Protein AF-A0A8H3GY33-F1 (afdb_monomer)

InterPro domains:
  IPR003382 Flavoprotein [PF02441] (15-192)
  IPR022036 Protein of unknown function DUF3605 [PF12239] (248-465)
  IPR036551 Flavin prenyltransferase-like [G3DSA:3.40.50.1950] (3-197)
  IPR036551 Flavin prenyltransferase-like [SSF52507] (14-195)

Organism: NCBI:txid456999

Structure (mmCIF, N/CA/C/O backbone):
data_AF-A0A8H3GY33-F1
#
_entry.id   AF-A0A8H3GY33-F1
#
loop_
_atom_site.group_PDB
_atom_site.id
_atom_site.type_symbol
_atom_site.label_atom_id
_atom_site.label_alt_id
_atom_site.label_comp_id
_atom_site.label_asym_id
_atom_site.label_entity_id
_atom_site.label_seq_id
_atom_site.pdbx_PDB_ins_code
_atom_site.Cartn_x
_atom_site.Cartn_y
_atom_site.Cartn_z
_atom_site.occupancy
_atom_site.B_iso_or_equiv
_atom_site.auth_seq_id
_atom_site.auth_comp_id
_atom_site.auth_asym_id
_atom_site.auth_atom_id
_atom_site.pdbx_PDB_model_num
ATOM 1 N N . MET A 1 1 ? -7.530 7.762 37.427 1.00 59.72 1 MET A N 1
ATOM 2 C CA . MET A 1 1 ? -8.870 7.150 37.340 1.00 59.72 1 MET A CA 1
ATOM 3 C C . MET A 1 1 ? -8.792 6.006 36.349 1.00 59.72 1 MET A C 1
ATOM 5 O O . MET A 1 1 ? -7.968 6.111 35.441 1.00 59.72 1 MET A O 1
ATOM 9 N N . PRO A 1 2 ? -9.537 4.912 36.561 1.00 81.19 2 PRO A N 1
ATOM 10 C CA . PRO A 1 2 ? -9.601 3.830 35.586 1.00 81.19 2 PRO A CA 1
ATOM 11 C C . PRO A 1 2 ? -10.124 4.359 34.245 1.00 81.19 2 PRO A C 1
ATOM 13 O O . PRO A 1 2 ? -10.938 5.279 34.222 1.00 81.19 2 PRO A O 1
ATOM 16 N N . PHE A 1 3 ? -9.627 3.815 33.136 1.00 89.88 3 PHE A N 1
ATOM 17 C CA . PHE A 1 3 ? -10.138 4.148 31.808 1.00 89.88 3 PHE A CA 1
ATOM 18 C C . PHE A 1 3 ? -11.419 3.353 31.569 1.00 89.88 3 PHE A C 1
ATOM 20 O O . PHE A 1 3 ? -11.371 2.126 31.528 1.00 89.88 3 PHE A O 1
ATOM 27 N N . VAL A 1 4 ? -12.545 4.048 31.419 1.00 92.88 4 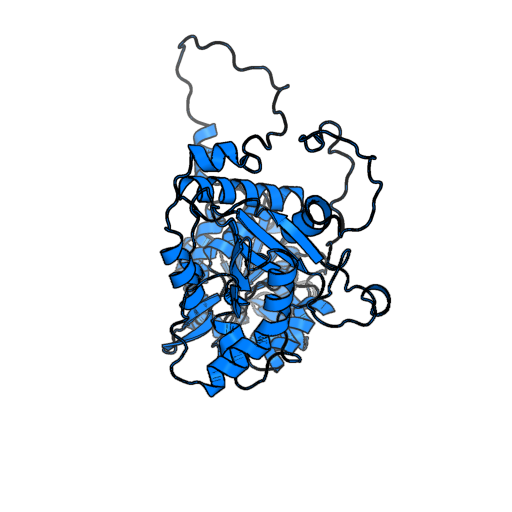VAL A N 1
ATOM 28 C CA . VAL A 1 4 ? -13.856 3.437 31.174 1.00 92.88 4 VAL A CA 1
ATOM 29 C C . VAL A 1 4 ? -14.393 3.955 29.848 1.00 92.88 4 VAL A C 1
ATOM 31 O O . VAL A 1 4 ? -14.566 5.159 29.652 1.00 92.88 4 VAL A O 1
ATOM 34 N N . ALA A 1 5 ? -14.666 3.048 28.914 1.00 93.44 5 ALA A N 1
ATOM 35 C CA . ALA A 1 5 ? -15.018 3.386 27.541 1.00 93.44 5 ALA A CA 1
ATOM 36 C C . ALA A 1 5 ? -16.275 4.258 27.463 1.00 93.44 5 ALA A C 1
ATOM 38 O O . ALA A 1 5 ? -16.307 5.211 26.689 1.00 93.44 5 ALA A O 1
ATOM 39 N N . SER A 1 6 ? -17.293 3.970 28.277 1.00 92.56 6 SER A N 1
ATOM 40 C CA . SER A 1 6 ? -18.546 4.736 28.297 1.00 92.56 6 SER A CA 1
ATOM 41 C C . SER A 1 6 ? -18.376 6.182 28.766 1.00 92.56 6 SER A C 1
ATOM 43 O O . SER A 1 6 ? -19.186 7.025 28.404 1.00 92.56 6 SER A O 1
ATOM 45 N N . GLU A 1 7 ? -17.340 6.475 29.553 1.00 93.62 7 GLU A N 1
ATOM 46 C CA . GLU A 1 7 ? -17.043 7.826 30.049 1.00 93.62 7 GLU A CA 1
ATOM 47 C C . GLU A 1 7 ? -16.103 8.584 29.100 1.00 93.62 7 GLU A C 1
ATOM 49 O O . GLU A 1 7 ? -16.173 9.805 28.960 1.00 93.62 7 GLU A O 1
ATOM 54 N N . GLU A 1 8 ? -15.213 7.854 28.428 1.00 94.62 8 GLU A N 1
ATOM 55 C CA . GLU A 1 8 ? -14.167 8.415 27.572 1.00 94.62 8 GLU A CA 1
ATOM 56 C C . GLU A 1 8 ? -14.607 8.594 26.109 1.00 94.62 8 GLU A C 1
ATOM 58 O O . GLU A 1 8 ? -14.015 9.403 25.374 1.00 94.62 8 GLU A O 1
ATOM 63 N N . ARG A 1 9 ? -15.636 7.863 25.659 1.00 95.44 9 ARG A N 1
ATOM 64 C CA . ARG A 1 9 ? -16.198 8.002 24.308 1.00 95.44 9 ARG A CA 1
ATOM 65 C C . ARG A 1 9 ? -17.000 9.299 24.164 1.00 95.44 9 ARG A C 1
ATOM 67 O O . ARG A 1 9 ? -17.702 9.726 25.072 1.00 95.44 9 ARG A O 1
ATOM 74 N N . LYS A 1 10 ? -16.909 9.923 22.989 1.00 93.44 10 LYS A N 1
ATOM 75 C CA . LYS A 1 10 ? -17.763 11.045 22.565 1.00 93.44 10 LYS A CA 1
ATOM 76 C C . LYS A 1 10 ? -18.524 10.645 21.307 1.00 93.44 10 LYS A C 1
ATOM 78 O O . LYS A 1 10 ? -17.890 10.278 20.331 1.00 93.44 10 LYS A O 1
ATOM 83 N N . GLU A 1 11 ? -19.848 10.745 21.324 1.00 83.56 11 GLU A N 1
ATOM 84 C CA . GLU A 1 11 ? -20.736 10.185 20.288 1.00 83.56 11 GLU A CA 1
ATOM 85 C C . GLU A 1 11 ? -20.390 10.634 18.857 1.00 83.56 11 GLU A C 1
ATOM 87 O O . GLU A 1 11 ? -20.331 9.806 17.955 1.00 83.56 11 GLU A O 1
ATOM 92 N N . ASP A 1 12 ? -20.016 11.903 18.672 1.00 89.00 12 ASP A N 1
ATOM 93 C CA . ASP A 1 12 ? -19.645 12.446 17.358 1.00 89.00 12 ASP A CA 1
ATOM 94 C C . ASP A 1 12 ? -18.168 12.264 16.984 1.00 89.00 12 ASP A C 1
ATOM 96 O O . ASP A 1 12 ? -17.721 12.861 16.008 1.00 89.00 12 ASP A O 1
ATOM 100 N N . HIS A 1 13 ? -17.367 11.549 17.781 1.00 95.00 13 HIS A N 1
ATOM 101 C CA . HIS A 1 13 ? -15.932 11.399 17.534 1.00 95.00 13 HIS A CA 1
ATOM 102 C C . HIS A 1 13 ? -15.575 10.017 17.000 1.00 95.00 13 HIS A C 1
ATOM 104 O O . HIS A 1 13 ? -16.104 9.003 17.441 1.00 95.00 13 HIS A O 1
ATOM 110 N N . VAL A 1 14 ? -14.584 9.991 16.114 1.00 96.25 14 VAL A N 1
ATOM 111 C CA . VAL A 1 14 ? -13.873 8.782 15.713 1.00 96.25 14 VAL A CA 1
ATOM 112 C C . VAL A 1 14 ? -12.776 8.500 16.730 1.00 96.25 14 VAL A C 1
ATOM 114 O O . VAL A 1 14 ? -11.871 9.316 16.938 1.00 96.25 14 VAL A O 1
ATOM 117 N N . HIS A 1 15 ? -12.851 7.331 17.354 1.00 98.38 15 HIS A N 1
ATOM 118 C CA . HIS A 1 15 ? -11.901 6.874 18.359 1.00 98.38 15 HIS A CA 1
ATOM 119 C C . HIS A 1 15 ? -10.872 5.939 17.721 1.00 98.38 15 HIS A C 1
ATOM 121 O O . HIS A 1 15 ? -11.150 4.773 17.426 1.00 98.38 15 HIS A O 1
ATOM 127 N N . VAL A 1 16 ? -9.672 6.467 17.491 1.00 98.56 16 VAL A N 1
ATOM 128 C CA . VAL A 1 16 ? -8.557 5.749 16.870 1.00 98.56 16 VAL A CA 1
ATOM 129 C C . VAL A 1 16 ? -7.666 5.158 17.954 1.00 98.56 16 VAL A C 1
ATOM 131 O O . VAL A 1 16 ? -7.031 5.891 18.713 1.00 98.56 16 VAL A O 1
ATOM 134 N N . LEU A 1 17 ? -7.572 3.832 18.009 1.00 98.81 17 LEU A N 1
ATOM 135 C CA . LEU A 1 17 ? -6.626 3.141 18.878 1.00 98.81 17 LEU A CA 1
ATOM 136 C C . LEU A 1 17 ? -5.374 2.760 18.084 1.00 98.81 17 LEU A C 1
ATOM 138 O O . LEU A 1 17 ? -5.418 1.913 17.191 1.00 98.81 17 LEU A O 1
ATOM 142 N N . LEU A 1 18 ? -4.247 3.388 18.405 1.00 98.81 18 LEU A N 1
ATOM 143 C CA . LEU A 1 18 ? -2.969 3.172 17.735 1.00 98.81 18 LEU A CA 1
ATOM 144 C C . LEU A 1 18 ? -2.076 2.248 18.569 1.00 98.81 18 LEU A C 1
ATOM 146 O O . LEU A 1 18 ? -1.572 2.624 19.622 1.00 98.81 18 LEU A O 1
ATOM 150 N N . VAL A 1 19 ? -1.852 1.036 18.079 1.00 98.81 19 VAL A N 1
ATOM 151 C CA . VAL A 1 19 ? -0.967 0.036 18.672 1.00 98.81 19 VAL A CA 1
ATOM 152 C C . VAL A 1 19 ? 0.430 0.149 18.054 1.00 98.81 19 VAL A C 1
ATOM 154 O O . VAL A 1 19 ? 0.629 -0.141 16.874 1.00 98.81 19 VAL A O 1
ATOM 157 N N . ALA A 1 20 ? 1.411 0.530 18.869 1.00 98.56 20 ALA A N 1
ATOM 158 C CA . ALA A 1 20 ? 2.820 0.632 18.514 1.00 98.56 20 ALA A CA 1
ATOM 159 C C . ALA A 1 20 ? 3.612 -0.571 19.049 1.00 98.56 20 ALA A C 1
ATOM 161 O O . ALA A 1 20 ? 3.551 -0.911 20.235 1.00 98.56 20 ALA A O 1
ATOM 162 N N . THR A 1 21 ? 4.397 -1.208 18.177 1.00 98.75 21 THR A N 1
ATOM 163 C CA . THR A 1 21 ? 5.171 -2.416 18.519 1.00 98.75 21 THR A CA 1
ATOM 164 C C . THR A 1 21 ? 6.683 -2.214 18.336 1.00 98.75 21 THR A C 1
ATOM 166 O O . THR A 1 21 ? 7.135 -1.142 17.935 1.00 98.75 21 THR A O 1
ATOM 169 N N . GLY A 1 22 ? 7.496 -3.218 18.679 1.00 97.12 22 GLY A N 1
ATOM 170 C CA . GLY A 1 22 ? 8.963 -3.140 18.636 1.00 97.12 22 GLY A CA 1
ATOM 171 C C . GLY A 1 22 ? 9.553 -3.080 17.222 1.00 97.12 22 GLY A C 1
ATOM 172 O O . GLY A 1 22 ? 10.002 -4.093 16.696 1.00 97.12 22 GLY A O 1
ATOM 173 N N . SER A 1 23 ? 9.566 -1.895 16.613 1.00 96.81 23 SER A N 1
ATOM 174 C CA . SER A 1 23 ? 10.211 -1.600 15.329 1.00 96.81 23 SER A CA 1
ATOM 175 C C . SER A 1 23 ? 10.785 -0.183 15.347 1.00 96.81 23 SER A C 1
ATOM 177 O O . SER A 1 23 ? 10.213 0.705 15.976 1.00 96.81 23 SER A O 1
ATOM 179 N N . VAL A 1 24 ? 11.873 0.067 14.611 1.00 91.94 24 VAL A N 1
ATOM 180 C CA . VAL A 1 24 ? 12.476 1.413 14.501 1.00 91.94 24 VAL A CA 1
ATOM 181 C C . VAL A 1 24 ? 11.470 2.435 13.957 1.00 91.94 24 VAL A C 1
ATOM 183 O O . VAL A 1 24 ? 11.510 3.603 14.334 1.00 91.94 24 VAL A O 1
ATOM 186 N N . ALA A 1 25 ? 10.508 2.002 13.134 1.00 93.94 25 ALA A N 1
ATOM 187 C CA . ALA A 1 25 ? 9.448 2.862 12.607 1.00 93.94 25 ALA A CA 1
ATOM 188 C C . ALA A 1 25 ? 8.562 3.500 13.699 1.00 93.94 25 ALA A C 1
ATOM 190 O O . ALA A 1 25 ? 7.881 4.489 13.429 1.00 93.94 25 ALA A O 1
ATOM 191 N N . THR A 1 26 ? 8.618 3.010 14.941 1.00 97.62 26 THR A N 1
ATOM 192 C CA . THR A 1 26 ? 7.889 3.565 16.089 1.00 97.62 26 THR A CA 1
ATOM 193 C C . THR A 1 26 ? 8.248 5.025 16.378 1.00 97.62 26 THR A C 1
ATOM 195 O O . THR A 1 26 ? 7.407 5.764 16.888 1.00 97.62 26 THR A O 1
ATOM 198 N N . ILE A 1 27 ? 9.422 5.510 15.946 1.00 94.69 27 ILE A N 1
ATOM 199 C CA . ILE A 1 27 ? 9.773 6.943 16.009 1.00 94.69 27 ILE A CA 1
ATOM 200 C C . ILE A 1 27 ? 8.772 7.847 15.262 1.00 94.69 27 ILE A C 1
ATOM 202 O O . ILE A 1 27 ? 8.747 9.054 15.485 1.00 94.69 27 ILE A O 1
ATOM 206 N N . LYS A 1 28 ? 7.960 7.285 14.354 1.00 95.50 28 LYS A N 1
ATOM 207 C CA . LYS A 1 28 ? 6.952 8.005 13.560 1.00 95.50 28 LYS A CA 1
ATOM 208 C C . LYS A 1 28 ? 5.570 8.047 14.214 1.00 95.50 28 LYS A C 1
ATOM 210 O O . LYS A 1 28 ? 4.725 8.810 13.759 1.00 95.50 28 LYS A O 1
ATOM 215 N N . VAL A 1 29 ? 5.339 7.288 15.286 1.00 98.25 29 VAL A N 1
ATOM 216 C CA . VAL A 1 29 ? 4.050 7.250 15.998 1.00 98.25 29 VAL A CA 1
ATOM 217 C C . VAL A 1 29 ? 3.591 8.642 16.462 1.00 98.25 29 VAL A C 1
ATOM 219 O O . VAL A 1 29 ? 2.436 8.978 16.196 1.00 98.25 29 VAL A O 1
ATOM 222 N N . PRO A 1 30 ? 4.450 9.506 17.049 1.00 98.06 30 PRO A N 1
ATOM 223 C CA . PRO A 1 30 ? 4.040 10.863 17.412 1.00 98.06 30 PRO A CA 1
ATOM 224 C C . PRO A 1 30 ? 3.518 11.686 16.229 1.00 98.06 30 PRO A C 1
ATOM 226 O O . PRO A 1 30 ? 2.585 12.463 16.403 1.00 98.06 30 PRO A O 1
ATOM 229 N N . LEU A 1 31 ? 4.059 11.486 15.021 1.00 97.06 31 LEU A N 1
ATOM 230 C CA . LEU A 1 31 ? 3.616 12.202 13.819 1.00 97.06 31 LEU A CA 1
ATOM 231 C C . LEU A 1 31 ? 2.194 11.796 13.413 1.00 97.06 31 LEU A C 1
ATOM 233 O O . LEU A 1 31 ? 1.388 12.655 13.059 1.00 97.06 31 LEU A O 1
ATOM 237 N N . ILE A 1 32 ? 1.874 10.498 13.507 1.00 98.06 32 ILE A N 1
ATOM 238 C CA . ILE A 1 32 ? 0.525 9.971 13.240 1.00 98.06 32 ILE A CA 1
ATOM 239 C C . ILE A 1 32 ? -0.471 10.595 14.220 1.00 98.06 32 ILE A C 1
ATOM 241 O O . ILE A 1 32 ? -1.486 11.145 13.796 1.00 98.06 32 ILE A O 1
ATOM 245 N N . VAL A 1 33 ? -0.156 10.554 15.520 1.00 98.56 33 VAL A N 1
ATOM 246 C CA . VAL A 1 33 ? -1.013 11.105 16.581 1.00 98.56 33 VAL A CA 1
ATOM 247 C C . VAL A 1 33 ? -1.236 12.600 16.374 1.00 98.56 33 VAL A C 1
ATOM 249 O O . VAL A 1 33 ? -2.379 13.039 16.270 1.00 98.56 33 VAL A O 1
ATOM 252 N N . GLN A 1 34 ? -0.153 13.376 16.265 1.00 97.62 34 GLN A N 1
ATOM 253 C CA . GLN A 1 34 ? -0.226 14.827 16.104 1.00 97.62 34 GLN A CA 1
ATOM 254 C C . GLN A 1 34 ? -1.070 15.199 14.890 1.00 97.62 34 GLN A C 1
ATOM 256 O O . GLN A 1 34 ? -1.952 16.048 14.999 1.00 97.62 34 GLN A O 1
ATOM 261 N N . LYS A 1 35 ? -0.858 14.533 13.747 1.00 97.25 35 LYS A N 1
ATOM 262 C CA . LYS A 1 35 ? -1.604 14.856 12.533 1.00 97.25 35 LYS A CA 1
ATOM 263 C C . LYS A 1 35 ? -3.075 14.461 12.626 1.00 97.25 35 LYS A C 1
ATOM 265 O O . LYS A 1 35 ? -3.911 15.261 12.215 1.00 97.25 35 LYS A O 1
ATOM 270 N N . LEU A 1 36 ? -3.418 13.298 13.183 1.00 97.56 36 LEU A N 1
ATOM 271 C CA . LEU A 1 36 ? -4.820 12.909 13.391 1.00 97.56 36 LEU A CA 1
ATOM 272 C C . LEU A 1 36 ? -5.559 13.910 14.285 1.00 97.56 36 LEU A C 1
ATOM 274 O O . LEU A 1 36 ? -6.681 14.295 13.976 1.00 97.56 36 LEU A O 1
ATOM 278 N N . LEU A 1 37 ? -4.904 14.410 15.334 1.00 97.50 37 LEU A N 1
ATOM 279 C CA . LEU A 1 37 ? -5.492 15.394 16.243 1.00 97.50 37 LEU A CA 1
ATOM 280 C C . LEU A 1 37 ? -5.641 16.802 15.634 1.00 97.50 37 LEU A C 1
ATOM 282 O O . LEU A 1 37 ? -6.301 17.649 16.242 1.00 97.50 37 LEU A O 1
ATOM 286 N N . THR A 1 38 ? -5.099 17.065 14.435 1.00 96.06 38 THR A N 1
ATOM 287 C CA . THR A 1 38 ? -5.413 18.290 13.664 1.00 96.06 38 THR A CA 1
ATOM 288 C C . THR A 1 38 ? -6.782 18.244 12.981 1.00 96.06 38 THR A C 1
ATOM 290 O O . THR A 1 38 ? -7.267 19.280 12.530 1.00 96.06 38 THR A O 1
ATOM 293 N N . TYR A 1 39 ? -7.429 17.078 12.930 1.00 94.31 39 TYR A N 1
ATOM 294 C CA . TYR A 1 39 ? -8.777 16.926 12.391 1.00 94.31 39 TYR A CA 1
ATOM 295 C C . TYR A 1 39 ? -9.827 17.056 13.493 1.00 94.31 39 TYR A C 1
ATOM 297 O O . TYR A 1 39 ? -9.588 16.744 14.665 1.00 94.31 39 TYR A O 1
ATOM 305 N N . GLU A 1 40 ? -10.997 17.563 13.125 1.00 91.44 40 GLU A N 1
ATOM 306 C CA . GLU A 1 40 ? -12.143 17.628 14.018 1.00 91.44 40 GLU A CA 1
ATOM 307 C C . GLU A 1 40 ? -12.638 16.238 14.379 1.00 91.44 40 GLU A C 1
ATOM 309 O O . GLU A 1 40 ? -12.510 15.299 13.595 1.00 91.44 40 GLU A O 1
ATOM 314 N N . ARG A 1 41 ? -13.260 16.127 15.558 1.00 94.38 41 ARG A N 1
ATOM 315 C CA . ARG A 1 41 ? -13.970 14.909 15.963 1.00 94.38 41 ARG A CA 1
ATOM 316 C C . ARG A 1 41 ? -13.092 13.651 15.941 1.00 94.38 41 ARG A C 1
ATOM 318 O O . ARG A 1 41 ? -13.589 12.551 15.753 1.00 94.38 41 ARG A O 1
ATOM 325 N N . VAL A 1 42 ? -11.789 13.784 16.182 1.00 97.38 42 VAL A N 1
ATOM 326 C CA . VAL A 1 42 ? -10.883 12.641 16.351 1.00 97.38 42 VAL A CA 1
ATOM 327 C C . VAL A 1 42 ? -10.383 12.594 17.781 1.00 97.38 42 VAL A C 1
ATOM 329 O O . VAL A 1 42 ? -9.931 13.603 18.328 1.00 97.38 42 VAL A O 1
ATOM 332 N N . LYS A 1 43 ? -10.420 11.406 18.379 1.00 98.06 43 LYS A N 1
ATOM 333 C CA . LYS A 1 43 ? -9.636 11.084 19.569 1.00 98.06 43 LYS A CA 1
ATOM 334 C C . LYS A 1 43 ? -8.661 9.964 19.246 1.00 98.06 43 LYS A C 1
ATOM 336 O O . LYS A 1 43 ? -9.000 9.040 18.513 1.00 98.06 43 LYS A O 1
ATOM 341 N N . VAL A 1 44 ? -7.468 10.038 19.826 1.00 98.44 44 VAL A N 1
ATOM 342 C CA . VAL A 1 44 ? -6.433 9.018 19.646 1.00 98.44 44 VAL A CA 1
ATOM 343 C C . VAL A 1 44 ? -5.953 8.535 21.007 1.00 98.44 44 VAL A C 1
ATOM 345 O O . VAL A 1 44 ? -5.575 9.346 21.851 1.00 98.44 44 VAL A O 1
ATOM 348 N N . GLU A 1 45 ? -5.930 7.222 21.194 1.00 98.25 45 GLU A N 1
ATOM 349 C CA . GLU A 1 45 ? -5.276 6.554 22.320 1.00 98.25 45 GLU A CA 1
ATOM 350 C C . GLU A 1 45 ? -4.166 5.661 21.776 1.00 98.25 45 GLU A C 1
ATOM 352 O O . GLU A 1 45 ? -4.326 5.038 20.724 1.00 98.25 45 GLU A O 1
ATOM 357 N N . VAL A 1 46 ? -3.027 5.604 22.468 1.00 98.56 46 VAL A N 1
ATOM 358 C CA . VAL A 1 46 ? -1.867 4.828 22.017 1.00 98.56 46 VAL A CA 1
ATOM 359 C C . VAL A 1 46 ? -1.605 3.680 22.975 1.00 98.56 46 VAL A C 1
ATOM 361 O O . VAL A 1 46 ? -1.527 3.887 24.179 1.00 98.56 46 VAL A O 1
ATOM 364 N N . VAL A 1 47 ? -1.409 2.476 22.451 1.00 98.44 47 VAL A N 1
ATOM 365 C CA . VAL A 1 47 ? -0.932 1.313 23.210 1.00 98.44 47 VAL A CA 1
ATOM 366 C C . VAL A 1 47 ? 0.469 0.985 22.726 1.00 98.44 47 VAL A C 1
ATOM 368 O O . VAL A 1 47 ? 0.670 0.768 21.535 1.00 98.44 47 VAL A O 1
ATOM 371 N N . ALA A 1 48 ? 1.442 0.938 23.626 1.00 98.12 48 ALA A N 1
ATOM 372 C CA . ALA A 1 48 ? 2.824 0.623 23.299 1.00 98.12 48 ALA A CA 1
ATOM 373 C C . ALA A 1 48 ? 3.250 -0.668 24.001 1.00 98.12 48 ALA A C 1
ATOM 375 O O . ALA A 1 48 ? 3.174 -0.774 25.221 1.00 98.12 48 ALA A O 1
ATOM 376 N N . THR A 1 49 ? 3.736 -1.642 23.228 1.00 98.38 49 THR A N 1
ATOM 377 C CA . THR A 1 49 ? 4.429 -2.807 23.809 1.00 98.38 49 THR A CA 1
ATOM 378 C C . THR A 1 49 ? 5.733 -2.365 24.474 1.00 98.38 49 THR A C 1
ATOM 380 O O . THR A 1 49 ? 6.346 -1.409 23.994 1.00 98.38 49 THR A O 1
ATOM 383 N N . ASP A 1 50 ? 6.245 -3.115 25.450 1.00 96.56 50 ASP A N 1
ATOM 384 C CA . ASP A 1 50 ? 7.544 -2.822 26.082 1.00 96.56 50 ASP A CA 1
ATOM 385 C C . ASP A 1 50 ? 8.684 -2.629 25.065 1.00 96.56 50 ASP A C 1
ATOM 387 O O . ASP A 1 50 ? 9.486 -1.704 25.170 1.00 96.56 50 ASP A O 1
ATOM 391 N N . ALA A 1 51 ? 8.714 -3.434 23.998 1.00 97.75 51 ALA A N 1
ATOM 392 C CA . ALA A 1 51 ? 9.709 -3.291 22.935 1.00 97.75 51 ALA A CA 1
ATOM 393 C C . ALA A 1 51 ? 9.596 -1.955 22.170 1.00 97.75 51 ALA A C 1
ATOM 395 O O . ALA A 1 51 ? 10.610 -1.417 21.723 1.00 97.75 51 ALA A O 1
ATOM 396 N N . ALA A 1 52 ? 8.386 -1.407 22.029 1.00 97.81 52 ALA A N 1
ATOM 397 C CA . ALA A 1 52 ? 8.139 -0.117 21.385 1.00 97.81 52 ALA A CA 1
ATOM 398 C C . ALA A 1 52 ? 8.652 1.059 22.230 1.00 97.81 52 ALA A C 1
ATOM 400 O O . ALA A 1 52 ? 9.055 2.079 21.667 1.00 97.81 52 ALA A O 1
ATOM 401 N N . LEU A 1 53 ? 8.687 0.907 23.562 1.00 96.19 53 LEU A N 1
ATOM 402 C CA . LEU A 1 53 ? 9.142 1.946 24.491 1.00 96.19 53 LEU A CA 1
ATOM 403 C C . LEU A 1 53 ? 10.609 2.349 24.277 1.00 96.19 53 LEU A C 1
ATOM 405 O O . LEU A 1 53 ? 10.979 3.473 24.594 1.00 96.19 53 LEU A O 1
ATOM 409 N N . ASN A 1 54 ? 11.419 1.487 23.654 1.00 96.00 54 ASN A N 1
ATOM 410 C CA . ASN A 1 54 ? 12.800 1.811 23.278 1.00 96.00 54 ASN A CA 1
ATOM 411 C C . ASN A 1 54 ? 12.906 2.890 22.184 1.00 96.00 54 ASN A C 1
ATOM 413 O O . ASN A 1 54 ? 13.966 3.488 22.014 1.00 96.00 54 ASN A O 1
ATOM 417 N N . PHE A 1 55 ? 11.837 3.121 21.415 1.00 94.00 55 PHE A N 1
ATOM 418 C CA . PHE A 1 55 ? 11.843 4.009 20.245 1.00 94.00 55 PHE A CA 1
ATOM 419 C C . PHE A 1 55 ? 10.817 5.141 20.343 1.00 94.00 55 PHE A C 1
ATOM 421 O O . PHE A 1 55 ? 10.987 6.192 19.722 1.00 94.00 55 PHE A O 1
ATOM 428 N N . ILE A 1 56 ? 9.715 4.913 21.059 1.00 94.88 56 ILE A N 1
ATOM 429 C CA . ILE A 1 56 ? 8.593 5.845 21.106 1.00 94.88 56 ILE A CA 1
ATOM 430 C C . ILE A 1 56 ? 8.932 7.079 21.948 1.00 94.88 56 ILE A C 1
ATOM 432 O O . ILE A 1 56 ? 9.563 7.000 22.999 1.00 94.88 56 ILE A O 1
ATOM 436 N N . ARG A 1 57 ? 8.461 8.242 21.500 1.00 91.94 57 ARG A N 1
ATOM 437 C CA . ARG A 1 57 ? 8.563 9.510 22.229 1.00 91.94 57 ARG A CA 1
ATOM 438 C C . ARG A 1 57 ? 7.237 9.809 22.915 1.00 91.94 57 ARG A C 1
ATOM 440 O O . ARG A 1 57 ? 6.385 10.499 22.356 1.00 91.94 57 ARG A O 1
ATOM 447 N N . THR A 1 58 ? 7.031 9.215 24.092 1.00 93.62 58 THR A N 1
ATOM 448 C CA . THR A 1 58 ? 5.775 9.341 24.858 1.00 93.62 58 THR A CA 1
ATOM 449 C C . THR A 1 58 ? 5.476 10.788 25.242 1.00 93.62 58 THR A C 1
ATOM 451 O O . THR A 1 58 ? 4.319 11.198 25.189 1.00 93.62 58 THR A O 1
ATOM 454 N N . ASP A 1 59 ? 6.516 11.578 25.519 1.00 95.94 59 ASP A N 1
ATOM 455 C CA . ASP A 1 59 ? 6.454 13.013 25.799 1.00 95.94 59 ASP A CA 1
ATOM 456 C C . ASP A 1 59 ? 5.736 13.791 24.687 1.00 95.94 59 ASP A C 1
ATOM 458 O O . ASP A 1 59 ? 4.869 14.621 24.956 1.00 95.94 59 ASP A O 1
ATOM 462 N N . GLN A 1 60 ? 6.028 13.470 23.424 1.00 95.75 60 GLN A N 1
ATOM 463 C CA . GLN A 1 60 ? 5.422 14.135 22.268 1.00 95.75 60 GLN A CA 1
ATOM 464 C C . GLN A 1 60 ? 3.960 13.737 22.042 1.00 95.75 60 GLN A C 1
ATOM 466 O O . GLN A 1 60 ? 3.181 14.530 21.518 1.00 95.75 60 GLN A O 1
ATOM 471 N N . ILE A 1 61 ? 3.590 12.510 22.414 1.00 97.12 61 ILE A N 1
ATOM 472 C CA . ILE A 1 61 ? 2.216 12.002 22.304 1.00 97.12 61 ILE A CA 1
ATOM 473 C C . ILE A 1 61 ? 1.341 12.645 23.384 1.00 97.12 61 ILE A C 1
ATOM 475 O O . ILE A 1 61 ? 0.250 13.134 23.092 1.00 97.12 61 ILE A O 1
ATOM 479 N N . GLN A 1 62 ? 1.858 12.716 24.611 1.00 96.31 62 GLN A N 1
ATOM 480 C CA . GLN A 1 62 ? 1.193 13.368 25.738 1.00 96.31 62 GLN A CA 1
ATOM 481 C C . GLN A 1 62 ? 1.021 14.868 25.502 1.00 96.31 62 GLN A C 1
ATOM 483 O O . GLN A 1 62 ? -0.069 15.394 25.715 1.00 96.31 62 GLN A O 1
ATOM 488 N N . ALA A 1 63 ? 2.052 15.546 24.985 1.00 95.25 63 ALA A N 1
ATOM 489 C CA . ALA A 1 63 ? 1.972 16.961 24.622 1.00 95.25 63 ALA A CA 1
ATOM 490 C C . ALA A 1 63 ? 0.927 17.243 23.526 1.00 95.25 63 ALA A C 1
ATOM 492 O O . ALA A 1 63 ? 0.332 18.317 23.514 1.00 95.25 63 ALA A O 1
ATOM 493 N N . ALA A 1 64 ? 0.671 16.281 22.632 1.00 94.31 64 ALA A N 1
ATOM 494 C CA . ALA A 1 64 ? -0.381 16.388 21.622 1.00 94.31 64 ALA A CA 1
ATOM 495 C C . ALA A 1 64 ? -1.799 16.183 22.196 1.00 94.31 64 ALA A C 1
ATOM 497 O O . ALA A 1 64 ? -2.773 16.522 21.528 1.00 94.31 64 ALA A O 1
ATOM 498 N N . GLY A 1 65 ? -1.924 15.659 23.422 1.00 93.62 65 GLY A N 1
ATOM 499 C CA . GLY A 1 65 ? -3.202 15.423 24.101 1.00 93.62 65 GLY A CA 1
ATOM 500 C C . GLY A 1 65 ? -3.688 13.969 24.092 1.00 93.62 65 GLY A C 1
ATOM 501 O O . GLY A 1 65 ? -4.851 13.729 24.409 1.00 93.62 65 GLY A O 1
ATOM 502 N N . SER A 1 66 ? -2.827 13.003 23.753 1.00 96.88 66 SER A N 1
ATOM 503 C CA . SER A 1 66 ? -3.136 11.563 23.774 1.00 96.88 66 SER A CA 1
ATOM 504 C C . SER A 1 66 ? -2.401 10.833 24.897 1.00 96.88 66 SER A C 1
ATOM 506 O O . SER A 1 66 ? -1.282 11.200 25.258 1.00 96.88 66 SER A O 1
ATOM 508 N N . ARG A 1 67 ? -2.989 9.757 25.436 1.00 96.50 67 ARG A N 1
ATOM 509 C CA . ARG A 1 67 ? -2.314 8.910 26.433 1.00 96.50 67 ARG A CA 1
ATOM 510 C C . ARG A 1 67 ? -1.583 7.750 25.761 1.00 96.50 67 ARG A C 1
ATOM 512 O O . ARG A 1 67 ? -1.906 7.346 24.644 1.00 96.50 67 ARG A O 1
ATOM 519 N N . VAL A 1 68 ? -0.580 7.235 26.472 1.00 96.88 68 VAL A N 1
ATOM 520 C CA . VAL A 1 68 ? 0.166 6.029 26.102 1.00 96.88 68 VAL A CA 1
ATOM 521 C C . VAL A 1 68 ? -0.051 4.982 27.187 1.00 96.88 68 VAL A C 1
ATOM 523 O O . VAL A 1 68 ? 0.318 5.202 28.339 1.00 96.88 68 VAL A O 1
ATOM 526 N N . TRP A 1 69 ? -0.644 3.858 26.806 1.00 96.38 69 TRP A N 1
ATOM 527 C CA . TRP A 1 69 ? -0.926 2.709 27.656 1.00 96.38 69 TRP A CA 1
ATOM 528 C C . TRP A 1 69 ? 0.119 1.617 27.434 1.00 96.38 69 TRP A C 1
ATOM 530 O O . TRP A 1 69 ? 0.527 1.355 26.301 1.00 96.38 69 TRP A O 1
ATOM 540 N N . THR A 1 70 ? 0.540 0.973 28.515 1.00 94.56 70 THR A N 1
ATOM 541 C CA . THR A 1 70 ? 1.589 -0.058 28.544 1.00 94.56 70 THR A CA 1
ATOM 542 C C . THR A 1 70 ? 1.103 -1.280 29.316 1.00 94.56 70 THR A C 1
ATOM 544 O O . THR A 1 70 ? 0.078 -1.215 29.996 1.00 94.56 70 THR A O 1
ATOM 547 N N . ASP A 1 71 ? 1.854 -2.379 29.273 1.00 88.62 71 ASP A N 1
ATOM 548 C CA . ASP A 1 71 ? 1.491 -3.634 29.951 1.00 88.62 71 ASP A CA 1
ATOM 549 C C . ASP A 1 71 ? 1.308 -3.456 31.469 1.00 88.62 71 ASP A C 1
ATOM 551 O O . ASP A 1 71 ? 0.388 -4.012 32.069 1.00 88.62 71 ASP A O 1
ATOM 555 N N . SER A 1 72 ? 2.114 -2.588 32.086 1.00 80.38 72 SER A N 1
ATOM 556 C CA . SER A 1 72 ? 1.966 -2.191 33.494 1.00 80.38 72 SER A CA 1
ATOM 557 C C . SER A 1 72 ? 0.643 -1.475 33.803 1.00 80.38 72 SER A C 1
ATOM 559 O O . SER A 1 72 ? 0.176 -1.511 34.941 1.00 80.38 72 SER A O 1
ATOM 561 N N . GLY A 1 73 ? 0.025 -0.839 32.806 1.00 70.50 73 GLY A N 1
ATOM 562 C CA . GLY A 1 73 ? -1.252 -0.147 32.938 1.00 70.50 73 GLY A CA 1
ATOM 563 C C . GLY A 1 73 ? -2.441 -1.097 33.088 1.00 70.50 73 GLY A C 1
ATOM 564 O O . GLY A 1 73 ? -3.358 -0.771 33.843 1.00 70.50 73 GLY A O 1
ATOM 565 N N . ASP A 1 74 ? -2.404 -2.272 32.444 1.00 65.56 74 ASP A N 1
ATOM 566 C CA . ASP A 1 74 ? -3.544 -3.207 32.369 1.00 65.56 74 ASP A CA 1
ATOM 567 C C . ASP A 1 74 ? -3.963 -3.714 33.756 1.00 65.56 74 ASP A C 1
ATOM 569 O O . ASP A 1 74 ? -5.140 -3.709 34.105 1.00 65.56 74 ASP A O 1
ATOM 573 N N . TRP A 1 75 ? -2.981 -4.031 34.605 1.00 70.25 75 TRP A N 1
ATOM 574 C CA . TRP A 1 75 ? -3.215 -4.561 35.954 1.00 70.25 75 TRP A CA 1
ATOM 575 C C . TRP A 1 75 ? -3.226 -3.499 37.053 1.00 70.25 75 TRP A C 1
ATOM 577 O O . TRP A 1 75 ? -3.647 -3.774 38.171 1.00 70.25 75 TRP A O 1
ATOM 587 N N . SER A 1 76 ? -2.788 -2.270 36.763 1.00 68.44 76 SER A N 1
ATOM 588 C CA . SER A 1 76 ? -2.713 -1.203 37.774 1.00 68.44 76 SER A CA 1
ATOM 589 C C . SER A 1 76 ? -4.082 -0.754 38.306 1.00 68.44 76 SER A C 1
ATOM 591 O O . SER A 1 76 ? -4.167 -0.151 39.379 1.00 68.44 76 SER A O 1
ATOM 593 N N . THR A 1 77 ? -5.150 -1.042 37.557 1.00 66.44 77 THR A N 1
ATOM 594 C CA . THR A 1 77 ? -6.520 -0.598 37.846 1.00 66.44 77 THR A CA 1
ATOM 595 C C . THR A 1 77 ? -7.444 -1.714 38.325 1.00 66.44 77 THR A C 1
ATOM 597 O O . THR A 1 77 ? -8.465 -1.403 38.930 1.00 66.44 77 THR A O 1
ATOM 600 N N . TRP A 1 78 ? -7.070 -2.981 38.129 1.00 69.69 78 TRP A N 1
ATOM 601 C CA . TRP A 1 78 ? -7.866 -4.140 38.527 1.00 69.69 78 TRP A CA 1
ATOM 602 C C . TRP A 1 78 ? -7.469 -4.623 39.926 1.00 69.69 78 TRP A C 1
ATOM 604 O O . TRP A 1 78 ? -6.322 -5.017 40.150 1.00 69.69 78 TRP A O 1
ATOM 614 N N . LYS A 1 79 ? -8.404 -4.589 40.879 1.00 73.06 79 LYS A N 1
ATOM 615 C CA . LYS A 1 79 ? -8.204 -5.040 42.266 1.00 73.06 79 LYS A CA 1
ATOM 616 C C . LYS A 1 79 ? -9.197 -6.124 42.661 1.00 73.06 79 LYS A C 1
ATOM 618 O O . LYS A 1 79 ? -8.828 -7.035 43.399 1.00 73.06 79 LYS A O 1
ATOM 623 N N . GLU A 1 80 ? -10.429 -6.035 42.173 1.00 77.56 80 GLU A N 1
ATOM 624 C CA . GLU A 1 80 ? -11.490 -6.994 42.462 1.00 77.56 80 GLU A CA 1
ATOM 625 C C . GLU A 1 80 ? -12.389 -7.287 41.252 1.00 77.56 80 GLU A C 1
ATOM 627 O O . GLU A 1 80 ? -12.358 -6.624 40.212 1.00 77.56 80 GLU A O 1
ATOM 632 N N . VAL A 1 81 ? -13.189 -8.349 41.367 1.00 72.00 81 VAL A N 1
ATOM 633 C CA . VAL A 1 81 ? -14.146 -8.739 40.326 1.00 72.00 81 VAL A CA 1
ATOM 634 C C . VAL A 1 81 ? -15.207 -7.648 40.189 1.00 72.00 81 VAL A C 1
ATOM 636 O O . VAL A 1 81 ? -15.958 -7.394 41.124 1.00 72.00 81 VAL A O 1
ATOM 639 N N . GLY A 1 82 ? -15.289 -7.047 39.004 1.00 73.69 82 GLY A N 1
ATOM 640 C CA . GLY A 1 82 ? -16.185 -5.925 38.713 1.00 73.69 82 GLY A CA 1
ATOM 641 C C . GLY A 1 82 ? -15.442 -4.666 38.271 1.00 73.69 82 GLY A C 1
ATOM 642 O O . GLY A 1 82 ? -16.041 -3.835 37.591 1.00 73.69 82 GLY A O 1
ATOM 643 N N . ASP A 1 83 ? -14.142 -4.563 38.569 1.00 82.06 83 ASP A N 1
ATOM 644 C CA . ASP A 1 83 ? -13.318 -3.452 38.100 1.00 82.06 83 ASP A CA 1
ATOM 645 C C . ASP A 1 83 ? -13.173 -3.454 36.565 1.00 82.06 83 ASP A C 1
ATOM 647 O O . ASP A 1 83 ? -13.087 -4.524 35.944 1.00 82.06 83 ASP A O 1
ATOM 651 N N . PRO A 1 84 ? -13.112 -2.267 35.929 1.00 84.69 84 PRO A N 1
ATOM 652 C CA . PRO A 1 84 ? -12.869 -2.151 34.497 1.00 84.69 84 PRO A CA 1
ATOM 653 C C . PRO A 1 84 ? -11.503 -2.740 34.130 1.00 84.69 84 PRO A C 1
ATOM 655 O O . PRO A 1 84 ? -10.477 -2.396 34.713 1.00 84.69 84 PRO A O 1
ATOM 658 N N . ILE A 1 85 ? -11.496 -3.620 33.129 1.00 90.44 85 ILE A N 1
ATOM 659 C CA . ILE A 1 85 ? -10.284 -4.259 32.610 1.00 90.44 85 ILE A CA 1
ATOM 660 C C . ILE A 1 85 ? -9.804 -3.452 31.405 1.00 90.44 85 ILE A C 1
ATOM 662 O O . ILE A 1 85 ? -10.520 -3.355 30.405 1.00 90.44 85 ILE A O 1
ATOM 666 N N . LEU A 1 86 ? -8.598 -2.887 31.473 1.00 91.94 86 LEU A N 1
ATOM 667 C CA . LEU A 1 86 ? -8.138 -1.884 30.510 1.00 91.94 86 LEU A CA 1
ATOM 668 C C . LEU A 1 86 ? -8.176 -2.382 29.057 1.00 91.94 86 LEU A C 1
ATOM 670 O O . LEU A 1 86 ? -8.705 -1.674 28.202 1.00 91.94 86 LEU A O 1
ATOM 674 N N . HIS A 1 87 ? -7.689 -3.590 28.746 1.00 94.44 87 HIS A N 1
ATOM 675 C CA . HIS A 1 87 ? -7.768 -4.107 27.369 1.00 94.44 87 HIS A CA 1
ATOM 676 C C . HIS A 1 87 ? -9.212 -4.298 26.866 1.00 94.44 87 HIS A C 1
ATOM 678 O O . HIS A 1 87 ? -9.478 -4.147 25.670 1.00 94.44 87 HIS A O 1
ATOM 684 N N . ILE A 1 88 ? -10.157 -4.600 27.766 1.00 95.00 88 ILE A N 1
ATOM 685 C CA . ILE A 1 88 ? -11.586 -4.712 27.446 1.00 95.00 88 ILE A CA 1
ATOM 686 C C . ILE A 1 88 ? -12.200 -3.330 27.200 1.00 95.00 88 ILE A C 1
ATOM 688 O O . ILE A 1 88 ? -13.004 -3.172 26.280 1.00 95.00 88 ILE A O 1
ATOM 692 N N . GLU A 1 89 ? -11.810 -2.330 27.981 1.00 95.75 89 GLU A N 1
ATOM 693 C CA . GLU A 1 89 ? -12.297 -0.961 27.823 1.00 95.75 89 GLU A CA 1
ATOM 694 C C . GLU A 1 89 ? -11.711 -0.298 26.572 1.00 95.75 89 GLU A C 1
ATOM 696 O O . GLU A 1 89 ? -12.450 0.296 25.792 1.00 95.75 89 GLU A O 1
ATOM 701 N N . LEU A 1 90 ? -10.425 -0.492 26.274 1.00 96.75 90 LEU A N 1
ATOM 702 C CA . LEU A 1 90 ? -9.810 0.026 25.048 1.00 96.75 90 LEU A CA 1
ATOM 703 C C . LEU A 1 90 ? -10.437 -0.578 23.782 1.00 96.75 90 LEU A C 1
ATOM 705 O O . LEU A 1 90 ? -10.699 0.164 22.835 1.00 96.75 90 LEU A O 1
ATOM 709 N N . ARG A 1 91 ? -10.760 -1.885 23.759 1.00 95.94 91 ARG A N 1
ATOM 710 C CA . ARG A 1 91 ? -11.476 -2.473 22.606 1.00 95.94 91 ARG A CA 1
ATOM 711 C C . ARG A 1 91 ? -12.898 -1.926 22.442 1.00 95.94 91 ARG A C 1
ATOM 713 O O . ARG A 1 91 ? -13.373 -1.839 21.319 1.00 95.94 91 ARG A O 1
ATOM 720 N N . ARG A 1 92 ? -13.588 -1.593 23.543 1.00 95.00 92 ARG A N 1
ATOM 721 C CA . ARG A 1 92 ? -14.941 -1.003 23.525 1.00 95.00 92 ARG A CA 1
ATOM 722 C C . ARG A 1 92 ? -14.889 0.455 23.089 1.00 95.00 92 ARG A C 1
ATOM 724 O O . ARG A 1 92 ? -15.827 0.957 22.481 1.00 95.00 92 ARG A O 1
ATOM 731 N N . TRP A 1 93 ? -13.799 1.131 23.432 1.00 97.75 93 TRP A N 1
ATOM 732 C CA . TRP A 1 93 ? -13.564 2.520 23.092 1.00 97.75 93 TRP A CA 1
ATOM 733 C C . TRP A 1 93 ? -13.187 2.715 21.623 1.00 97.75 93 TRP A C 1
ATOM 735 O O . TRP A 1 93 ? -13.551 3.740 21.067 1.00 97.75 93 TRP A O 1
ATOM 745 N N . ALA A 1 94 ? -12.504 1.765 20.985 1.00 97.88 94 ALA A N 1
ATOM 746 C CA . ALA A 1 94 ? -12.000 1.923 19.623 1.00 97.88 94 ALA A CA 1
ATOM 747 C C . ALA A 1 94 ? -13.080 1.755 18.536 1.00 97.88 94 ALA A C 1
ATOM 749 O O . ALA A 1 94 ? -13.724 0.711 18.444 1.00 97.88 94 ALA A O 1
ATOM 750 N N . ASP A 1 95 ? -13.191 2.742 17.641 1.00 95.31 95 ASP A N 1
ATOM 751 C CA . ASP A 1 95 ? -13.923 2.611 16.369 1.00 95.31 95 ASP A CA 1
ATOM 752 C C . ASP A 1 95 ? -13.025 2.062 15.255 1.00 95.31 95 ASP A C 1
ATOM 754 O O . ASP A 1 95 ? -13.508 1.505 14.271 1.00 95.31 95 ASP A O 1
ATOM 758 N N . VAL A 1 96 ? -11.708 2.224 15.404 1.00 97.56 96 VAL A N 1
ATOM 759 C CA . VAL A 1 96 ? -10.688 1.691 14.500 1.00 97.56 96 VAL A CA 1
ATOM 760 C C . VAL A 1 96 ? -9.409 1.390 15.260 1.00 97.56 96 VAL A C 1
ATOM 762 O O . VAL A 1 96 ? -9.000 2.152 16.138 1.00 97.56 96 VAL A O 1
ATOM 765 N N . VAL A 1 97 ? -8.755 0.291 14.887 1.00 98.75 97 VAL A N 1
ATOM 766 C CA . VAL A 1 97 ? -7.454 -0.097 15.433 1.00 98.75 97 VAL A CA 1
ATOM 767 C C . VAL A 1 97 ? -6.391 -0.051 14.341 1.00 98.75 97 VAL A C 1
ATOM 769 O O . VAL A 1 97 ? -6.549 -0.629 13.266 1.00 98.75 97 VAL A O 1
ATOM 772 N N . LEU A 1 98 ? -5.283 0.630 14.622 1.00 98.69 98 LEU A N 1
ATOM 773 C CA . LEU A 1 98 ? -4.109 0.696 13.755 1.00 98.69 98 LEU A CA 1
ATOM 774 C C . LEU A 1 98 ? -2.940 0.008 14.456 1.00 98.69 98 LEU A C 1
ATOM 776 O O . LEU A 1 98 ? -2.497 0.479 15.494 1.00 98.69 98 LEU A O 1
ATOM 780 N N . VAL A 1 99 ? -2.395 -1.066 13.894 1.00 98.81 99 VAL A N 1
ATOM 781 C CA . VAL A 1 99 ? -1.145 -1.679 14.365 1.00 98.81 99 VAL A CA 1
ATOM 782 C C . VAL A 1 99 ? 0.002 -1.120 13.528 1.00 98.81 99 VAL A C 1
ATOM 784 O O . VAL A 1 99 ? 0.360 -1.684 12.490 1.00 98.81 99 VAL A O 1
ATOM 787 N N . ALA A 1 100 ? 0.534 0.028 13.951 1.00 98.06 100 ALA A N 1
ATOM 788 C CA . ALA A 1 100 ? 1.505 0.821 13.204 1.00 98.06 100 ALA A CA 1
ATOM 789 C C . ALA A 1 100 ? 2.609 1.386 14.120 1.00 98.06 100 ALA A C 1
ATOM 791 O O . ALA A 1 100 ? 2.364 2.337 14.866 1.00 98.06 100 ALA A O 1
ATOM 792 N N . PRO A 1 101 ? 3.843 0.859 14.042 1.00 98.38 101 PRO A N 1
ATOM 793 C CA . PRO A 1 101 ? 4.256 -0.299 13.240 1.00 98.38 101 PRO A CA 1
ATOM 794 C C . PRO A 1 101 ? 3.817 -1.644 13.832 1.00 98.38 101 PRO A C 1
ATOM 796 O O . PRO A 1 101 ? 3.713 -1.791 15.051 1.00 98.38 101 PRO A O 1
ATOM 799 N N . CYS A 1 102 ? 3.693 -2.661 12.974 1.00 98.62 102 CYS A N 1
ATOM 800 C CA . CYS A 1 102 ? 3.603 -4.071 13.351 1.00 98.62 102 CYS A CA 1
ATOM 801 C C . CYS A 1 102 ? 4.951 -4.786 13.129 1.00 98.62 102 CYS A C 1
ATOM 803 O O . CYS A 1 102 ? 5.385 -5.015 12.000 1.00 98.62 102 CYS A O 1
ATO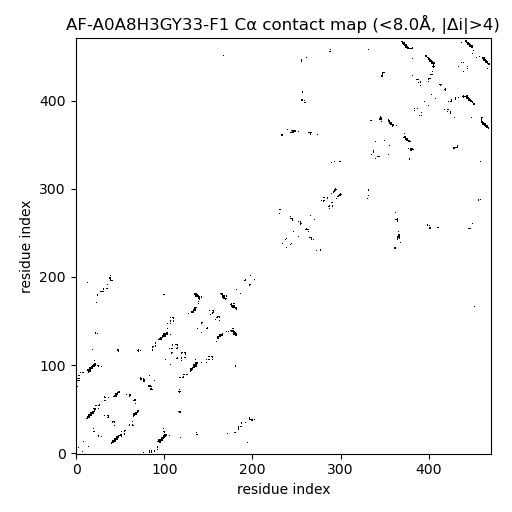M 805 N N . SER A 1 103 ? 5.632 -5.137 14.216 1.00 98.56 103 SER A N 1
ATOM 806 C CA . SER A 1 103 ? 6.867 -5.922 14.204 1.00 98.56 103 SER A CA 1
ATOM 807 C C . SER A 1 103 ? 6.589 -7.380 13.832 1.00 98.56 103 SER A C 1
ATOM 809 O O . SER A 1 103 ? 5.492 -7.885 14.075 1.00 98.56 103 SER A O 1
ATOM 811 N N . ALA A 1 104 ? 7.598 -8.095 13.324 1.00 98.31 104 ALA A N 1
ATOM 812 C CA . ALA A 1 104 ? 7.470 -9.527 13.031 1.00 98.31 104 ALA A CA 1
ATOM 813 C C . ALA A 1 104 ? 7.056 -10.347 14.266 1.00 98.31 104 ALA A C 1
ATOM 815 O O . ALA A 1 104 ? 6.278 -11.289 14.153 1.00 98.31 104 ALA A O 1
ATOM 816 N N . ASN A 1 105 ? 7.541 -9.961 15.452 1.00 98.69 105 ASN A N 1
ATOM 817 C CA . ASN A 1 105 ? 7.212 -10.625 16.710 1.00 98.69 105 ASN A CA 1
ATOM 818 C C . ASN A 1 105 ? 5.724 -10.476 17.051 1.00 98.69 105 ASN A C 1
ATOM 820 O O . ASN A 1 105 ? 5.037 -11.465 17.282 1.00 98.69 105 ASN A O 1
ATOM 824 N N . THR A 1 106 ? 5.196 -9.248 17.037 1.00 98.81 106 THR A N 1
ATOM 825 C CA . THR A 1 106 ? 3.763 -9.037 17.285 1.00 98.81 106 THR A CA 1
ATOM 826 C C . THR A 1 106 ? 2.911 -9.672 16.188 1.00 98.81 106 THR A C 1
ATOM 828 O O . THR A 1 106 ? 1.893 -10.276 16.506 1.00 98.81 106 THR A O 1
ATOM 831 N N . LEU A 1 107 ? 3.341 -9.617 14.925 1.00 98.75 107 LEU A N 1
ATOM 832 C CA . LEU A 1 107 ? 2.672 -10.302 13.819 1.00 98.75 107 LEU A CA 1
ATOM 833 C C . LEU A 1 107 ? 2.557 -11.816 14.072 1.00 98.75 107 LEU A C 1
ATOM 835 O O . LEU A 1 107 ? 1.474 -12.380 13.929 1.00 98.75 107 LEU A O 1
ATOM 839 N N . ALA A 1 108 ? 3.646 -12.458 14.501 1.00 98.75 108 ALA A N 1
ATOM 840 C CA . ALA A 1 108 ? 3.660 -13.878 14.847 1.00 98.75 108 ALA A CA 1
ATOM 841 C C . ALA A 1 108 ? 2.741 -14.196 16.036 1.00 98.75 108 ALA A C 1
ATOM 843 O O . ALA A 1 108 ? 2.010 -15.188 15.999 1.00 98.75 108 ALA A O 1
ATOM 844 N N . LYS A 1 109 ? 2.726 -13.337 17.067 1.00 98.81 109 LYS A N 1
ATOM 845 C CA . LYS A 1 109 ? 1.819 -13.474 18.219 1.00 98.81 109 LYS A CA 1
ATOM 846 C C . LYS A 1 109 ? 0.353 -13.402 17.801 1.00 98.81 109 LYS A C 1
ATOM 848 O O . LYS A 1 109 ? -0.417 -14.274 18.191 1.00 98.81 109 LYS A O 1
ATOM 853 N N . ILE A 1 110 ? -0.011 -12.422 16.969 1.00 98.44 110 ILE A N 1
ATOM 854 C CA . ILE A 1 110 ? -1.374 -12.281 16.436 1.00 98.44 110 ILE A CA 1
ATOM 855 C C . ILE A 1 110 ? -1.755 -13.538 15.644 1.00 98.44 110 ILE A C 1
ATOM 857 O O . ILE A 1 110 ? -2.795 -14.134 15.916 1.00 98.44 110 ILE A O 1
ATOM 861 N N . ALA A 1 111 ? -0.903 -13.972 14.709 1.00 98.19 111 ALA A N 1
ATOM 862 C CA . ALA A 1 111 ? -1.164 -15.143 13.871 1.00 98.19 111 ALA A CA 1
ATOM 863 C C . ALA A 1 111 ? -1.290 -16.446 14.681 1.00 98.19 111 ALA A C 1
ATOM 865 O O . ALA A 1 111 ? -2.086 -17.313 14.334 1.00 98.19 111 ALA A O 1
ATOM 866 N N . SER A 1 112 ? -0.542 -16.568 15.779 1.00 97.88 112 SER A N 1
ATOM 867 C CA . SER A 1 112 ? -0.578 -17.738 16.669 1.00 97.88 112 SER A CA 1
ATOM 868 C C . SER A 1 112 ? -1.663 -17.649 17.750 1.00 97.88 112 SER A C 1
ATOM 870 O O . SER A 1 112 ? -1.837 -18.587 18.524 1.00 97.88 112 SER A O 1
ATOM 872 N N . GLY A 1 113 ? -2.382 -16.526 17.838 1.00 96.50 113 GLY A N 1
ATOM 873 C CA . GLY A 1 113 ? -3.413 -16.298 18.850 1.00 96.50 113 GLY A CA 1
ATOM 874 C C . GLY A 1 113 ? -2.884 -16.063 20.269 1.00 96.50 113 GLY A C 1
ATOM 875 O O . GLY A 1 113 ? -3.647 -16.228 21.221 1.00 96.50 113 GLY A O 1
ATOM 876 N N . LEU A 1 114 ? -1.610 -15.685 20.425 1.00 98.25 114 LEU A N 1
ATOM 877 C CA . LEU A 1 114 ? -1.040 -15.320 21.723 1.00 98.25 114 LEU A CA 1
ATOM 878 C C . LEU A 1 114 ? -1.603 -13.970 22.188 1.00 98.25 114 LEU A C 1
ATOM 880 O O . LEU A 1 114 ? -1.698 -13.030 21.401 1.00 98.25 114 LEU A O 1
ATOM 884 N N . CYS A 1 115 ? -1.944 -13.883 23.473 1.00 96.88 115 CYS A N 1
ATOM 885 C CA . CYS A 1 115 ? -2.464 -12.691 24.145 1.00 96.88 115 CYS A CA 1
ATOM 886 C C . CYS A 1 115 ? -1.777 -12.521 25.508 1.00 96.88 115 CYS A C 1
ATOM 888 O O . CYS A 1 115 ? -2.366 -12.766 26.556 1.00 96.88 115 CYS A O 1
ATOM 890 N N . ASP A 1 116 ? -0.483 -12.208 25.476 1.00 95.44 116 ASP A N 1
ATOM 891 C CA . ASP A 1 116 ? 0.407 -12.195 26.645 1.00 95.44 116 ASP A CA 1
ATOM 892 C C . ASP A 1 116 ? 0.825 -10.783 27.084 1.00 95.44 116 ASP A C 1
ATOM 894 O O . ASP A 1 116 ? 1.611 -10.630 28.015 1.00 95.44 116 ASP A O 1
ATOM 898 N N . ASN A 1 117 ? 0.315 -9.754 26.409 1.00 96.38 117 ASN A N 1
ATOM 899 C CA . ASN A 1 117 ? 0.556 -8.351 26.722 1.00 96.38 117 ASN A CA 1
ATOM 900 C C . ASN A 1 117 ? -0.659 -7.491 26.349 1.00 96.38 117 ASN A C 1
ATOM 902 O O . ASN A 1 117 ? -1.529 -7.951 25.608 1.00 96.38 117 ASN A O 1
ATOM 906 N N . LEU A 1 118 ? -0.720 -6.239 26.813 1.00 96.31 118 LEU A N 1
ATOM 907 C CA . LEU A 1 118 ? -1.881 -5.358 26.633 1.00 96.31 118 LEU A CA 1
ATOM 908 C C . LEU A 1 118 ? -2.294 -5.271 25.157 1.00 96.31 118 LEU A C 1
ATOM 910 O O . LEU A 1 118 ? -3.463 -5.444 24.815 1.00 96.31 118 LEU A O 1
ATOM 914 N N . ALA A 1 119 ? -1.323 -5.073 24.263 1.00 97.88 119 ALA A N 1
ATOM 915 C CA . ALA A 1 119 ? -1.568 -4.942 22.831 1.00 97.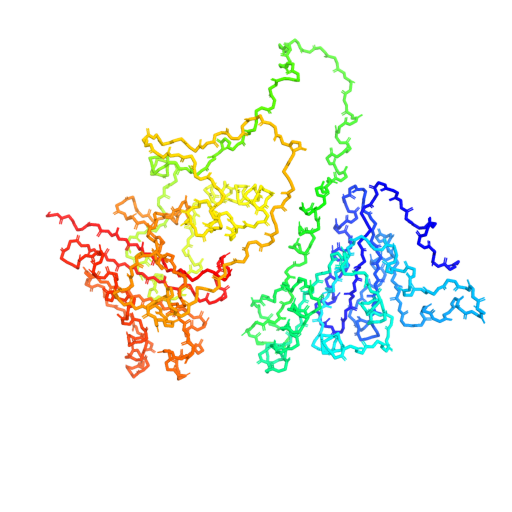88 119 ALA A CA 1
ATOM 916 C C . ALA A 1 119 ? -2.231 -6.196 22.229 1.00 97.88 119 ALA A C 1
ATOM 918 O O . ALA A 1 119 ? -3.216 -6.100 21.498 1.00 97.88 119 ALA A O 1
ATOM 919 N N . THR A 1 120 ? -1.704 -7.381 22.537 1.00 98.19 120 THR A N 1
ATOM 920 C CA . THR A 1 120 ? -2.219 -8.649 22.003 1.00 98.19 120 THR A CA 1
ATOM 921 C C . THR A 1 120 ? -3.512 -9.091 22.688 1.00 98.19 120 THR A C 1
ATOM 923 O O . THR A 1 120 ? -4.378 -9.642 22.012 1.00 98.19 120 THR A O 1
ATOM 926 N N . CYS A 1 121 ? -3.708 -8.776 23.972 1.00 97.81 121 CYS A N 1
ATOM 927 C CA . CYS A 1 121 ? -4.979 -8.956 24.680 1.00 97.81 121 CYS A CA 1
ATOM 928 C C . CYS A 1 121 ? -6.106 -8.139 24.043 1.00 97.81 121 CYS A C 1
ATOM 930 O O . CYS A 1 121 ? -7.172 -8.690 23.768 1.00 97.81 121 CYS A O 1
ATOM 932 N N . ILE A 1 122 ? -5.861 -6.858 23.733 1.00 97.88 122 ILE A N 1
ATOM 933 C CA . ILE A 1 122 ? -6.822 -6.012 23.007 1.00 97.88 122 ILE A CA 1
ATOM 934 C C . ILE A 1 122 ? -7.165 -6.660 21.670 1.00 97.88 122 ILE A C 1
ATOM 936 O O . ILE A 1 122 ? -8.334 -6.932 21.408 1.00 97.88 122 ILE A O 1
ATOM 940 N N . LEU A 1 123 ? -6.150 -6.949 20.845 1.00 98.19 123 LEU A N 1
ATOM 941 C CA . LEU A 1 123 ? -6.345 -7.495 19.500 1.00 98.19 123 LEU A CA 1
ATOM 942 C C . LEU A 1 123 ? -7.086 -8.835 19.518 1.00 98.19 123 LEU A C 1
ATOM 944 O O . LEU A 1 123 ? -7.918 -9.078 18.651 1.00 98.19 123 LEU A O 1
ATOM 948 N N . ARG A 1 124 ? -6.820 -9.700 20.502 1.00 97.88 124 ARG A N 1
ATOM 949 C CA . ARG A 1 124 ? -7.499 -10.993 20.645 1.00 97.88 124 ARG A CA 1
ATOM 950 C C . ARG A 1 124 ? -8.963 -10.848 21.057 1.00 97.88 124 ARG A C 1
ATOM 952 O O . ARG A 1 124 ? -9.765 -11.729 20.755 1.00 97.88 124 ARG A O 1
ATOM 959 N N . ALA A 1 125 ? -9.297 -9.760 21.743 1.00 96.06 125 ALA A N 1
ATOM 960 C CA . ALA A 1 125 ? -10.631 -9.483 22.243 1.00 96.06 125 ALA A CA 1
ATOM 961 C C . ALA A 1 125 ? -11.462 -8.585 21.307 1.00 96.06 125 ALA A C 1
ATOM 963 O O . ALA A 1 125 ? -12.626 -8.336 21.615 1.00 96.06 125 ALA A O 1
ATOM 964 N N . LEU A 1 126 ? -10.926 -8.076 20.194 1.00 94.62 126 LEU A N 1
ATOM 965 C CA . LEU A 1 126 ? -11.685 -7.213 19.282 1.00 94.62 126 LEU A CA 1
ATOM 966 C C . LEU A 1 126 ? -12.910 -7.921 18.691 1.00 94.62 126 LEU A C 1
ATOM 968 O O . LEU A 1 126 ? -12.900 -9.123 18.425 1.00 94.62 126 LEU A O 1
ATOM 972 N N . ALA A 1 127 ? -13.975 -7.150 18.466 1.00 85.50 127 ALA A N 1
ATOM 973 C CA . ALA A 1 127 ? -15.099 -7.629 17.679 1.00 85.50 127 ALA A CA 1
ATOM 974 C C . ALA A 1 127 ? -14.675 -7.725 16.201 1.00 85.50 127 ALA A C 1
ATOM 976 O O . ALA A 1 127 ? -14.003 -6.811 15.718 1.00 85.50 127 ALA A O 1
ATOM 977 N N . PRO A 1 128 ? -15.112 -8.752 15.447 1.00 79.12 128 PRO A N 1
ATOM 978 C CA . PRO A 1 128 ? -14.816 -8.855 14.013 1.00 79.12 128 PRO A CA 1
ATOM 979 C C . PRO A 1 128 ? -15.272 -7.638 13.192 1.00 79.12 128 PRO A C 1
ATOM 981 O O . PRO A 1 128 ? -14.743 -7.379 12.117 1.00 79.12 128 PRO A O 1
ATOM 984 N N . SER A 1 129 ? -16.252 -6.883 13.699 1.00 80.50 129 SER A N 1
ATOM 985 C CA . SER A 1 129 ? -16.774 -5.666 13.076 1.00 80.50 129 SER A CA 1
ATOM 986 C C . SER A 1 129 ? -15.875 -4.440 13.243 1.00 80.50 129 SER A C 1
ATOM 988 O O . SER A 1 129 ? -16.076 -3.467 12.523 1.00 80.50 129 SER A O 1
ATOM 990 N N . THR A 1 130 ? -14.919 -4.442 14.180 1.00 88.19 130 THR A N 1
ATOM 991 C CA . THR A 1 130 ? -14.029 -3.297 14.415 1.00 88.19 130 THR A CA 1
ATOM 992 C C . THR A 1 130 ? -12.925 -3.276 13.351 1.00 88.19 130 THR A C 1
ATOM 994 O O . THR A 1 130 ? -12.052 -4.152 13.364 1.00 88.19 130 THR A O 1
ATOM 997 N N . PRO A 1 131 ? -12.903 -2.287 12.430 1.00 88.12 131 PRO A N 1
ATOM 998 C CA . PRO A 1 131 ? -11.888 -2.211 11.387 1.00 88.12 131 PRO A CA 1
ATOM 999 C C . PRO A 1 131 ? -10.484 -2.168 11.988 1.00 88.12 131 PRO A C 1
ATOM 1001 O O . PRO A 1 131 ? -10.164 -1.289 12.791 1.00 88.12 131 PRO A O 1
ATOM 1004 N N . THR A 1 132 ? -9.644 -3.115 11.576 1.00 96.50 132 THR A N 1
ATOM 1005 C CA . THR A 1 132 ? -8.280 -3.257 12.088 1.00 96.50 132 THR A CA 1
ATOM 1006 C C . THR A 1 132 ? -7.290 -3.291 10.934 1.00 96.50 132 THR A C 1
ATOM 1008 O O . THR A 1 132 ? -7.397 -4.126 10.031 1.00 96.50 132 THR A O 1
ATOM 1011 N N . PHE A 1 133 ? -6.323 -2.376 10.969 1.00 97.12 133 PHE A N 1
ATOM 1012 C CA . PHE A 1 133 ? -5.292 -2.225 9.947 1.00 97.12 133 PHE A CA 1
ATOM 1013 C C . PHE A 1 133 ? -3.924 -2.577 10.516 1.00 97.12 133 PHE A C 1
ATOM 1015 O O . PHE A 1 133 ? -3.551 -2.104 11.588 1.00 97.12 133 PHE A O 1
ATOM 1022 N N . VAL A 1 134 ? -3.160 -3.387 9.791 1.00 97.88 134 VAL A N 1
ATOM 1023 C CA . VAL A 1 134 ? -1.826 -3.840 10.192 1.00 97.88 134 VAL A CA 1
ATOM 1024 C C . VAL A 1 134 ? -0.804 -3.308 9.198 1.00 97.88 134 VAL A C 1
ATOM 1026 O O . VAL A 1 134 ? -0.940 -3.543 7.998 1.00 97.88 134 VAL A O 1
ATOM 1029 N N . PHE A 1 135 ? 0.226 -2.629 9.706 1.00 97.00 135 PHE A N 1
ATOM 1030 C CA . PHE A 1 135 ? 1.298 -2.023 8.913 1.00 97.00 135 PHE A CA 1
ATOM 1031 C C . PHE A 1 135 ? 2.638 -2.673 9.278 1.00 97.00 135 PHE A C 1
ATOM 1033 O O . PHE A 1 135 ? 3.312 -2.207 10.207 1.00 97.00 135 PHE A O 1
ATOM 1040 N N . PRO A 1 136 ? 3.026 -3.782 8.615 1.00 97.06 136 PRO A N 1
ATOM 1041 C CA . PRO A 1 136 ? 4.266 -4.482 8.911 1.00 97.06 136 PRO A CA 1
ATOM 1042 C C . PRO A 1 136 ? 5.477 -3.565 8.729 1.00 97.06 136 PRO A C 1
ATOM 1044 O O . PRO A 1 136 ? 5.576 -2.842 7.739 1.00 97.06 136 PRO A O 1
ATOM 1047 N N . ALA A 1 137 ? 6.402 -3.601 9.685 1.00 95.25 137 ALA A N 1
ATOM 1048 C CA . ALA A 1 137 ? 7.637 -2.828 9.624 1.00 95.25 137 ALA A CA 1
ATOM 1049 C C . ALA A 1 137 ? 8.787 -3.591 10.283 1.00 95.25 137 ALA A C 1
ATOM 1051 O O . ALA A 1 137 ? 8.856 -3.709 11.511 1.00 95.25 137 ALA A O 1
ATOM 1052 N N . MET A 1 138 ? 9.696 -4.108 9.466 1.00 93.62 138 MET A N 1
ATOM 1053 C CA . MET A 1 138 ? 10.800 -4.971 9.882 1.00 93.62 138 MET A CA 1
ATOM 1054 C C . MET A 1 138 ? 11.934 -4.917 8.853 1.00 93.62 138 MET A C 1
ATOM 1056 O O . MET A 1 138 ? 11.770 -4.360 7.774 1.00 93.62 138 MET A O 1
ATOM 1060 N N . ASN A 1 139 ? 13.099 -5.474 9.181 1.00 90.31 139 ASN A N 1
ATOM 1061 C CA . ASN A 1 139 ? 14.175 -5.614 8.198 1.00 90.31 139 ASN A CA 1
ATOM 1062 C C . ASN A 1 139 ? 13.716 -6.465 6.993 1.00 90.31 139 ASN A C 1
ATOM 1064 O O . ASN A 1 139 ? 12.885 -7.359 7.157 1.00 90.31 139 ASN A O 1
ATOM 1068 N N . THR A 1 140 ? 14.280 -6.213 5.809 1.00 80.50 140 THR A N 1
ATOM 1069 C CA . THR A 1 140 ? 13.944 -6.917 4.562 1.00 80.50 140 THR A CA 1
ATOM 1070 C C . THR A 1 140 ? 13.966 -8.434 4.699 1.00 80.50 140 THR A C 1
ATOM 1072 O O . THR A 1 140 ? 12.977 -9.085 4.383 1.00 80.50 140 THR A O 1
ATOM 1075 N N . HIS A 1 141 ? 15.022 -9.006 5.276 1.00 80.12 141 HIS A N 1
ATOM 1076 C CA . HIS A 1 141 ? 15.129 -10.457 5.434 1.00 80.12 141 HIS A CA 1
ATOM 1077 C C . HIS A 1 141 ? 14.125 -11.022 6.440 1.00 80.12 141 HIS A C 1
ATOM 1079 O O . HIS A 1 141 ? 13.678 -12.157 6.299 1.00 80.12 141 HIS A O 1
ATOM 1085 N N . MET A 1 142 ? 13.717 -10.232 7.440 1.00 91.62 142 MET A N 1
ATOM 1086 C CA . MET A 1 142 ? 12.606 -10.622 8.312 1.00 91.62 142 MET A CA 1
ATOM 1087 C C . MET A 1 142 ? 11.283 -10.626 7.543 1.00 91.62 142 MET A C 1
ATOM 1089 O O . MET A 1 142 ? 10.451 -11.500 7.776 1.00 91.62 142 MET A O 1
ATOM 1093 N N . TYR A 1 143 ? 11.082 -9.670 6.633 1.00 86.69 143 TYR A N 1
ATOM 1094 C CA . TYR A 1 143 ? 9.871 -9.591 5.820 1.00 86.69 143 TYR A CA 1
ATOM 1095 C C . TYR A 1 143 ? 9.794 -10.714 4.775 1.00 86.69 143 TYR A C 1
ATOM 1097 O O . TYR A 1 143 ? 8.743 -11.326 4.605 1.00 86.69 143 TYR A O 1
ATOM 1105 N N . GLU A 1 144 ? 10.919 -11.028 4.133 1.00 82.12 144 GLU A N 1
ATOM 1106 C CA . GLU A 1 144 ? 11.071 -12.119 3.160 1.00 82.12 144 GLU A CA 1
ATOM 1107 C C . GLU A 1 144 ? 11.048 -13.510 3.804 1.00 82.12 144 GLU A C 1
ATOM 1109 O O . GLU A 1 144 ? 10.881 -14.516 3.112 1.00 82.12 144 GLU A O 1
ATOM 1114 N N . HIS A 1 145 ? 11.192 -13.590 5.129 1.00 88.62 145 HIS A N 1
ATOM 1115 C CA . HIS A 1 145 ? 11.162 -14.857 5.839 1.00 88.62 145 HIS A CA 1
ATOM 1116 C C . HIS A 1 145 ? 9.834 -15.602 5.581 1.00 88.62 145 HIS A C 1
ATOM 1118 O O . HIS A 1 145 ? 8.762 -15.016 5.764 1.00 88.62 145 HIS A O 1
ATOM 1124 N N . PRO A 1 146 ? 9.846 -16.912 5.251 1.00 82.19 146 PRO A N 1
ATOM 1125 C CA . PRO A 1 146 ? 8.629 -17.649 4.889 1.00 82.19 146 PRO A CA 1
ATOM 1126 C C . PRO A 1 146 ? 7.521 -17.603 5.948 1.00 82.19 146 PRO A C 1
ATOM 1128 O O . PRO A 1 146 ? 6.337 -17.546 5.614 1.00 82.19 146 PRO A O 1
ATOM 1131 N N . LEU A 1 147 ? 7.894 -17.584 7.234 1.00 94.94 147 LEU A N 1
ATOM 1132 C CA . LEU A 1 147 ? 6.923 -17.450 8.328 1.00 94.94 147 LEU A CA 1
ATOM 1133 C C . LEU A 1 147 ? 6.199 -16.103 8.307 1.00 94.94 147 LEU A C 1
ATOM 1135 O O . LEU A 1 147 ? 5.028 -16.053 8.659 1.00 94.94 147 LEU A O 1
ATOM 1139 N N . THR A 1 148 ? 6.845 -15.024 7.862 1.00 91.00 148 THR A N 1
ATOM 1140 C CA . THR A 1 148 ? 6.182 -13.723 7.737 1.00 91.00 148 THR A CA 1
ATOM 1141 C C . THR A 1 148 ? 5.061 -13.803 6.712 1.00 91.00 148 THR A C 1
ATOM 1143 O O . THR A 1 148 ? 3.939 -13.420 7.026 1.00 91.00 148 THR A O 1
ATOM 1146 N N . ALA A 1 149 ? 5.308 -14.395 5.541 1.00 78.00 149 ALA A N 1
ATOM 1147 C CA . ALA A 1 149 ? 4.266 -14.605 4.537 1.00 78.00 149 ALA A CA 1
ATOM 1148 C C . ALA A 1 149 ? 3.094 -15.451 5.076 1.00 78.00 149 ALA A C 1
ATOM 1150 O O . ALA A 1 149 ? 1.935 -15.096 4.862 1.00 78.00 149 ALA A O 1
ATOM 1151 N N . GLN A 1 150 ? 3.377 -16.520 5.832 1.00 91.00 150 GLN A N 1
ATOM 1152 C CA . GLN A 1 150 ? 2.334 -17.340 6.464 1.00 91.00 150 GLN A CA 1
ATOM 1153 C C . GLN A 1 150 ? 1.543 -16.569 7.528 1.00 91.00 150 GLN A C 1
ATOM 1155 O O . GLN A 1 150 ? 0.315 -16.621 7.540 1.00 91.00 150 GLN A O 1
ATOM 1160 N N . HIS A 1 151 ? 2.217 -15.820 8.401 1.00 98.25 151 HIS A N 1
ATOM 1161 C CA . HIS A 1 151 ? 1.549 -15.019 9.424 1.00 98.25 151 HIS A CA 1
ATOM 1162 C C . HIS A 1 151 ? 0.689 -13.915 8.804 1.00 98.25 151 HIS A C 1
ATOM 1164 O O . HIS A 1 151 ? -0.435 -13.703 9.252 1.00 98.25 151 HIS A O 1
ATOM 1170 N N . LEU A 1 152 ? 1.174 -13.244 7.754 1.00 89.12 152 LEU A N 1
ATOM 1171 C CA . LEU A 1 152 ? 0.396 -12.249 7.013 1.00 89.12 152 LEU A CA 1
ATOM 1172 C C . LEU A 1 152 ? -0.857 -12.871 6.388 1.00 89.12 152 LEU A C 1
ATOM 1174 O O . LEU A 1 152 ? -1.925 -12.269 6.473 1.00 89.12 152 LEU A O 1
ATOM 1178 N N . ALA A 1 153 ? -0.744 -14.073 5.813 1.00 81.12 153 ALA A N 1
ATOM 1179 C CA . ALA A 1 153 ? -1.890 -14.805 5.279 1.00 81.12 153 ALA A CA 1
ATOM 1180 C C . ALA A 1 153 ? -2.907 -15.145 6.380 1.00 81.12 153 ALA A C 1
ATOM 1182 O O . ALA A 1 153 ? -4.090 -14.895 6.203 1.00 81.12 153 ALA A O 1
ATOM 1183 N N . ILE A 1 154 ? -2.475 -15.615 7.555 1.00 90.62 154 ILE A N 1
ATOM 1184 C CA . ILE A 1 154 ? -3.387 -15.885 8.683 1.00 90.62 154 ILE A CA 1
ATOM 1185 C C . ILE A 1 154 ? -4.086 -14.601 9.148 1.00 90.62 154 ILE A C 1
ATOM 1187 O O . ILE A 1 154 ? -5.308 -14.567 9.289 1.00 90.62 154 ILE A O 1
ATOM 1191 N N . VAL A 1 155 ? -3.324 -13.527 9.363 1.00 93.75 155 VAL A N 1
ATOM 1192 C CA . VAL A 1 155 ? -3.864 -12.240 9.820 1.00 93.75 155 VAL A CA 1
ATOM 1193 C C . VAL A 1 155 ? -4.882 -11.673 8.831 1.00 93.75 155 VAL A C 1
ATOM 1195 O O . VAL A 1 155 ? -5.904 -11.128 9.246 1.00 93.75 155 VAL A O 1
ATOM 1198 N N . LYS A 1 156 ? -4.635 -11.834 7.531 1.00 85.69 156 LYS A N 1
ATOM 1199 C CA . LYS A 1 156 ? -5.532 -11.356 6.483 1.00 85.69 156 LYS A CA 1
ATOM 1200 C C . LYS A 1 156 ? -6.733 -12.277 6.266 1.00 85.69 156 LYS A C 1
ATOM 1202 O O . LYS A 1 156 ? -7.866 -11.815 6.312 1.00 85.69 156 LYS A O 1
ATOM 1207 N N . ASP A 1 157 ? -6.488 -13.557 6.020 1.00 83.69 157 ASP A N 1
ATOM 1208 C CA . ASP A 1 157 ? -7.479 -14.478 5.459 1.00 83.69 157 ASP A CA 1
ATOM 1209 C C . ASP A 1 157 ? -8.280 -15.212 6.543 1.00 83.69 157 ASP A C 1
ATOM 1211 O O . ASP A 1 157 ? -9.432 -15.573 6.313 1.00 83.69 157 ASP A O 1
ATOM 1215 N N . VAL A 1 158 ? -7.693 -15.425 7.727 1.00 87.88 158 VAL A N 1
ATOM 1216 C CA . VAL A 1 158 ? -8.361 -16.106 8.851 1.00 87.88 158 VAL A CA 1
ATOM 1217 C C . VAL A 1 158 ? -8.942 -15.097 9.832 1.00 87.88 158 VAL A C 1
ATOM 1219 O O . VAL A 1 158 ? -10.098 -15.217 10.225 1.00 87.88 158 VAL A O 1
ATOM 1222 N N . ILE A 1 159 ? -8.145 -14.107 10.242 1.00 91.06 159 ILE A N 1
ATOM 1223 C CA . ILE A 1 159 ? -8.582 -13.109 11.230 1.00 91.06 159 ILE A CA 1
ATOM 1224 C C . ILE A 1 159 ? -9.411 -11.997 10.564 1.00 91.06 159 ILE A C 1
ATOM 1226 O O . ILE A 1 159 ? -10.314 -11.453 11.193 1.00 91.06 159 ILE A O 1
ATOM 1230 N N . GLY A 1 160 ? -9.146 -11.679 9.292 1.00 82.88 160 GLY A N 1
ATOM 1231 C CA . GLY A 1 160 ? -9.882 -10.651 8.547 1.00 82.88 160 GLY A CA 1
ATOM 1232 C C . GLY A 1 160 ? -9.327 -9.234 8.708 1.00 82.88 160 GLY A C 1
ATOM 1233 O O . GLY A 1 160 ? -10.013 -8.264 8.384 1.00 82.88 160 GLY A O 1
ATOM 1234 N N . TYR A 1 161 ? -8.100 -9.073 9.211 1.00 92.50 161 TYR A N 1
ATOM 1235 C CA . TYR A 1 161 ? -7.479 -7.752 9.329 1.00 92.50 161 TYR A CA 1
ATOM 1236 C C . TYR A 1 161 ? -6.977 -7.252 7.975 1.00 92.50 161 TYR A C 1
ATOM 1238 O O . TYR A 1 161 ? -6.505 -8.010 7.127 1.00 92.50 161 TYR A O 1
ATOM 1246 N N . THR A 1 162 ? -7.024 -5.934 7.777 1.00 87.44 162 THR A N 1
ATOM 1247 C CA . THR A 1 162 ? -6.498 -5.319 6.556 1.00 87.44 162 THR A CA 1
ATOM 1248 C C . THR A 1 162 ? -4.998 -5.098 6.695 1.00 87.44 162 THR A C 1
ATOM 1250 O O . THR A 1 162 ? -4.548 -4.214 7.421 1.00 87.44 162 THR A O 1
ATOM 1253 N N . VAL A 1 163 ? -4.208 -5.895 5.981 1.00 82.94 163 VAL A N 1
ATOM 1254 C CA . VAL A 1 163 ? -2.751 -5.736 5.920 1.00 82.94 163 VAL A CA 1
ATOM 1255 C C . VAL A 1 163 ? -2.387 -4.743 4.818 1.00 82.94 163 VAL A C 1
ATOM 1257 O O . VAL A 1 163 ? -2.696 -4.974 3.649 1.00 82.94 163 VAL A O 1
ATOM 1260 N N . ILE A 1 164 ? -1.679 -3.673 5.179 1.00 80.88 164 ILE A N 1
ATOM 1261 C CA . ILE A 1 164 ? -1.074 -2.729 4.234 1.00 80.88 164 ILE A CA 1
ATOM 1262 C C . ILE A 1 164 ? 0.438 -2.916 4.308 1.00 80.88 164 ILE A C 1
ATOM 1264 O O . ILE A 1 164 ? 1.051 -2.688 5.347 1.00 80.88 164 ILE A O 1
ATOM 1268 N N . GLY A 1 165 ? 1.015 -3.410 3.213 1.00 74.75 165 GLY A N 1
ATOM 1269 C CA . GLY A 1 165 ? 2.403 -3.860 3.171 1.00 74.75 165 GLY A CA 1
ATOM 1270 C C . GLY A 1 165 ? 3.440 -2.741 3.351 1.00 74.75 165 GLY A C 1
ATOM 1271 O O . GLY A 1 165 ? 3.135 -1.558 3.161 1.00 74.75 165 GLY A O 1
ATOM 1272 N N . PRO A 1 166 ? 4.684 -3.119 3.691 1.00 73.06 166 PRO A N 1
ATOM 1273 C CA . PRO A 1 166 ? 5.794 -2.188 3.782 1.00 73.06 166 PRO A CA 1
ATOM 1274 C C . PRO A 1 166 ? 6.167 -1.613 2.410 1.00 73.06 166 PRO A C 1
ATOM 1276 O O . PRO A 1 166 ? 5.840 -2.172 1.364 1.00 73.06 166 PRO A O 1
ATOM 1279 N N . ILE A 1 167 ? 6.910 -0.513 2.427 1.00 64.00 167 ILE A N 1
ATOM 1280 C CA . ILE A 1 167 ? 7.512 0.121 1.253 1.00 64.00 167 ILE A CA 1
ATOM 1281 C C . ILE A 1 167 ? 9.006 -0.219 1.161 1.00 64.00 167 ILE A C 1
ATOM 1283 O O . ILE A 1 167 ? 9.658 -0.540 2.160 1.00 64.00 167 ILE A O 1
ATOM 1287 N N . GLY A 1 168 ? 9.560 -0.128 -0.048 1.00 52.94 168 GLY A N 1
ATOM 1288 C CA . GLY A 1 168 ? 11.002 -0.218 -0.271 1.00 52.94 168 GLY A CA 1
ATOM 1289 C C . GLY A 1 168 ? 11.686 1.112 0.048 1.00 52.94 168 GLY A C 1
ATOM 1290 O O . GLY A 1 168 ? 11.379 2.123 -0.581 1.00 52.94 168 GLY A O 1
ATOM 1291 N N . LYS A 1 169 ? 12.608 1.126 1.015 1.00 54.50 169 LYS A N 1
ATOM 1292 C CA . LYS A 1 169 ? 13.474 2.274 1.351 1.00 54.50 169 LYS A CA 1
ATOM 1293 C C . LYS A 1 169 ? 14.847 1.766 1.804 1.00 54.50 169 LYS A C 1
ATOM 1295 O O . LYS A 1 169 ? 14.980 0.599 2.160 1.00 54.50 169 LYS A O 1
ATOM 1300 N N . ALA A 1 170 ? 15.848 2.649 1.823 1.00 43.62 170 ALA A N 1
ATOM 1301 C CA . ALA A 1 170 ? 17.080 2.394 2.567 1.00 43.62 170 ALA A CA 1
ATOM 1302 C C . ALA A 1 170 ? 16.728 2.232 4.056 1.00 43.62 170 ALA A C 1
ATOM 1304 O O . ALA A 1 170 ? 16.154 3.137 4.670 1.00 43.62 170 ALA A O 1
ATOM 1305 N N . LEU A 1 171 ? 16.990 1.051 4.608 1.00 53.09 171 LEU A N 1
ATOM 1306 C CA . LEU A 1 171 ? 16.650 0.693 5.978 1.00 53.09 171 LEU A CA 1
ATOM 1307 C C . LEU A 1 171 ? 17.726 1.171 6.956 1.00 53.09 171 LEU A C 1
ATOM 1309 O O . LEU A 1 171 ? 18.869 1.419 6.584 1.00 53.09 171 LEU A O 1
ATOM 1313 N N . ALA A 1 172 ? 17.375 1.244 8.243 1.00 46.72 172 ALA A N 1
ATOM 1314 C CA . ALA A 1 172 ? 18.297 1.659 9.305 1.00 46.72 172 ALA A CA 1
ATOM 1315 C C . ALA A 1 172 ? 19.542 0.751 9.443 1.00 46.72 172 ALA A C 1
ATOM 1317 O O . ALA A 1 172 ? 20.523 1.162 10.053 1.00 46.72 172 ALA A O 1
ATOM 1318 N N . CYS A 1 173 ? 19.508 -0.462 8.877 1.00 41.25 173 CYS A N 1
ATOM 1319 C CA . CYS A 1 173 ? 20.641 -1.388 8.807 1.00 41.25 173 CYS A CA 1
ATOM 1320 C C . CYS A 1 173 ? 21.579 -1.157 7.606 1.00 41.25 173 CYS A C 1
ATOM 1322 O O . CYS A 1 173 ? 22.635 -1.774 7.563 1.00 41.25 173 CYS A O 1
ATOM 1324 N N . GLY A 1 174 ? 21.222 -0.281 6.657 1.00 39.72 174 GLY A N 1
ATOM 1325 C CA . GLY A 1 174 ? 22.012 0.015 5.454 1.00 39.72 174 GLY A CA 1
ATOM 1326 C C . GLY A 1 174 ? 21.534 -0.676 4.170 1.00 39.72 174 GLY A C 1
ATOM 1327 O O . GLY A 1 174 ? 21.940 -0.261 3.088 1.00 39.72 174 GLY A O 1
ATOM 1328 N N . ASP A 1 175 ? 20.633 -1.658 4.264 1.00 37.12 175 ASP A N 1
ATOM 1329 C CA . ASP A 1 175 ? 20.110 -2.392 3.103 1.00 37.12 175 ASP A CA 1
ATOM 1330 C C . ASP A 1 175 ? 18.983 -1.624 2.393 1.00 37.12 175 ASP A C 1
ATOM 1332 O O . ASP A 1 175 ? 18.127 -1.010 3.037 1.00 37.12 175 ASP A O 1
ATOM 1336 N N . ILE A 1 176 ? 18.933 -1.695 1.061 1.00 49.19 176 ILE A N 1
ATOM 1337 C CA . ILE A 1 176 ? 17.777 -1.256 0.266 1.00 49.19 176 ILE A CA 1
ATOM 1338 C C . ILE A 1 176 ? 16.872 -2.472 0.076 1.00 49.19 176 ILE A C 1
ATOM 1340 O O . ILE A 1 176 ? 17.246 -3.414 -0.616 1.00 49.19 176 ILE A O 1
ATOM 1344 N N . GLY A 1 177 ? 15.680 -2.466 0.671 1.00 54.06 177 GLY A N 1
ATOM 1345 C CA . GLY A 1 177 ? 14.739 -3.570 0.489 1.00 54.06 177 GLY A CA 1
ATOM 1346 C C . GLY A 1 177 ? 13.349 -3.319 1.068 1.00 54.06 177 GLY A C 1
ATOM 1347 O O . GLY A 1 177 ? 13.062 -2.259 1.629 1.00 54.06 177 GLY A O 1
ATOM 1348 N N . MET A 1 178 ? 12.456 -4.285 0.851 1.00 63.56 178 MET A N 1
ATOM 1349 C CA . MET A 1 178 ? 11.053 -4.234 1.270 1.00 63.56 178 MET A CA 1
ATOM 1350 C C . MET A 1 178 ? 10.935 -4.519 2.765 1.00 63.56 178 MET A C 1
ATOM 1352 O O . MET A 1 178 ? 11.204 -5.627 3.205 1.00 63.56 178 MET A O 1
ATOM 1356 N N . GLY A 1 179 ? 10.493 -3.542 3.553 1.00 67.81 179 GLY A N 1
ATOM 1357 C CA . GLY A 1 179 ? 10.371 -3.742 5.003 1.00 67.81 179 GLY A CA 1
ATOM 1358 C C . GLY A 1 179 ? 10.106 -2.475 5.811 1.00 67.81 179 GLY A C 1
ATOM 1359 O O . GLY A 1 179 ? 9.656 -2.551 6.956 1.00 67.81 179 GLY A O 1
ATOM 1360 N N . ALA A 1 180 ? 10.316 -1.296 5.219 1.00 75.94 180 ALA A N 1
ATOM 1361 C CA . ALA A 1 180 ? 9.972 -0.037 5.863 1.00 75.94 180 ALA A CA 1
ATOM 1362 C C . ALA A 1 180 ? 8.451 0.094 6.004 1.00 75.94 180 ALA A C 1
ATOM 1364 O O . ALA A 1 180 ? 7.713 -0.212 5.074 1.00 75.94 180 ALA A O 1
ATOM 1365 N N . MET A 1 181 ? 7.976 0.587 7.149 1.00 90.38 181 MET A N 1
ATOM 1366 C CA . MET A 1 181 ? 6.549 0.856 7.353 1.00 90.38 181 MET A CA 1
ATOM 1367 C C . MET A 1 181 ? 5.996 1.745 6.230 1.00 90.38 181 MET A C 1
ATOM 1369 O O . MET A 1 181 ? 6.695 2.652 5.769 1.00 90.38 181 MET A O 1
ATOM 1373 N N . THR A 1 182 ? 4.736 1.530 5.843 1.00 78.94 182 THR A N 1
ATOM 1374 C CA . THR A 1 182 ? 3.957 2.500 5.059 1.00 78.94 182 THR A CA 1
ATOM 1375 C C . THR A 1 182 ? 4.144 3.912 5.621 1.00 78.94 182 THR A C 1
ATOM 1377 O O . THR A 1 182 ? 4.239 4.085 6.841 1.00 78.94 182 THR A O 1
ATOM 1380 N N . GLU A 1 183 ? 4.233 4.921 4.750 1.00 83.75 183 GLU A N 1
ATOM 1381 C CA . GLU A 1 183 ? 4.509 6.283 5.204 1.00 83.75 183 GLU A CA 1
ATOM 1382 C C . GLU A 1 183 ? 3.426 6.738 6.188 1.00 83.75 183 GLU A C 1
ATOM 1384 O O . GLU A 1 183 ? 2.231 6.537 5.969 1.00 83.75 183 GLU A O 1
ATOM 1389 N N . TRP A 1 184 ? 3.844 7.357 7.293 1.00 91.62 184 TRP A N 1
ATOM 1390 C CA . TRP A 1 184 ? 2.931 7.754 8.366 1.00 91.62 184 TRP A CA 1
ATOM 1391 C C . TRP A 1 184 ? 1.818 8.688 7.865 1.00 91.62 184 TRP A C 1
ATOM 1393 O O . TRP A 1 184 ? 0.700 8.631 8.372 1.00 91.62 184 TRP A O 1
ATOM 1403 N N . SER A 1 185 ? 2.093 9.507 6.843 1.00 81.81 185 SER A N 1
ATOM 1404 C CA . SER A 1 185 ? 1.096 10.366 6.203 1.00 81.81 185 SER A CA 1
ATOM 1405 C C . SER A 1 185 ? 0.002 9.560 5.507 1.00 81.81 185 SER A C 1
ATOM 1407 O O . SER A 1 185 ? -1.164 9.930 5.597 1.00 81.81 185 SER A O 1
ATOM 1409 N N . ASP A 1 186 ? 0.349 8.443 4.868 1.00 70.12 186 ASP A N 1
ATOM 1410 C CA . ASP A 1 186 ? -0.610 7.583 4.170 1.00 70.12 186 ASP A CA 1
ATOM 1411 C C . ASP A 1 186 ? -1.497 6.830 5.171 1.00 70.12 186 ASP A C 1
ATOM 1413 O O . ASP A 1 186 ? -2.696 6.674 4.943 1.00 70.12 186 ASP A O 1
ATOM 1417 N N . ILE A 1 187 ? -0.934 6.439 6.322 1.00 86.50 187 ILE A N 1
ATOM 1418 C CA . ILE A 1 187 ? -1.686 5.857 7.448 1.00 86.50 187 ILE A CA 1
ATOM 1419 C C . ILE A 1 187 ? -2.736 6.849 7.960 1.00 86.50 187 ILE A C 1
ATOM 1421 O O . ILE A 1 187 ? -3.891 6.483 8.168 1.00 86.50 187 ILE A O 1
ATOM 1425 N N . VAL A 1 188 ? -2.359 8.118 8.136 1.00 84.94 188 VAL A N 1
ATOM 1426 C CA . VAL A 1 188 ? -3.302 9.171 8.536 1.00 84.94 188 VAL A CA 1
ATOM 1427 C C . VAL A 1 188 ? -4.374 9.366 7.465 1.00 84.94 188 VAL A C 1
ATOM 1429 O O . VAL A 1 188 ? -5.558 9.414 7.791 1.00 84.94 188 VAL A O 1
ATOM 1432 N N . GLN A 1 189 ? -3.981 9.437 6.190 1.00 74.06 189 GLN A N 1
ATOM 1433 C CA . GLN A 1 189 ? -4.921 9.645 5.086 1.00 74.06 189 GLN A CA 1
ATOM 1434 C C . GLN A 1 189 ? -5.925 8.505 4.933 1.00 74.06 189 GLN A C 1
ATOM 1436 O O . GLN A 1 189 ? -7.077 8.756 4.583 1.00 74.06 189 GLN A O 1
ATOM 1441 N N . LEU A 1 190 ? -5.529 7.270 5.243 1.00 77.75 190 LEU A N 1
ATOM 1442 C CA . LEU A 1 190 ? -6.442 6.133 5.294 1.00 77.75 190 LEU A CA 1
ATOM 1443 C C . LEU A 1 190 ? -7.592 6.379 6.282 1.00 77.75 190 LEU A C 1
ATOM 1445 O O . LEU A 1 190 ? -8.752 6.165 5.933 1.00 77.75 190 LEU A O 1
ATOM 1449 N N . VAL A 1 191 ? -7.282 6.852 7.493 1.00 82.12 191 VAL A N 1
ATOM 1450 C CA . VAL A 1 191 ? -8.294 7.161 8.517 1.00 82.12 191 VAL A CA 1
ATOM 1451 C C . VAL A 1 191 ? -9.132 8.366 8.095 1.00 82.12 191 VAL A C 1
ATOM 1453 O O . VAL A 1 191 ? -10.357 8.302 8.107 1.00 82.12 191 VAL A O 1
ATOM 1456 N N . VAL A 1 192 ? -8.486 9.447 7.656 1.00 79.44 192 VAL A N 1
ATOM 1457 C CA . VAL A 1 192 ? -9.168 10.672 7.208 1.00 79.44 192 VAL A CA 1
ATOM 1458 C C . VAL A 1 192 ? -10.168 10.376 6.101 1.00 79.44 192 VAL A C 1
ATOM 1460 O O . VAL A 1 192 ? -11.318 10.792 6.197 1.00 79.44 192 VAL A O 1
ATOM 1463 N N . SER A 1 193 ? -9.762 9.601 5.098 1.00 68.69 193 SER A N 1
ATOM 1464 C CA . SER A 1 193 ? -10.623 9.257 3.966 1.00 68.69 193 SER A CA 1
ATOM 1465 C C . SER A 1 193 ? -11.771 8.343 4.386 1.00 68.69 193 SER A C 1
ATOM 1467 O O . SER A 1 193 ? -12.905 8.540 3.961 1.00 68.69 193 SER A O 1
ATOM 1469 N N . ARG A 1 194 ? -11.504 7.349 5.242 1.00 75.75 194 ARG A N 1
ATOM 1470 C CA . ARG A 1 194 ? -12.512 6.361 5.648 1.00 75.75 194 ARG A CA 1
ATOM 1471 C C . ARG A 1 194 ? -13.618 6.952 6.521 1.00 75.75 194 ARG A C 1
ATOM 1473 O O . ARG A 1 194 ? -14.751 6.492 6.427 1.00 75.75 194 ARG A O 1
ATOM 1480 N N . TRP A 1 195 ? -13.303 7.957 7.334 1.00 82.38 195 TRP A N 1
ATOM 1481 C CA . TRP A 1 195 ? -14.274 8.635 8.200 1.00 82.38 195 TRP A CA 1
ATOM 1482 C C . TRP A 1 195 ? -14.607 10.067 7.760 1.00 82.38 195 TRP A C 1
ATOM 1484 O O . TRP A 1 195 ? -15.270 10.788 8.498 1.00 82.38 195 TRP A O 1
ATOM 1494 N N . SER A 1 196 ? -14.181 10.479 6.559 1.00 79.75 196 SER A N 1
ATOM 1495 C CA . SER A 1 196 ? -14.429 11.819 5.998 1.00 79.75 196 SER A CA 1
ATOM 1496 C C . SER A 1 196 ? -14.080 12.958 6.968 1.00 79.75 196 SER A C 1
ATOM 1498 O O . SER A 1 196 ? -14.861 13.883 7.186 1.00 79.75 196 SER A O 1
ATOM 1500 N N . LEU A 1 197 ? -12.906 12.865 7.595 1.00 82.69 197 LEU A N 1
ATOM 1501 C CA . LEU A 1 197 ? -12.488 13.796 8.642 1.00 82.69 197 LEU A CA 1
ATOM 1502 C C . LEU A 1 197 ? -12.140 15.176 8.066 1.00 82.69 197 LEU A C 1
ATOM 1504 O O . LEU A 1 197 ? -11.433 15.287 7.064 1.00 82.69 197 LEU A O 1
ATOM 1508 N N . ILE A 1 198 ? -12.577 16.237 8.748 1.00 82.19 198 ILE A N 1
ATOM 1509 C CA . ILE A 1 198 ? -12.378 17.629 8.322 1.00 82.19 198 ILE A CA 1
ATOM 1510 C C . ILE A 1 198 ? -11.233 18.260 9.132 1.00 82.19 198 ILE A C 1
ATOM 1512 O O . ILE A 1 198 ? -11.216 18.131 10.358 1.00 82.19 198 ILE A O 1
ATOM 1516 N N . PRO A 1 199 ? -10.253 18.930 8.497 1.00 85.50 199 PRO A N 1
ATOM 1517 C CA . PRO A 1 199 ? -9.224 19.684 9.212 1.00 85.50 199 PRO A CA 1
ATOM 1518 C C . PRO A 1 199 ? -9.818 20.804 10.080 1.00 85.50 199 PRO A C 1
ATOM 1520 O O . PRO A 1 199 ? -10.654 21.573 9.606 1.00 85.50 199 PRO A O 1
ATOM 1523 N N . LYS A 1 200 ? -9.324 20.967 11.315 1.00 84.25 200 LYS A N 1
ATOM 1524 C CA . LYS A 1 200 ? -9.758 22.043 12.233 1.00 84.25 200 LYS A CA 1
ATOM 1525 C C . LYS A 1 200 ? -9.571 23.448 11.651 1.00 84.25 200 LYS A C 1
ATOM 1527 O O . LYS A 1 200 ? -10.373 24.334 11.916 1.00 84.25 200 LYS A O 1
ATOM 1532 N N . GLU A 1 201 ? -8.531 23.647 10.843 1.00 77.25 201 GLU A N 1
ATOM 1533 C CA . GLU A 1 201 ? -8.236 24.931 10.189 1.00 77.25 201 GLU A CA 1
ATOM 1534 C C . GLU A 1 201 ? -9.372 25.354 9.240 1.00 77.25 201 GLU A C 1
ATOM 1536 O O . GLU A 1 201 ? -9.867 26.475 9.334 1.00 77.25 201 GLU A O 1
ATOM 1541 N N . LEU A 1 202 ? -9.878 24.428 8.417 1.00 64.69 202 LEU A N 1
ATOM 1542 C CA . LEU A 1 202 ? -10.981 24.686 7.479 1.00 64.69 202 LEU A CA 1
ATOM 1543 C C . LEU A 1 202 ? -12.332 24.863 8.187 1.00 64.69 202 LEU A C 1
ATOM 1545 O O . LEU A 1 202 ? -13.191 25.615 7.727 1.00 64.69 202 LEU A O 1
ATOM 1549 N N . ALA A 1 203 ? -12.519 24.205 9.331 1.00 57.19 203 ALA A N 1
ATOM 1550 C CA . ALA A 1 203 ? -13.708 24.400 10.150 1.00 57.19 203 ALA A CA 1
ATOM 1551 C C . ALA A 1 203 ? -13.733 25.787 10.822 1.00 57.19 203 ALA A C 1
ATOM 1553 O O . ALA A 1 203 ? -14.801 26.377 10.986 1.00 57.19 203 ALA A O 1
ATOM 1554 N N . SER A 1 204 ? -12.561 26.347 11.150 1.00 49.53 204 SER A N 1
ATOM 1555 C CA . SER A 1 204 ? -12.448 27.672 11.771 1.00 49.53 204 SER A CA 1
ATOM 1556 C C . SER A 1 204 ? -12.717 28.840 10.810 1.00 49.53 204 SER A C 1
ATOM 1558 O O . SER A 1 204 ? -13.317 29.832 11.221 1.00 49.53 204 SER A O 1
ATOM 1560 N N . GLU A 1 205 ? -12.387 28.708 9.518 1.00 47.34 205 GLU A N 1
ATOM 1561 C CA . GLU A 1 205 ? -12.687 29.731 8.497 1.00 47.34 205 GLU A CA 1
ATOM 1562 C C . GLU A 1 205 ? -14.188 29.856 8.188 1.00 47.34 205 GLU A C 1
ATOM 1564 O O . GLU A 1 205 ? -14.644 30.896 7.714 1.00 47.34 205 GLU A O 1
ATOM 1569 N N . SER A 1 206 ? -14.986 28.843 8.537 1.00 45.03 206 SER A N 1
ATOM 1570 C CA . SER A 1 206 ? -16.440 28.840 8.327 1.00 45.03 206 SER A CA 1
ATOM 1571 C C . SER A 1 206 ? -17.212 29.729 9.324 1.00 45.03 206 SER A C 1
ATOM 1573 O O . SER A 1 206 ? -18.417 29.914 9.167 1.00 45.03 206 SER A O 1
ATOM 1575 N N . LEU A 1 207 ? -16.550 30.285 10.353 1.00 42.94 207 LEU A N 1
ATOM 1576 C CA . LEU A 1 207 ? -17.194 31.016 11.461 1.00 42.94 207 LEU A CA 1
ATOM 1577 C C . LEU A 1 207 ? -16.784 32.496 11.591 1.00 42.94 207 LEU A C 1
ATOM 1579 O O . LEU A 1 207 ? -17.307 33.199 12.456 1.00 42.94 207 LEU A O 1
ATOM 1583 N N . THR A 1 208 ? -15.906 33.013 10.729 1.00 34.81 208 THR A N 1
ATOM 1584 C CA . THR A 1 208 ? -15.435 34.407 10.803 1.00 34.81 208 THR A CA 1
ATOM 1585 C C . THR A 1 208 ? -15.449 35.089 9.442 1.00 34.81 208 THR A C 1
ATOM 1587 O O . THR A 1 208 ? -14.452 35.064 8.736 1.00 34.81 208 THR A O 1
ATOM 1590 N N . THR A 1 209 ? -16.562 35.737 9.082 1.00 32.56 209 THR A N 1
ATOM 1591 C CA . THR A 1 209 ? -16.587 37.047 8.390 1.00 32.56 209 THR A CA 1
ATOM 1592 C C . THR A 1 209 ? -18.030 37.565 8.264 1.00 32.56 209 THR A C 1
ATOM 1594 O O . THR A 1 209 ? -18.794 37.155 7.399 1.00 32.56 209 THR A O 1
ATOM 1597 N N . PHE A 1 210 ? -18.398 38.516 9.127 1.00 38.34 210 PHE A N 1
ATOM 1598 C CA . PHE A 1 210 ? -19.501 39.461 8.915 1.00 38.34 210 PHE A CA 1
ATOM 1599 C C . PHE A 1 210 ? -18.888 40.860 8.712 1.00 38.34 210 PHE A C 1
ATOM 1601 O O . PHE A 1 210 ? -18.348 41.411 9.667 1.00 38.34 210 PHE A O 1
ATOM 1608 N N . ALA A 1 211 ? -18.963 41.425 7.498 1.00 27.84 211 ALA A N 1
ATOM 1609 C CA . ALA A 1 211 ? -18.881 42.867 7.180 1.00 27.84 211 ALA A CA 1
ATOM 1610 C C . ALA A 1 211 ? -19.250 43.113 5.689 1.00 27.84 211 ALA A C 1
ATOM 1612 O O . ALA A 1 211 ? -19.144 42.182 4.895 1.00 27.84 211 ALA A O 1
ATOM 1613 N N . PRO A 1 212 ? -19.746 44.308 5.298 1.00 34.47 212 PRO A N 1
ATOM 1614 C CA . PRO A 1 212 ? -20.954 44.405 4.472 1.00 34.47 212 PRO A CA 1
ATOM 1615 C C . PRO A 1 212 ? -20.762 44.657 2.963 1.00 34.47 212 PRO A C 1
ATOM 1617 O O . PRO A 1 212 ? -19.801 45.275 2.521 1.00 34.47 212 PRO A O 1
ATOM 1620 N N . ALA A 1 213 ? -21.798 44.238 2.225 1.00 34.00 213 ALA A N 1
ATOM 1621 C CA . ALA A 1 213 ? -22.339 44.771 0.969 1.00 34.00 213 ALA A CA 1
ATOM 1622 C C . ALA A 1 213 ? -21.351 45.202 -0.134 1.00 34.00 213 ALA A C 1
ATOM 1624 O O . ALA A 1 213 ? -21.136 46.388 -0.376 1.00 34.00 213 ALA A O 1
ATOM 1625 N N . ILE A 1 214 ? -20.908 44.226 -0.929 1.00 30.14 214 ILE A N 1
ATOM 1626 C CA . ILE A 1 214 ? -20.731 44.425 -2.370 1.00 30.14 214 ILE A CA 1
ATOM 1627 C C . ILE A 1 214 ? -21.798 43.569 -3.042 1.00 30.14 214 ILE A C 1
ATOM 1629 O O . ILE A 1 214 ? -21.907 42.376 -2.767 1.00 30.14 214 ILE A O 1
ATOM 1633 N N . VAL A 1 215 ? -22.626 44.214 -3.861 1.00 35.84 215 VAL A N 1
ATOM 1634 C CA . VAL A 1 215 ? -23.662 43.576 -4.672 1.00 35.84 215 VAL A CA 1
ATOM 1635 C C . VAL A 1 215 ? -22.970 42.617 -5.634 1.00 35.84 215 VAL A C 1
ATOM 1637 O O . VAL A 1 215 ? -22.443 43.024 -6.665 1.00 35.84 215 VAL A O 1
ATOM 1640 N N . VAL A 1 216 ? -22.939 41.345 -5.262 1.00 31.55 216 VAL A N 1
ATOM 1641 C CA . VAL A 1 216 ? -22.678 40.233 -6.167 1.00 31.55 216 VAL A CA 1
ATOM 1642 C C . VAL A 1 216 ? -23.953 39.409 -6.162 1.00 31.55 216 VAL A C 1
ATOM 1644 O O . VAL A 1 216 ? -24.531 39.152 -5.105 1.00 31.55 216 VAL A O 1
ATOM 1647 N N . GLU A 1 217 ? -24.430 39.119 -7.366 1.00 26.97 217 GLU A N 1
ATOM 1648 C CA . GLU A 1 217 ? -25.675 38.415 -7.661 1.00 26.97 217 GLU A CA 1
ATOM 1649 C C . GLU A 1 217 ? -25.866 37.172 -6.776 1.00 26.97 217 GLU A C 1
ATOM 1651 O O . GLU A 1 217 ? -24.883 36.529 -6.394 1.00 26.97 217 GLU A O 1
ATOM 1656 N N . PRO A 1 218 ? -27.119 36.842 -6.408 1.00 27.45 218 PRO A N 1
ATOM 1657 C CA . PRO A 1 218 ? -27.388 35.802 -5.426 1.00 27.45 218 PRO A CA 1
ATOM 1658 C C . PRO A 1 218 ? -26.761 34.470 -5.866 1.00 27.45 218 PRO A C 1
ATOM 1660 O O . PRO A 1 218 ? -26.926 34.079 -7.026 1.00 27.45 218 PRO A O 1
ATOM 1663 N N . PRO A 1 219 ? -26.074 33.741 -4.965 1.00 33.12 219 PRO A N 1
ATOM 1664 C CA . PRO A 1 219 ? -25.635 32.391 -5.272 1.00 33.12 219 PRO A CA 1
ATOM 1665 C C . PRO A 1 219 ? -26.870 31.521 -5.552 1.00 33.12 219 PRO A C 1
ATOM 1667 O O . PRO A 1 219 ? -27.910 31.703 -4.904 1.00 33.12 219 PRO A O 1
ATOM 1670 N N . PRO A 1 220 ? -26.791 30.591 -6.518 1.00 29.19 220 PRO A N 1
ATOM 1671 C CA . PRO A 1 220 ? -27.917 29.743 -6.858 1.00 29.19 220 PRO A CA 1
ATOM 1672 C C . PRO A 1 220 ? -28.351 28.929 -5.637 1.00 29.19 220 PRO A C 1
ATOM 1674 O O . PRO A 1 220 ? -27.550 28.479 -4.817 1.00 29.19 220 PRO A O 1
ATOM 1677 N N . THR A 1 221 ? -29.665 28.790 -5.521 1.00 26.86 221 THR A N 1
ATOM 1678 C CA . THR A 1 221 ? -30.393 28.075 -4.476 1.00 26.86 221 THR A CA 1
ATOM 1679 C C . THR A 1 221 ? -29.870 26.640 -4.328 1.00 26.86 221 THR A C 1
ATOM 1681 O O . THR A 1 221 ? -29.401 26.055 -5.304 1.00 26.86 221 THR A O 1
ATOM 1684 N N . GLN A 1 222 ? -29.966 26.068 -3.118 1.00 34.81 222 GLN A N 1
ATOM 1685 C CA . GLN A 1 222 ? -29.566 24.697 -2.741 1.00 34.81 222 GLN A CA 1
ATOM 1686 C C . GLN A 1 222 ? -30.372 23.594 -3.464 1.00 34.81 222 GLN A C 1
ATOM 1688 O O . GLN A 1 222 ? -31.034 22.752 -2.863 1.00 34.81 222 GLN A O 1
ATOM 1693 N N . THR A 1 223 ? -30.318 23.595 -4.789 1.00 29.67 223 THR A N 1
ATOM 1694 C CA . THR A 1 223 ? -30.908 22.595 -5.678 1.00 29.67 223 THR A CA 1
ATOM 1695 C C . THR A 1 223 ? -30.044 22.402 -6.928 1.00 29.67 223 THR A C 1
ATOM 1697 O O . THR A 1 223 ? -30.549 21.995 -7.965 1.00 29.67 223 THR A O 1
ATOM 1700 N N . GLN A 1 224 ? -28.737 22.682 -6.841 1.00 32.34 224 GLN A N 1
ATOM 1701 C CA . GLN A 1 224 ? -27.730 22.303 -7.841 1.00 32.34 224 GLN A CA 1
ATOM 1702 C C . GLN A 1 224 ? -26.351 22.096 -7.185 1.00 32.34 224 GLN A C 1
ATOM 1704 O O . GLN A 1 224 ? -25.397 22.814 -7.460 1.00 32.34 224 GLN A O 1
ATOM 1709 N N . MET A 1 225 ? -26.207 21.082 -6.331 1.00 28.94 225 MET A N 1
ATOM 1710 C CA . MET A 1 225 ? -24.939 20.345 -6.295 1.00 28.94 225 MET A CA 1
ATOM 1711 C C . MET A 1 225 ? -25.140 19.102 -7.150 1.00 28.94 225 MET A C 1
ATOM 1713 O O . MET A 1 225 ? -25.430 18.017 -6.658 1.00 28.94 225 MET A O 1
ATOM 1717 N N . GLN A 1 226 ? -25.055 19.300 -8.465 1.00 31.83 226 GLN A N 1
ATOM 1718 C CA . GLN A 1 226 ? -24.856 18.204 -9.401 1.00 31.83 226 GLN A CA 1
ATOM 1719 C C . GLN A 1 226 ? -23.619 17.418 -8.967 1.00 31.83 226 GLN A C 1
ATOM 1721 O O . GLN A 1 226 ? -22.538 17.987 -8.801 1.00 31.83 226 GLN A O 1
ATOM 1726 N N . ASN A 1 227 ? -23.803 16.110 -8.810 1.00 39.59 227 ASN A N 1
ATOM 1727 C CA . ASN A 1 227 ? -22.765 15.088 -8.827 1.00 39.59 227 ASN A CA 1
ATOM 1728 C C . ASN A 1 227 ? -21.721 15.417 -9.905 1.00 39.59 227 ASN A C 1
ATOM 1730 O O . ASN A 1 227 ? -21.941 15.118 -11.076 1.00 39.59 227 ASN A O 1
ATOM 1734 N N . ASN A 1 228 ? -20.598 16.045 -9.547 1.00 31.97 228 ASN A N 1
ATOM 1735 C CA . ASN A 1 228 ? -19.611 16.459 -10.539 1.00 31.97 228 ASN A CA 1
ATOM 1736 C C . ASN A 1 228 ? -18.354 15.592 -10.478 1.00 31.97 228 ASN A C 1
ATOM 1738 O O . ASN A 1 228 ? -17.339 15.927 -9.875 1.00 31.97 228 ASN A O 1
ATOM 1742 N N . LEU A 1 229 ? -18.420 14.518 -11.263 1.00 42.00 229 LEU A N 1
ATOM 1743 C CA . LEU A 1 229 ? -17.307 13.891 -11.979 1.00 42.00 229 LEU A CA 1
ATOM 1744 C C . LEU A 1 229 ? -16.639 14.858 -12.995 1.00 42.00 229 LEU A C 1
ATOM 1746 O O . LEU A 1 229 ? -16.021 14.396 -13.946 1.00 42.00 229 LEU A O 1
ATOM 1750 N N . SER A 1 230 ? -16.742 16.187 -12.850 1.00 42.59 230 SER A N 1
ATOM 1751 C CA . SER A 1 230 ? -16.529 17.160 -13.941 1.00 42.59 230 SER A CA 1
ATOM 1752 C C . SER A 1 230 ? -15.096 17.321 -14.444 1.00 42.59 230 SER A C 1
ATOM 1754 O O . SER A 1 230 ? -14.888 18.017 -15.433 1.00 42.59 230 SER A O 1
ATOM 1756 N N . ALA A 1 231 ? -14.107 16.671 -13.830 1.00 52.56 231 ALA A N 1
ATOM 1757 C CA . ALA A 1 231 ? -12.819 16.503 -14.491 1.00 52.56 231 ALA A CA 1
ATO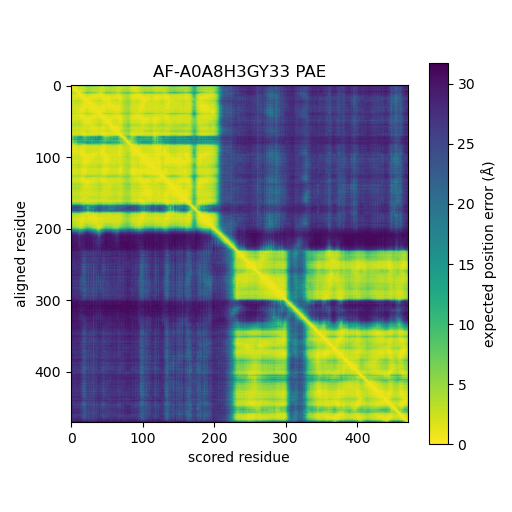M 1758 C C . ALA A 1 231 ? -12.782 15.235 -15.357 1.00 52.56 231 ALA A C 1
ATOM 1760 O O . ALA A 1 231 ? -12.153 15.267 -16.398 1.00 52.56 231 ALA A O 1
ATOM 1761 N N . GLY A 1 232 ? -13.442 14.135 -14.983 1.00 66.19 232 GLY A N 1
ATOM 1762 C CA . GLY A 1 232 ? -13.471 12.895 -15.769 1.00 66.19 232 GLY A CA 1
ATOM 1763 C C . GLY A 1 232 ? -12.095 12.342 -16.175 1.00 66.19 232 GLY A C 1
ATOM 1764 O O . GLY A 1 232 ? -11.037 12.865 -15.810 1.00 66.19 232 GLY A O 1
ATOM 1765 N N . ILE A 1 233 ? -12.110 11.254 -16.943 1.00 77.75 233 ILE A N 1
ATOM 1766 C CA . ILE A 1 233 ? -10.937 10.837 -17.718 1.00 77.75 233 ILE A CA 1
ATOM 1767 C C . ILE A 1 233 ? -10.749 11.887 -18.828 1.00 77.75 233 ILE A C 1
ATOM 1769 O O . ILE A 1 233 ? -11.705 12.121 -19.573 1.00 77.75 233 ILE A O 1
ATOM 1773 N N . PRO A 1 234 ? -9.581 12.548 -18.945 1.00 80.12 234 PRO A N 1
ATOM 1774 C CA . PRO A 1 234 ? -9.368 13.540 -19.991 1.00 80.12 234 PRO A CA 1
ATOM 1775 C C . PRO A 1 234 ? -9.477 12.888 -21.378 1.00 80.12 234 PRO A C 1
ATOM 1777 O O . PRO A 1 234 ? -8.869 11.837 -21.600 1.00 80.12 234 PRO A O 1
ATOM 1780 N N . PRO A 1 235 ? -10.220 13.479 -22.330 1.00 83.38 235 PRO A N 1
ATOM 1781 C CA . PRO A 1 235 ? -10.250 12.980 -23.694 1.00 83.38 235 PRO A CA 1
ATOM 1782 C C . PRO A 1 235 ? -8.870 13.135 -24.344 1.00 83.38 235 PRO A C 1
ATOM 1784 O O . PRO A 1 235 ? -8.118 14.059 -24.034 1.00 83.38 235 PRO A O 1
ATOM 1787 N N . LEU A 1 236 ? -8.543 12.246 -25.285 1.00 76.94 236 LEU A N 1
ATOM 1788 C CA . LEU A 1 236 ? -7.227 12.211 -25.941 1.00 76.94 236 LEU A CA 1
ATOM 1789 C C . LEU A 1 236 ? -6.847 13.548 -26.597 1.00 76.94 236 LEU A C 1
ATOM 1791 O O . LEU A 1 236 ? -5.687 13.947 -26.547 1.00 76.94 236 LEU A O 1
ATOM 1795 N N . GLU A 1 237 ? -7.824 14.259 -27.161 1.00 79.19 237 GLU A N 1
ATOM 1796 C CA . GLU A 1 237 ? -7.632 15.587 -27.757 1.00 79.19 237 GLU A CA 1
ATOM 1797 C C . GLU A 1 237 ? -7.203 16.636 -26.723 1.00 79.19 237 GLU A C 1
ATOM 1799 O O . GLU A 1 237 ? -6.339 17.464 -27.004 1.00 79.19 237 GLU A O 1
ATOM 1804 N N . GLU A 1 238 ? -7.773 16.583 -25.514 1.00 83.62 238 GLU A N 1
ATOM 1805 C CA . GLU A 1 238 ? -7.362 17.445 -24.404 1.00 83.62 238 GLU A CA 1
ATOM 1806 C C . GLU A 1 238 ? -5.936 17.101 -23.977 1.00 83.62 238 GLU A C 1
ATOM 1808 O O . GLU A 1 238 ? -5.112 17.996 -23.808 1.00 83.62 238 GLU A O 1
ATOM 1813 N N . ILE A 1 239 ? -5.613 15.807 -23.875 1.00 82.44 239 ILE A N 1
ATOM 1814 C CA . ILE A 1 239 ? -4.271 15.368 -23.484 1.00 82.44 239 ILE A CA 1
ATOM 1815 C C . ILE A 1 239 ? -3.217 15.885 -24.462 1.00 82.44 239 ILE A C 1
ATOM 1817 O O . ILE A 1 239 ? -2.210 16.441 -24.031 1.00 82.44 239 ILE A O 1
ATOM 1821 N N . ALA A 1 240 ? -3.466 15.745 -25.764 1.00 80.44 240 ALA A N 1
ATOM 1822 C CA . ALA A 1 240 ? -2.546 16.197 -26.801 1.00 80.44 240 ALA A CA 1
ATOM 1823 C C . ALA A 1 240 ? -2.366 17.726 -26.821 1.00 80.44 240 ALA A C 1
ATOM 1825 O O . ALA A 1 240 ? -1.283 18.208 -27.150 1.00 80.44 240 ALA A O 1
ATOM 1826 N N . ARG A 1 241 ? -3.413 18.487 -26.480 1.00 84.25 241 ARG A N 1
ATOM 1827 C CA . ARG A 1 241 ? -3.402 19.956 -26.510 1.00 84.25 241 ARG A CA 1
ATOM 1828 C C . ARG A 1 241 ? -2.805 20.574 -25.245 1.00 84.25 241 ARG A C 1
ATOM 1830 O O . ARG A 1 241 ? -2.010 21.505 -25.345 1.00 84.25 241 ARG A O 1
ATOM 1837 N N . ASP A 1 242 ? -3.191 20.070 -24.075 1.00 82.19 242 ASP A N 1
ATOM 1838 C CA . ASP A 1 242 ? -2.993 20.761 -22.795 1.00 82.19 242 ASP A CA 1
ATOM 1839 C C . ASP A 1 242 ? -1.852 20.154 -21.954 1.00 82.19 242 ASP A C 1
ATOM 1841 O O . ASP A 1 242 ? -1.370 20.787 -21.010 1.00 82.19 242 ASP A O 1
ATOM 1845 N N . TYR A 1 243 ? -1.382 18.946 -22.293 1.00 86.38 243 TYR A N 1
ATOM 1846 C CA . TYR A 1 243 ? -0.311 18.249 -21.574 1.00 86.38 243 TYR A CA 1
ATOM 1847 C C . TYR A 1 243 ? 0.823 17.844 -22.531 1.00 86.38 243 TYR A C 1
ATOM 1849 O O . TYR A 1 243 ? 0.849 16.709 -23.012 1.00 86.38 243 TYR A O 1
ATOM 1857 N N . PRO A 1 244 ? 1.790 18.743 -22.803 1.00 86.06 244 PRO A N 1
ATOM 1858 C CA . PRO A 1 244 ? 2.861 18.464 -23.753 1.00 86.06 244 PRO A CA 1
ATOM 1859 C C . PRO A 1 244 ? 3.700 17.240 -23.340 1.00 86.06 244 PRO A C 1
ATOM 1861 O O . PRO A 1 244 ? 3.838 16.950 -22.142 1.00 86.06 244 PRO A O 1
ATOM 1864 N N . PRO A 1 245 ? 4.287 16.518 -24.315 1.00 89.75 245 PRO A N 1
ATOM 1865 C CA . PRO A 1 245 ? 5.121 15.360 -24.032 1.00 89.75 245 PRO A CA 1
ATOM 1866 C C . PRO A 1 245 ? 6.364 15.766 -23.233 1.00 89.75 245 PRO A C 1
ATOM 1868 O O . PRO A 1 245 ? 6.983 16.799 -23.479 1.00 89.75 245 PRO A O 1
ATOM 1871 N N . MET A 1 246 ? 6.735 14.923 -22.273 1.00 93.06 246 MET A N 1
ATOM 1872 C CA . MET A 1 246 ? 7.927 15.090 -21.436 1.00 93.06 246 MET A CA 1
ATOM 1873 C C . MET A 1 246 ? 9.095 14.219 -21.903 1.00 93.06 246 MET A C 1
ATOM 1875 O O . MET A 1 246 ? 10.222 14.426 -21.463 1.00 93.06 246 MET A O 1
ATOM 1879 N N . PHE A 1 247 ? 8.822 13.240 -22.765 1.00 92.75 247 PHE A N 1
ATOM 1880 C CA . PHE A 1 247 ? 9.802 12.294 -23.281 1.00 92.75 247 PHE A CA 1
ATOM 1881 C C . PHE A 1 247 ? 9.762 12.294 -24.805 1.00 92.75 247 PHE A C 1
ATOM 1883 O O . PHE A 1 247 ? 8.701 12.464 -25.399 1.00 92.75 247 PHE A O 1
ATOM 1890 N N . THR A 1 248 ? 10.900 12.056 -25.446 1.00 94.25 248 THR A N 1
ATOM 1891 C CA . THR A 1 248 ? 10.945 11.615 -26.845 1.00 94.25 248 THR A CA 1
ATOM 1892 C C . THR A 1 248 ? 10.736 10.105 -26.924 1.00 94.25 248 THR A C 1
ATOM 1894 O O . THR A 1 248 ? 10.863 9.395 -25.925 1.00 94.25 248 THR A O 1
ATOM 1897 N N . TRP A 1 249 ? 10.453 9.578 -28.116 1.00 93.81 249 TRP A N 1
ATOM 1898 C CA . TRP A 1 249 ? 10.318 8.131 -28.280 1.00 93.81 249 TRP A CA 1
ATOM 1899 C C . TRP A 1 249 ? 11.591 7.359 -27.902 1.00 93.81 249 TRP A C 1
ATOM 1901 O O . TRP A 1 249 ? 11.515 6.325 -27.241 1.00 93.81 249 TRP A O 1
ATOM 1911 N N . ASP A 1 250 ? 12.766 7.881 -28.255 1.00 92.75 250 ASP A N 1
ATOM 1912 C CA . ASP A 1 250 ? 14.035 7.252 -27.880 1.00 92.75 250 ASP A CA 1
ATOM 1913 C C . ASP A 1 250 ? 14.274 7.303 -26.367 1.00 92.75 250 ASP A C 1
ATOM 1915 O O . ASP A 1 250 ? 14.695 6.304 -25.793 1.00 92.75 250 ASP A O 1
ATOM 1919 N N . GLN A 1 251 ? 13.892 8.395 -25.693 1.00 93.19 251 GLN A N 1
ATOM 1920 C CA . GLN A 1 251 ? 13.939 8.468 -24.230 1.00 93.19 251 GLN A CA 1
ATOM 1921 C C . GLN A 1 251 ? 12.982 7.471 -23.569 1.00 93.19 251 GLN A C 1
ATOM 1923 O O . GLN A 1 251 ? 13.339 6.876 -22.558 1.00 93.19 251 GLN A O 1
ATOM 1928 N N . VAL A 1 252 ? 11.784 7.252 -24.124 1.00 93.62 252 VAL A N 1
ATOM 1929 C CA . VAL A 1 252 ? 10.876 6.206 -23.624 1.00 93.62 252 VAL A CA 1
ATOM 1930 C C . VAL A 1 252 ? 11.541 4.835 -23.736 1.00 93.62 252 VAL A C 1
ATOM 1932 O O . VAL A 1 252 ? 11.531 4.082 -22.765 1.00 93.62 252 VAL A O 1
ATOM 1935 N N . LYS A 1 253 ? 12.161 4.522 -24.880 1.00 93.62 253 LYS A N 1
ATOM 1936 C CA . LYS A 1 253 ? 12.882 3.255 -25.062 1.00 93.62 253 LYS A CA 1
ATOM 1937 C C . LYS A 1 253 ? 14.051 3.118 -24.089 1.00 93.62 253 LYS A C 1
ATOM 1939 O O . LYS A 1 253 ? 14.177 2.069 -23.471 1.00 93.62 253 LYS A O 1
ATOM 1944 N N . ASP A 1 254 ? 14.825 4.177 -23.871 1.00 91.31 254 ASP A N 1
ATOM 1945 C CA . ASP A 1 254 ? 15.922 4.178 -22.899 1.00 91.31 254 ASP A CA 1
ATOM 1946 C C . ASP A 1 254 ? 15.453 3.931 -21.460 1.00 91.31 254 ASP A C 1
ATOM 1948 O O . ASP A 1 254 ? 16.134 3.224 -20.719 1.00 91.31 254 ASP A O 1
ATOM 1952 N N . GLN A 1 255 ? 14.297 4.475 -21.062 1.00 90.81 255 GLN A N 1
ATOM 1953 C CA . GLN A 1 255 ? 13.737 4.227 -19.727 1.00 90.81 255 GLN A CA 1
ATOM 1954 C C . GLN A 1 255 ? 13.163 2.818 -19.572 1.00 90.81 255 GLN A C 1
ATOM 1956 O O . GLN A 1 255 ? 13.235 2.227 -18.497 1.00 90.81 255 GLN A O 1
ATOM 1961 N N . VAL A 1 256 ? 12.597 2.263 -20.644 1.00 91.62 256 VAL A N 1
ATOM 1962 C CA . VAL A 1 256 ? 12.146 0.869 -20.652 1.00 91.62 256 VAL A CA 1
ATOM 1963 C C . VAL A 1 256 ? 13.349 -0.080 -20.579 1.00 91.62 256 VAL A C 1
ATOM 1965 O O . VAL A 1 256 ? 13.326 -1.009 -19.780 1.00 91.62 256 VAL A O 1
ATOM 1968 N N . ASP A 1 257 ? 14.415 0.182 -21.342 1.00 89.56 257 ASP A N 1
ATOM 1969 C CA . ASP A 1 257 ? 15.650 -0.621 -21.364 1.00 89.56 257 ASP A CA 1
ATOM 1970 C C . ASP A 1 257 ? 16.426 -0.564 -20.040 1.00 89.56 257 ASP A C 1
ATOM 1972 O O . ASP A 1 257 ? 16.998 -1.559 -19.599 1.00 89.56 257 ASP A O 1
ATOM 1976 N N . SER A 1 258 ? 16.435 0.594 -19.371 1.00 84.69 258 SER A N 1
ATOM 1977 C CA . SER A 1 258 ? 17.121 0.758 -18.085 1.00 84.69 258 SER A CA 1
ATOM 1978 C C . SER A 1 258 ? 16.412 0.057 -16.922 1.00 84.69 258 SER A C 1
ATOM 1980 O O . SER A 1 258 ? 17.030 -0.162 -15.881 1.00 84.69 258 SER A O 1
ATOM 1982 N N . GLY A 1 259 ? 15.120 -0.261 -17.066 1.00 79.81 259 GLY A N 1
ATOM 1983 C CA . GLY A 1 259 ? 14.274 -0.717 -15.962 1.00 79.81 259 GLY A CA 1
ATOM 1984 C C . GLY A 1 259 ? 13.904 0.386 -14.958 1.00 79.81 259 GLY A C 1
ATOM 1985 O O . GLY A 1 259 ? 13.203 0.107 -13.980 1.00 79.81 259 GLY A O 1
ATOM 1986 N N . ASP A 1 260 ? 14.301 1.648 -15.187 1.00 81.50 260 ASP A N 1
ATOM 1987 C CA . ASP A 1 260 ? 13.888 2.804 -14.375 1.00 81.50 260 ASP A CA 1
ATOM 1988 C C . ASP A 1 260 ? 12.476 3.274 -14.759 1.00 81.50 260 ASP A C 1
ATOM 1990 O O . ASP A 1 260 ? 12.211 4.414 -15.143 1.00 81.50 260 ASP A O 1
ATOM 1994 N N . LEU A 1 261 ? 11.517 2.359 -14.635 1.00 83.94 261 LEU A N 1
ATOM 1995 C CA . LEU A 1 261 ? 10.121 2.597 -14.994 1.00 83.94 261 LEU A CA 1
ATOM 1996 C C . LEU A 1 261 ? 9.474 3.703 -14.139 1.00 83.94 261 LEU A C 1
ATOM 1998 O O . LEU A 1 261 ? 8.478 4.294 -14.547 1.00 83.94 261 LEU A O 1
ATOM 2002 N N . ALA A 1 262 ? 10.052 4.030 -12.976 1.00 77.38 262 ALA A N 1
ATOM 2003 C CA . ALA A 1 262 ? 9.611 5.137 -12.128 1.00 77.38 262 ALA A CA 1
ATOM 2004 C C . ALA A 1 262 ? 9.934 6.523 -12.725 1.00 77.38 262 ALA A C 1
ATOM 2006 O O . ALA A 1 262 ? 9.333 7.529 -12.324 1.00 77.38 262 ALA A O 1
ATOM 2007 N N . ALA A 1 263 ? 10.864 6.595 -13.682 1.00 83.81 263 ALA A N 1
ATOM 2008 C CA . ALA A 1 263 ? 11.157 7.817 -14.417 1.00 83.81 263 ALA A CA 1
ATOM 2009 C C . ALA A 1 263 ? 10.043 8.190 -15.402 1.00 83.81 263 ALA A C 1
ATOM 2011 O O . ALA A 1 263 ? 9.862 9.379 -15.672 1.00 83.81 263 ALA A O 1
ATOM 2012 N N . LEU A 1 264 ? 9.266 7.217 -15.896 1.00 88.62 264 LEU A N 1
ATOM 2013 C CA . LEU A 1 264 ? 8.117 7.470 -16.764 1.00 88.62 264 LEU A CA 1
ATOM 2014 C C . LEU A 1 264 ? 6.992 8.137 -15.964 1.00 88.62 264 LEU A C 1
ATOM 2016 O O . LEU A 1 264 ? 6.363 7.537 -15.093 1.00 88.62 264 LEU A O 1
ATOM 2020 N N . LYS A 1 265 ? 6.748 9.416 -16.257 1.00 88.81 265 LYS A N 1
ATOM 2021 C CA . LYS A 1 265 ? 5.843 10.274 -15.483 1.00 88.81 265 LYS A CA 1
ATOM 2022 C C . LYS A 1 265 ? 4.774 10.913 -16.356 1.00 88.81 265 LYS A C 1
ATOM 2024 O O . LYS A 1 265 ? 4.896 11.019 -17.577 1.00 88.81 265 LYS A O 1
ATOM 2029 N N . ARG A 1 266 ? 3.708 11.352 -15.695 1.00 89.50 266 ARG A N 1
ATOM 2030 C CA . ARG A 1 266 ? 2.704 12.241 -16.279 1.00 89.50 266 ARG A CA 1
ATOM 2031 C C . ARG A 1 266 ? 3.140 13.685 -16.107 1.00 89.50 266 ARG A C 1
ATOM 2033 O O . ARG A 1 266 ? 3.857 14.015 -15.161 1.00 89.50 266 ARG A O 1
ATOM 2040 N N . HIS A 1 267 ? 2.608 14.540 -16.964 1.00 90.69 267 HIS A N 1
ATOM 2041 C CA . HIS A 1 267 ? 2.693 15.978 -16.814 1.00 90.69 267 HIS A CA 1
ATOM 2042 C C . HIS A 1 267 ? 2.188 16.370 -15.415 1.00 90.69 267 HIS A C 1
ATOM 2044 O O . HIS A 1 267 ? 1.146 15.853 -15.001 1.00 90.69 267 HIS A O 1
ATOM 2050 N N . PRO A 1 268 ? 2.860 17.272 -14.675 1.00 87.81 268 PRO A N 1
ATOM 2051 C CA . PRO A 1 268 ? 2.494 17.581 -13.291 1.00 87.81 268 PRO A CA 1
ATOM 2052 C C . PRO A 1 268 ? 1.022 17.978 -13.105 1.00 87.81 268 PRO A C 1
ATOM 2054 O O . PRO A 1 268 ? 0.378 17.517 -12.166 1.00 87.81 268 PRO A O 1
ATOM 2057 N N . ALA A 1 269 ? 0.456 18.762 -14.028 1.00 85.62 269 ALA A N 1
ATOM 2058 C CA . ALA A 1 269 ? -0.962 19.135 -13.981 1.00 85.62 269 ALA A CA 1
ATOM 2059 C C . ALA A 1 269 ? -1.902 17.934 -14.215 1.00 85.62 269 ALA A C 1
ATOM 2061 O O . ALA A 1 269 ? -2.918 17.795 -13.534 1.00 85.62 269 ALA A O 1
ATOM 2062 N N . LEU A 1 270 ? -1.536 17.029 -15.131 1.00 87.00 270 LEU A N 1
ATOM 2063 C CA . LEU A 1 270 ? -2.289 15.800 -15.387 1.00 87.00 270 LEU A CA 1
ATOM 2064 C C . LEU A 1 270 ? -2.194 14.841 -14.192 1.00 87.00 270 LEU A C 1
ATOM 2066 O O . LEU A 1 270 ? -3.190 14.225 -13.820 1.00 87.00 270 LEU A O 1
ATOM 2070 N N . GLN A 1 271 ? -1.025 14.762 -13.548 1.00 88.44 271 GLN A N 1
ATOM 2071 C CA . GLN A 1 271 ? -0.828 13.993 -12.321 1.00 88.44 271 GLN A CA 1
ATOM 2072 C C . GLN A 1 271 ? -1.704 14.531 -11.181 1.00 88.44 271 GLN A C 1
ATOM 2074 O O . GLN A 1 271 ? -2.403 13.751 -10.550 1.00 88.44 271 GLN A O 1
ATOM 2079 N N . GLN A 1 272 ? -1.762 15.850 -10.974 1.00 84.19 272 GLN A N 1
ATOM 2080 C CA . GLN A 1 272 ? -2.637 16.451 -9.958 1.00 84.19 272 GLN A CA 1
ATOM 2081 C C . GLN A 1 272 ? -4.125 16.168 -10.212 1.00 84.19 272 GLN A C 1
ATOM 2083 O O . GLN A 1 272 ? -4.885 15.934 -9.271 1.00 84.19 272 GLN A O 1
ATOM 2088 N N . ARG A 1 273 ? -4.564 16.179 -11.478 1.00 85.62 273 ARG A N 1
ATOM 2089 C CA . ARG A 1 273 ? -5.940 15.806 -11.842 1.00 85.62 273 ARG A CA 1
ATOM 2090 C C . ARG A 1 273 ? -6.201 14.324 -11.582 1.00 85.62 273 ARG A C 1
ATOM 2092 O O . ARG A 1 273 ? -7.223 14.004 -10.980 1.00 85.62 273 ARG A O 1
ATOM 2099 N N . TYR A 1 274 ? -5.275 13.447 -11.975 1.00 86.88 274 TYR A N 1
ATOM 2100 C CA . TYR A 1 274 ? -5.335 12.019 -11.660 1.00 86.88 274 TYR A CA 1
ATOM 2101 C C . TYR A 1 274 ? -5.435 11.789 -10.150 1.00 86.88 274 TYR A C 1
ATOM 2103 O O . TYR A 1 274 ? -6.288 11.026 -9.709 1.00 86.88 274 TYR A O 1
ATOM 2111 N N . ASP A 1 275 ? -4.616 12.479 -9.353 1.00 80.75 275 ASP A N 1
ATOM 2112 C CA . ASP A 1 275 ? -4.591 12.331 -7.898 1.00 80.75 275 ASP A CA 1
ATOM 2113 C C . ASP A 1 275 ? -5.927 12.736 -7.266 1.00 80.75 275 ASP A C 1
ATOM 2115 O O . ASP A 1 275 ? -6.371 12.093 -6.323 1.00 80.75 275 ASP A O 1
ATOM 2119 N N . LYS A 1 276 ? -6.623 13.745 -7.800 1.00 79.88 276 LYS A N 1
ATOM 2120 C CA . LYS A 1 276 ? -7.988 14.084 -7.360 1.00 79.88 276 LYS A CA 1
ATOM 2121 C C . LYS A 1 276 ? -9.001 13.029 -7.803 1.00 79.88 276 LYS A C 1
ATOM 2123 O O . LYS A 1 276 ? -9.808 12.561 -7.001 1.00 79.88 276 LYS A O 1
ATOM 2128 N N . TRP A 1 277 ? -8.940 12.630 -9.072 1.00 84.62 277 TRP A N 1
ATOM 2129 C CA . TRP A 1 277 ? -9.860 11.657 -9.657 1.00 84.62 277 TRP A CA 1
ATOM 2130 C C . TRP A 1 277 ? -9.777 10.294 -8.960 1.00 84.62 277 TRP A C 1
ATOM 2132 O O . TRP A 1 277 ? -10.802 9.704 -8.626 1.00 84.62 277 TRP A O 1
ATOM 2142 N N . ILE A 1 278 ? -8.568 9.813 -8.658 1.00 78.94 278 ILE A N 1
ATOM 2143 C CA . ILE A 1 278 ? -8.362 8.500 -8.043 1.00 78.94 278 ILE A CA 1
ATOM 2144 C C . ILE A 1 278 ? -8.901 8.440 -6.609 1.00 78.94 278 ILE A C 1
ATOM 2146 O O . ILE A 1 278 ? -9.341 7.376 -6.173 1.00 78.94 278 ILE A O 1
ATOM 2150 N N . GLN A 1 279 ? -8.906 9.560 -5.873 1.00 73.50 279 GLN A N 1
ATOM 2151 C CA . GLN A 1 279 ? -9.553 9.620 -4.559 1.00 73.50 279 GLN A CA 1
ATOM 2152 C C . GLN A 1 279 ? -11.065 9.476 -4.699 1.00 73.50 279 GLN A C 1
ATOM 2154 O O . GLN A 1 279 ? -11.663 8.671 -3.990 1.00 73.50 279 GLN A O 1
ATOM 2159 N N . GLN A 1 280 ? -11.670 10.155 -5.676 1.00 71.75 280 GLN A N 1
ATOM 2160 C CA . GLN A 1 280 ? -13.102 10.020 -5.934 1.00 71.75 280 GLN A CA 1
ATOM 2161 C C . GLN A 1 280 ? -13.478 8.595 -6.348 1.00 71.75 280 GLN A C 1
ATOM 2163 O O . GLN A 1 280 ? -14.461 8.048 -5.855 1.00 71.75 280 GLN A O 1
ATOM 2168 N N . VAL A 1 281 ? -12.663 7.951 -7.188 1.00 71.81 281 VAL A N 1
ATOM 2169 C CA . VAL A 1 281 ? -12.852 6.541 -7.560 1.00 71.81 281 VAL A CA 1
ATOM 2170 C C . VAL A 1 281 ? -12.849 5.636 -6.328 1.00 71.81 281 VAL A C 1
ATOM 2172 O O . VAL A 1 281 ? -13.699 4.754 -6.212 1.00 71.81 281 VAL A O 1
ATOM 2175 N N . LYS A 1 282 ? -11.920 5.850 -5.388 1.00 72.31 282 LYS A N 1
ATOM 2176 C CA . LYS A 1 282 ? -11.866 5.082 -4.135 1.00 72.31 282 LYS A CA 1
ATOM 2177 C C . LYS A 1 282 ? -13.084 5.337 -3.249 1.00 72.31 282 LYS A C 1
ATOM 2179 O O . LYS A 1 282 ? -13.569 4.388 -2.647 1.00 72.31 282 LYS A O 1
ATOM 2184 N N . ILE A 1 283 ? -13.585 6.571 -3.198 1.00 64.38 283 ILE A N 1
ATOM 2185 C CA . ILE A 1 283 ? -14.796 6.926 -2.444 1.00 64.38 283 ILE A CA 1
ATOM 2186 C C . ILE A 1 283 ? -16.021 6.215 -3.033 1.00 64.38 283 ILE A C 1
ATOM 2188 O O . ILE A 1 283 ? -16.750 5.552 -2.304 1.00 64.38 283 ILE A O 1
ATOM 2192 N N . VAL A 1 284 ? -16.222 6.303 -4.351 1.00 63.91 284 VAL A N 1
ATOM 2193 C CA . VAL A 1 284 ? -17.431 5.792 -5.021 1.00 63.91 284 VAL A CA 1
ATOM 2194 C C . VAL A 1 284 ? -17.428 4.267 -5.142 1.00 63.91 284 VAL A C 1
ATOM 2196 O O . VAL A 1 284 ? -18.457 3.626 -4.954 1.00 63.91 284 VAL A O 1
ATOM 2199 N N . HIS A 1 285 ? -16.282 3.661 -5.455 1.00 59.00 285 HIS A N 1
ATOM 2200 C CA . HIS A 1 285 ? -16.196 2.225 -5.748 1.00 59.00 285 HIS A CA 1
ATOM 2201 C C . HIS A 1 285 ? -15.536 1.408 -4.626 1.00 59.00 285 HIS A C 1
ATOM 2203 O O . HIS A 1 285 ? -15.336 0.199 -4.768 1.00 59.00 285 HIS A O 1
ATOM 2209 N N . GLY A 1 286 ? -15.143 2.047 -3.522 1.00 55.34 286 GLY A N 1
ATOM 2210 C CA . GLY A 1 286 ? -14.434 1.441 -2.388 1.00 55.34 286 GLY A CA 1
ATOM 2211 C C . GLY A 1 286 ? -12.955 1.132 -2.658 1.00 55.34 286 GLY A C 1
ATOM 2212 O O . GLY A 1 286 ? -12.131 1.165 -1.747 1.00 55.34 286 GLY A O 1
ATOM 2213 N N . SER A 1 287 ? -12.580 0.845 -3.907 1.00 70.88 287 SER A N 1
ATOM 2214 C CA . SER A 1 287 ? -11.187 0.708 -4.335 1.00 70.88 287 SER A CA 1
ATOM 2215 C C . SER A 1 287 ? -11.033 0.929 -5.841 1.00 70.88 287 SER A C 1
ATOM 2217 O O . SER A 1 287 ? -11.975 0.771 -6.618 1.00 70.88 287 SER A O 1
ATOM 2219 N N . VAL A 1 288 ? -9.806 1.232 -6.272 1.00 75.69 288 VAL A N 1
ATOM 2220 C CA . VAL A 1 288 ? -9.477 1.321 -7.705 1.00 75.69 288 VAL A CA 1
ATOM 2221 C C . VAL A 1 288 ? -9.622 -0.043 -8.387 1.00 75.69 288 VAL A C 1
ATOM 2223 O O . VAL A 1 288 ? -10.066 -0.113 -9.528 1.00 75.69 288 VAL A O 1
ATOM 2226 N N . VAL A 1 289 ? -9.311 -1.136 -7.679 1.00 77.50 289 VAL A N 1
ATOM 2227 C CA . VAL A 1 289 ? -9.501 -2.506 -8.182 1.00 77.50 289 VAL A CA 1
ATOM 2228 C C . VAL A 1 289 ? -10.977 -2.766 -8.476 1.00 77.50 289 VAL A C 1
ATOM 2230 O O . VAL A 1 289 ? -11.290 -3.239 -9.562 1.00 77.50 289 VAL A O 1
ATOM 2233 N N . ASN A 1 290 ? -11.891 -2.396 -7.575 1.00 71.50 290 ASN A N 1
ATOM 2234 C CA . ASN A 1 290 ? -13.332 -2.564 -7.784 1.00 71.50 290 ASN A CA 1
ATOM 2235 C C . ASN A 1 290 ? -13.826 -1.761 -8.987 1.00 71.50 290 ASN A C 1
ATOM 2237 O O . ASN A 1 290 ? -14.575 -2.286 -9.807 1.00 71.50 290 ASN A O 1
ATOM 2241 N N . TYR A 1 291 ? -13.390 -0.506 -9.113 1.00 81.19 291 TYR A N 1
ATOM 2242 C CA . TYR A 1 291 ? -13.706 0.318 -10.277 1.00 81.19 291 TYR A CA 1
ATOM 2243 C C . TYR A 1 291 ? -13.220 -0.337 -11.574 1.00 81.19 291 TYR A C 1
ATOM 2245 O O . TYR A 1 291 ? -13.991 -0.514 -12.516 1.00 81.19 291 TYR A O 1
ATOM 2253 N N . LEU A 1 292 ? -11.960 -0.770 -11.617 1.00 84.19 292 LEU A N 1
ATOM 2254 C CA . LEU A 1 292 ? -11.405 -1.426 -12.795 1.00 84.19 292 LEU A CA 1
ATOM 2255 C C . LEU A 1 292 ? -12.158 -2.718 -13.114 1.00 84.19 292 LEU A C 1
ATOM 2257 O O . LEU A 1 292 ? -12.596 -2.892 -14.242 1.00 84.19 292 LEU A O 1
ATOM 2261 N N . VAL A 1 293 ? -12.363 -3.603 -12.140 1.00 79.00 293 VAL A N 1
ATOM 2262 C CA . VAL A 1 293 ? -13.030 -4.897 -12.340 1.00 79.00 293 VAL A CA 1
ATOM 2263 C C . VAL A 1 293 ? -14.481 -4.717 -12.763 1.00 79.00 293 VAL A C 1
ATOM 2265 O O . VAL A 1 293 ? -14.906 -5.337 -13.733 1.0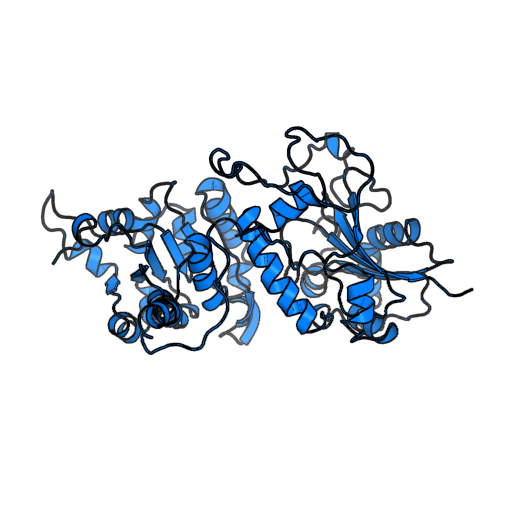0 79.00 293 VAL A O 1
ATOM 2268 N N . ASN A 1 294 ? -15.249 -3.884 -12.069 1.00 75.50 294 ASN A N 1
ATOM 2269 C CA . ASN A 1 294 ? -16.695 -3.809 -12.267 1.00 75.50 294 ASN A CA 1
ATOM 2270 C C . ASN A 1 294 ? -17.077 -2.858 -13.405 1.00 75.50 294 ASN A C 1
ATOM 2272 O O . ASN A 1 294 ? -18.021 -3.146 -14.134 1.00 75.50 294 ASN A O 1
ATOM 2276 N N . ILE A 1 295 ? -16.331 -1.763 -13.585 1.00 81.06 295 ILE A N 1
ATOM 2277 C CA . ILE A 1 295 ? -16.682 -0.691 -14.526 1.00 81.06 295 ILE A CA 1
ATOM 2278 C C . ILE A 1 295 ? -15.852 -0.785 -15.807 1.00 81.06 295 ILE A C 1
ATOM 2280 O O . ILE A 1 295 ? -16.410 -0.968 -16.886 1.00 81.06 295 ILE A O 1
ATOM 2284 N N . ARG A 1 296 ? -14.517 -0.713 -15.720 1.00 85.25 296 ARG A N 1
ATOM 2285 C CA . ARG A 1 296 ? -13.660 -0.629 -16.926 1.00 85.25 296 ARG A CA 1
ATOM 2286 C C . ARG A 1 296 ? -13.482 -1.967 -17.639 1.00 85.25 296 ARG A C 1
ATOM 2288 O O . ARG A 1 296 ? -13.548 -2.050 -18.862 1.00 85.25 296 ARG A O 1
ATOM 2295 N N . LEU A 1 297 ? -13.264 -3.032 -16.878 1.00 86.06 297 LEU A N 1
ATOM 2296 C CA . LEU A 1 297 ? -12.958 -4.367 -17.383 1.00 86.06 297 LEU A CA 1
ATOM 2297 C C . LEU A 1 297 ? -14.208 -5.238 -17.498 1.00 86.06 297 LEU A C 1
ATOM 2299 O O . LEU A 1 297 ? -14.170 -6.243 -18.204 1.00 86.06 297 LEU A O 1
ATOM 2303 N N . GLY A 1 298 ? -15.328 -4.879 -16.865 1.00 81.19 298 GLY A N 1
ATOM 2304 C CA . GLY A 1 298 ? -16.566 -5.670 -16.914 1.00 81.19 298 GLY A CA 1
ATOM 2305 C C . GLY A 1 298 ? -16.361 -7.123 -16.468 1.00 81.19 298 GLY A C 1
ATOM 2306 O O . GLY A 1 298 ? -16.908 -8.054 -17.051 1.00 81.19 298 GLY A O 1
ATOM 2307 N N . TRP A 1 299 ? -15.477 -7.319 -15.496 1.00 80.12 299 TRP A N 1
ATOM 2308 C CA . TRP A 1 299 ? -15.088 -8.596 -14.921 1.00 80.12 299 TRP A CA 1
ATOM 2309 C C . TRP A 1 299 ? -15.839 -8.949 -13.631 1.00 80.12 299 TRP A C 1
ATOM 2311 O O . TRP A 1 299 ? -15.714 -10.085 -13.167 1.00 80.12 299 TRP A O 1
ATOM 2321 N N . GLY A 1 300 ? -16.600 -7.998 -13.087 1.00 66.56 300 GLY A N 1
ATOM 2322 C CA . GLY A 1 300 ? -17.412 -8.140 -11.882 1.00 66.56 300 GLY A CA 1
ATOM 2323 C C . GLY A 1 300 ? -18.667 -9.010 -12.027 1.00 66.56 300 GLY A C 1
ATOM 2324 O O . GLY A 1 300 ? -19.019 -9.421 -13.138 1.00 66.56 300 GLY A O 1
ATOM 2325 N N . PRO A 1 301 ? -19.367 -9.285 -10.908 1.00 52.12 301 PRO A N 1
ATOM 2326 C CA . PRO A 1 301 ? -20.648 -9.985 -10.908 1.00 52.12 301 PRO A CA 1
ATOM 2327 C C . PRO A 1 301 ? -21.676 -9.228 -11.750 1.00 52.12 301 PRO A C 1
ATOM 2329 O O . PRO A 1 301 ? -21.840 -8.017 -11.621 1.00 52.12 301 PRO A O 1
ATOM 2332 N N . THR A 1 302 ? -22.369 -9.947 -12.627 1.00 44.47 302 THR A N 1
ATOM 2333 C CA . THR A 1 302 ? -23.346 -9.380 -13.559 1.00 44.47 302 THR A CA 1
ATOM 2334 C C . THR A 1 302 ? -24.645 -9.037 -12.823 1.00 44.47 302 THR A C 1
ATOM 2336 O O . THR A 1 302 ? -25.619 -9.776 -12.898 1.00 44.47 302 THR A O 1
ATOM 2339 N N . ALA A 1 303 ? -24.688 -7.921 -12.099 1.00 31.55 303 ALA A N 1
ATOM 2340 C CA . ALA A 1 303 ? -25.961 -7.293 -11.759 1.00 31.55 303 ALA A CA 1
ATOM 2341 C C . ALA A 1 303 ? -26.410 -6.479 -12.984 1.00 31.55 303 ALA A C 1
ATOM 2343 O O . ALA A 1 303 ? -25.825 -5.444 -13.285 1.00 31.55 303 ALA A O 1
ATOM 2344 N N . SER A 1 304 ? -27.372 -7.019 -13.745 1.00 30.89 304 SER A N 1
ATOM 2345 C CA . SER A 1 304 ? -28.222 -6.303 -14.719 1.00 30.89 304 SER A CA 1
ATOM 2346 C C . SER A 1 304 ? -27.534 -5.204 -15.545 1.00 30.89 304 SER A C 1
ATOM 2348 O O . SER A 1 304 ? -27.583 -4.020 -15.230 1.00 30.89 304 SER A O 1
ATOM 2350 N N . ARG A 1 305 ? -26.941 -5.611 -16.668 1.00 30.86 305 ARG A N 1
ATOM 2351 C CA . ARG A 1 305 ? -26.450 -4.723 -17.729 1.00 30.86 305 ARG A CA 1
ATOM 2352 C C . ARG A 1 305 ? -27.644 -3.971 -18.356 1.00 30.86 305 ARG A C 1
ATOM 2354 O O . ARG A 1 305 ? -28.510 -4.652 -18.907 1.00 30.86 305 ARG A O 1
ATOM 2361 N N . PRO A 1 306 ? -27.710 -2.627 -18.377 1.00 28.88 306 PRO A N 1
ATOM 2362 C CA . PRO A 1 306 ? -28.519 -1.946 -19.379 1.00 28.88 306 PRO A CA 1
ATOM 2363 C C . PRO A 1 306 ? -27.850 -2.177 -20.739 1.00 28.88 306 PRO A C 1
ATOM 2365 O O . PRO A 1 306 ? -26.626 -2.083 -20.869 1.00 28.88 306 PRO A O 1
ATOM 2368 N N . ALA A 1 307 ? -28.637 -2.567 -21.736 1.00 27.44 307 ALA A N 1
ATOM 2369 C CA . ALA A 1 307 ? -28.157 -2.848 -23.082 1.00 27.44 307 ALA A CA 1
ATOM 2370 C C . ALA A 1 307 ? -27.441 -1.628 -23.693 1.00 27.44 307 ALA A C 1
ATOM 2372 O O . ALA A 1 307 ? -27.936 -0.508 -23.612 1.00 27.44 307 ALA A O 1
ATOM 2373 N N . SER A 1 308 ? -26.292 -1.847 -24.340 1.00 31.20 308 SER A N 1
ATOM 2374 C CA . SER A 1 308 ? -25.697 -0.865 -25.258 1.00 31.20 308 SER A CA 1
ATOM 2375 C C . SER A 1 308 ? -26.482 -0.878 -26.578 1.00 31.20 308 SER A C 1
ATOM 2377 O O . SER A 1 308 ? -26.905 -1.957 -27.003 1.00 31.20 308 SER A O 1
ATOM 2379 N N . PRO A 1 309 ? -26.656 0.273 -27.252 1.00 36.59 309 PRO A N 1
ATOM 2380 C CA . PRO A 1 309 ? -25.597 0.722 -28.162 1.00 36.59 309 PRO A CA 1
ATOM 2381 C C . PRO A 1 309 ? -25.401 2.253 -28.237 1.00 36.59 309 PRO A C 1
ATOM 2383 O O . PRO A 1 309 ? -26.355 3.015 -28.318 1.00 36.59 309 PRO A O 1
ATOM 2386 N N . GLY A 1 310 ? -24.135 2.680 -28.327 1.00 30.14 310 GLY A N 1
ATOM 2387 C CA . GLY A 1 310 ? -23.743 3.927 -28.997 1.00 30.14 310 GLY A CA 1
ATOM 2388 C C . GLY A 1 310 ? -24.009 5.254 -28.278 1.00 30.14 310 GLY A C 1
ATOM 2389 O O . GLY A 1 310 ? -24.811 6.043 -28.753 1.00 30.14 310 GLY A O 1
ATOM 2390 N N . SER A 1 311 ? -23.252 5.579 -27.229 1.00 26.16 311 SER A N 1
ATOM 2391 C CA . SER A 1 311 ? -22.872 6.972 -26.940 1.00 26.16 311 SER A CA 1
ATOM 2392 C C . SER A 1 311 ? -21.637 7.013 -26.032 1.00 26.16 311 SER A C 1
ATOM 2394 O O . SER A 1 311 ? -21.475 6.188 -25.136 1.00 26.16 311 SER A O 1
ATOM 2396 N N . HIS A 1 312 ? -20.742 7.971 -26.275 1.00 35.19 312 HIS A N 1
ATOM 2397 C CA . HIS A 1 312 ? -19.534 8.249 -25.484 1.00 35.19 312 HIS A CA 1
ATOM 2398 C C . HIS A 1 312 ? -19.839 8.937 -24.138 1.00 35.19 312 HIS A C 1
ATOM 2400 O O . HIS A 1 312 ? -19.103 9.811 -23.694 1.00 35.19 312 HIS A O 1
ATOM 2406 N N . THR A 1 313 ? -20.927 8.562 -23.474 1.00 31.06 313 THR A N 1
ATOM 2407 C CA . THR A 1 313 ? -21.347 9.165 -22.206 1.00 31.06 313 THR A CA 1
ATOM 2408 C C . THR A 1 313 ? -21.636 8.054 -21.210 1.00 31.06 313 THR A C 1
ATOM 2410 O O . THR A 1 313 ? -22.559 7.266 -21.409 1.00 31.06 313 THR A O 1
ATOM 2413 N N . GLU A 1 314 ? -20.819 7.974 -20.160 1.00 34.41 314 GLU A N 1
ATOM 2414 C CA . GLU A 1 314 ? -21.070 7.122 -18.995 1.00 34.41 314 GLU A CA 1
ATOM 2415 C C . GLU A 1 314 ? -22.474 7.383 -18.412 1.00 34.41 314 GLU A C 1
ATOM 2417 O O . GLU A 1 314 ? -22.985 8.501 -18.526 1.00 34.41 314 GLU A O 1
ATOM 2422 N N . PRO A 1 315 ? -23.119 6.380 -17.786 1.00 26.27 315 PRO A N 1
ATOM 2423 C CA . PRO A 1 315 ? -24.417 6.575 -17.158 1.00 26.27 315 PRO A CA 1
ATOM 2424 C C . PRO A 1 315 ? -24.277 7.546 -15.982 1.00 26.27 315 PRO A C 1
ATOM 2426 O O . PRO A 1 315 ? -23.569 7.282 -15.011 1.00 26.27 315 PRO A O 1
ATOM 2429 N N . THR A 1 316 ? -24.971 8.677 -16.068 1.00 30.84 316 THR A N 1
ATOM 2430 C CA . THR A 1 316 ? -25.163 9.596 -14.949 1.00 30.84 316 THR A CA 1
ATOM 2431 C C . THR A 1 316 ? -26.038 8.906 -13.908 1.00 30.84 316 THR A C 1
ATOM 2433 O O . THR A 1 316 ? -27.250 8.813 -14.085 1.00 30.84 316 THR A O 1
ATOM 2436 N N . TYR A 1 317 ? -25.433 8.423 -12.823 1.00 31.55 317 TYR A N 1
ATOM 2437 C CA . TYR A 1 317 ? -26.157 8.086 -11.597 1.00 31.55 317 TYR A CA 1
ATOM 2438 C C . TYR A 1 317 ? -26.606 9.397 -10.941 1.00 31.55 317 TYR A C 1
ATOM 2440 O O . TYR A 1 317 ? -25.941 9.958 -10.069 1.00 31.55 317 TYR A O 1
ATOM 2448 N N . ALA A 1 318 ? -27.699 9.943 -11.454 1.00 33.16 318 ALA A N 1
ATOM 2449 C CA . ALA A 1 318 ? -28.544 10.878 -10.744 1.00 33.16 318 ALA A CA 1
ATOM 2450 C C . ALA A 1 318 ? -29.833 10.121 -10.424 1.00 33.16 318 ALA A C 1
ATOM 2452 O O . ALA A 1 318 ? -30.313 9.355 -11.254 1.00 33.16 318 ALA A O 1
ATOM 2453 N N . ASP A 1 319 ? -30.337 10.354 -9.221 1.00 29.34 319 ASP A N 1
ATOM 2454 C CA . ASP A 1 319 ? -31.597 9.857 -8.673 1.00 29.34 319 ASP A CA 1
ATOM 2455 C C . ASP A 1 319 ? -31.477 8.534 -7.892 1.00 29.34 319 ASP A C 1
ATOM 2457 O O . ASP A 1 319 ? -31.498 7.428 -8.422 1.00 29.34 319 ASP A O 1
ATOM 2461 N N . ASP A 1 320 ? -31.397 8.729 -6.572 1.00 32.59 320 ASP A N 1
ATOM 2462 C CA . ASP A 1 320 ? -31.625 7.777 -5.479 1.00 32.59 320 ASP A CA 1
ATOM 2463 C C . ASP A 1 320 ? -30.401 7.055 -4.875 1.00 32.59 320 ASP A C 1
ATOM 2465 O O . ASP A 1 320 ? -30.131 5.873 -5.078 1.00 32.59 320 ASP A O 1
ATOM 2469 N N . VAL A 1 321 ? -29.661 7.802 -4.048 1.00 32.09 321 VAL A N 1
ATOM 2470 C CA . VAL A 1 321 ? -28.510 7.324 -3.255 1.00 32.09 321 VAL A CA 1
ATOM 2471 C C . VAL A 1 321 ? -28.930 6.747 -1.893 1.00 32.09 321 VAL A C 1
ATOM 2473 O O . VAL A 1 321 ? -28.077 6.475 -1.053 1.00 32.09 321 VAL A O 1
ATOM 2476 N N . SER A 1 322 ? -30.232 6.578 -1.636 1.00 30.03 322 SER A N 1
ATOM 2477 C CA . SER A 1 322 ? -30.741 6.206 -0.310 1.00 30.03 322 SER A CA 1
ATOM 2478 C C . SER A 1 322 ? -30.913 4.695 -0.087 1.00 30.03 322 SER A C 1
ATOM 2480 O O . SER A 1 322 ? -31.247 4.286 1.023 1.00 30.03 322 SER A O 1
ATOM 2482 N N . ALA A 1 323 ? -30.663 3.857 -1.103 1.00 28.44 323 ALA A N 1
ATOM 2483 C CA . ALA A 1 323 ? -31.060 2.443 -1.074 1.00 28.44 323 ALA A CA 1
ATOM 2484 C C . ALA A 1 323 ? -29.987 1.424 -1.507 1.00 28.44 323 ALA A C 1
ATOM 2486 O O . ALA A 1 323 ? -30.325 0.268 -1.757 1.00 28.44 323 ALA A O 1
ATOM 2487 N N . LEU A 1 324 ? -28.709 1.799 -1.610 1.00 29.73 324 LEU A N 1
ATOM 2488 C CA . LEU A 1 324 ? -27.661 0.857 -2.022 1.00 29.73 324 LEU A CA 1
ATOM 2489 C C . LEU A 1 324 ? -26.623 0.673 -0.916 1.00 29.73 324 LEU A C 1
ATOM 2491 O O . LEU A 1 324 ? -25.764 1.527 -0.702 1.00 29.73 324 LEU A O 1
ATOM 2495 N N . ASP A 1 325 ? -26.700 -0.474 -0.237 1.00 26.81 325 ASP A N 1
ATOM 2496 C CA . ASP A 1 325 ? -25.615 -0.974 0.603 1.00 26.81 325 ASP A CA 1
ATOM 2497 C C . ASP A 1 325 ? -24.311 -1.037 -0.219 1.00 26.81 325 ASP A C 1
ATOM 2499 O O . ASP A 1 325 ? -24.341 -1.435 -1.392 1.00 26.81 325 ASP A O 1
ATOM 2503 N N . PRO A 1 326 ? -23.148 -0.676 0.358 1.00 30.61 326 PRO A N 1
ATOM 2504 C CA . PRO A 1 326 ? -21.876 -0.855 -0.322 1.00 30.61 326 PRO A CA 1
ATOM 2505 C C . PRO A 1 326 ? -21.716 -2.340 -0.680 1.00 30.61 326 PRO A C 1
ATOM 2507 O O . PRO A 1 326 ? -21.810 -3.183 0.216 1.00 30.61 326 PRO A O 1
ATOM 2510 N N . PRO A 1 327 ? -21.470 -2.698 -1.955 1.00 33.28 327 PRO A N 1
ATOM 2511 C CA . PRO A 1 327 ? -21.309 -4.094 -2.320 1.00 33.28 327 PRO A CA 1
ATOM 2512 C C . PRO A 1 327 ? -20.115 -4.687 -1.563 1.00 33.28 327 PRO A C 1
ATOM 2514 O O . PRO A 1 327 ? -19.046 -4.070 -1.489 1.00 33.28 327 PRO A O 1
ATOM 2517 N N . GLU A 1 328 ? -20.310 -5.888 -1.004 1.00 35.38 328 GLU A N 1
ATOM 2518 C CA . GLU A 1 328 ? -19.256 -6.697 -0.388 1.00 35.38 328 GLU A CA 1
ATOM 2519 C C . GLU A 1 328 ? -17.994 -6.713 -1.262 1.00 35.38 328 GLU A C 1
ATOM 2521 O O . GLU A 1 328 ? -18.058 -6.667 -2.493 1.00 35.38 328 GLU A O 1
ATOM 2526 N N . THR A 1 329 ? -16.836 -6.779 -0.604 1.00 37.47 329 THR A N 1
ATOM 2527 C CA . THR A 1 329 ? -15.498 -6.729 -1.204 1.00 37.47 329 THR A CA 1
ATOM 2528 C C . THR A 1 329 ? -15.410 -7.533 -2.509 1.00 37.47 329 THR A C 1
ATOM 2530 O O . THR A 1 329 ? -15.303 -8.762 -2.520 1.00 37.47 329 THR A O 1
ATOM 2533 N N . ALA A 1 330 ? -15.426 -6.830 -3.646 1.00 37.09 330 ALA A N 1
ATOM 2534 C CA . ALA A 1 330 ? -15.273 -7.443 -4.959 1.00 37.09 330 ALA A CA 1
ATOM 2535 C C . ALA A 1 330 ? -13.810 -7.869 -5.158 1.00 37.09 330 ALA A C 1
ATOM 2537 O O . ALA A 1 330 ? -12.996 -7.183 -5.770 1.00 37.09 330 ALA A O 1
ATOM 2538 N N . SER A 1 331 ? -13.454 -9.032 -4.616 1.00 38.72 331 SER A N 1
ATOM 2539 C CA . SER A 1 331 ? -12.242 -9.731 -5.028 1.00 38.72 331 SER A CA 1
ATOM 2540 C C . SER A 1 331 ? -12.396 -10.180 -6.482 1.00 38.72 331 SER A C 1
ATOM 2542 O O . SER A 1 331 ? -13.468 -10.628 -6.903 1.00 38.72 331 SER A O 1
ATOM 2544 N N . VAL A 1 332 ? -11.316 -10.090 -7.265 1.00 43.56 332 VAL A N 1
ATOM 2545 C CA . VAL A 1 332 ? -11.220 -10.838 -8.523 1.00 43.56 332 VAL A CA 1
ATOM 2546 C C . VAL A 1 332 ? -11.306 -12.305 -8.134 1.00 43.56 332 VAL A C 1
ATOM 2548 O O . VAL A 1 332 ? -10.314 -12.892 -7.703 1.00 43.56 332 VAL A O 1
ATOM 2551 N N . ARG A 1 333 ? -12.503 -12.895 -8.209 1.00 46.25 333 ARG A N 1
ATOM 2552 C CA . ARG A 1 333 ? -12.657 -14.322 -7.938 1.00 46.25 333 ARG A CA 1
ATOM 2553 C C . ARG A 1 333 ? -11.756 -15.057 -8.930 1.00 46.25 333 ARG A C 1
ATOM 2555 O O . ARG A 1 333 ? -11.913 -14.835 -10.137 1.00 46.25 333 ARG A O 1
ATOM 2562 N N . PRO A 1 334 ? -10.819 -15.898 -8.457 1.00 45.31 334 PRO A N 1
ATOM 2563 C CA . PRO A 1 334 ? -10.035 -16.733 -9.345 1.00 45.31 334 PRO A CA 1
ATOM 2564 C C . PRO A 1 334 ? -11.003 -17.490 -10.245 1.00 45.31 334 PRO A C 1
ATOM 2566 O O . PRO A 1 334 ? -11.935 -18.140 -9.764 1.00 45.31 334 PRO A O 1
ATOM 2569 N N . LEU A 1 335 ? -10.827 -17.351 -11.558 1.00 53.22 335 LEU A N 1
ATOM 2570 C CA . LEU A 1 335 ? -11.607 -18.151 -12.485 1.00 53.22 335 LEU A CA 1
ATOM 2571 C C . LEU A 1 335 ? -11.326 -19.622 -12.200 1.00 53.22 335 LEU A C 1
ATOM 2573 O O . LEU A 1 335 ? -10.182 -20.009 -11.948 1.00 53.22 335 LEU A O 1
ATOM 2577 N N . THR A 1 336 ? -12.374 -20.442 -12.239 1.00 52.16 336 THR A N 1
ATOM 2578 C CA . THR A 1 336 ? -12.192 -21.884 -12.110 1.00 52.16 336 THR A CA 1
ATOM 2579 C C . THR A 1 336 ? -11.254 -22.376 -13.223 1.00 52.16 336 THR A C 1
ATOM 2581 O O . THR A 1 336 ? -11.266 -21.815 -14.323 1.00 52.16 336 THR A O 1
ATOM 2584 N N . PRO A 1 337 ? -10.469 -23.444 -12.997 1.00 59.34 337 PRO A N 1
ATOM 2585 C CA . PRO A 1 337 ? -9.600 -24.019 -14.029 1.00 59.34 337 PRO A CA 1
ATOM 2586 C C . PRO A 1 337 ? -10.327 -24.417 -15.326 1.00 59.34 337 PRO A C 1
ATOM 2588 O O . PRO A 1 337 ? -9.724 -24.529 -16.386 1.00 59.34 337 PRO A O 1
ATOM 2591 N N . SER A 1 338 ? -11.644 -24.625 -15.271 1.00 60.03 338 SER A N 1
ATOM 2592 C CA . SER A 1 338 ? -12.446 -24.835 -16.478 1.00 60.03 338 SER A CA 1
ATOM 2593 C C . SER A 1 338 ? -12.679 -23.535 -17.256 1.00 60.03 338 SER A C 1
ATOM 2595 O O . SER A 1 338 ? -12.694 -23.557 -18.479 1.00 60.03 338 SER A O 1
ATOM 2597 N N . ALA A 1 339 ? -12.854 -22.404 -16.568 1.00 63.69 339 ALA A N 1
ATOM 2598 C CA . ALA A 1 339 ? -13.126 -21.102 -17.177 1.00 63.69 339 ALA A CA 1
ATOM 2599 C C . ALA A 1 339 ? -11.871 -20.418 -17.749 1.00 63.69 339 ALA A C 1
ATOM 2601 O O . ALA A 1 339 ? -11.987 -19.456 -18.504 1.00 63.69 339 ALA A O 1
ATOM 2602 N N . ASN A 1 340 ? -10.674 -20.906 -17.406 1.00 71.44 340 ASN A N 1
ATOM 2603 C CA . ASN A 1 340 ? -9.412 -20.462 -18.000 1.00 71.44 340 ASN A CA 1
ATOM 2604 C C . ASN A 1 340 ? -8.879 -21.423 -19.084 1.00 71.44 340 ASN A C 1
ATOM 2606 O O . ASN A 1 340 ? -7.713 -21.321 -19.462 1.00 71.44 340 ASN A O 1
ATOM 2610 N N . ASN A 1 341 ? -9.707 -22.354 -19.580 1.00 74.12 341 ASN A N 1
ATOM 2611 C CA . ASN A 1 341 ? -9.316 -23.404 -20.531 1.00 74.12 341 ASN A CA 1
ATOM 2612 C C . ASN A 1 341 ? -8.075 -24.202 -20.072 1.00 74.12 341 ASN A C 1
ATOM 2614 O O . ASN A 1 341 ? -7.231 -24.577 -20.883 1.00 74.12 341 ASN A O 1
ATOM 2618 N N . GLY A 1 342 ? -7.922 -24.420 -18.762 1.00 78.69 342 GLY A N 1
ATOM 2619 C CA . GLY A 1 342 ? -6.770 -25.101 -18.165 1.00 78.69 342 GLY A CA 1
ATOM 2620 C C . GLY A 1 342 ? -5.494 -24.255 -18.063 1.00 78.69 342 GLY A C 1
ATOM 2621 O O . GLY A 1 342 ? -4.483 -24.741 -17.545 1.00 78.69 342 GLY A O 1
ATOM 2622 N N . LYS A 1 343 ? -5.503 -22.995 -18.518 1.00 82.75 343 LYS A N 1
ATOM 2623 C CA . LYS A 1 343 ? -4.333 -22.111 -18.475 1.00 82.75 343 LYS A CA 1
ATOM 2624 C C . LYS A 1 343 ? -4.132 -21.538 -17.079 1.00 82.75 343 LYS A C 1
ATOM 2626 O O . LYS A 1 343 ? -4.990 -20.849 -16.539 1.00 82.75 343 LYS A O 1
ATOM 2631 N N . LYS A 1 344 ? -2.948 -21.766 -16.514 1.00 84.75 344 LYS A N 1
ATOM 2632 C CA . LYS A 1 344 ? -2.560 -21.206 -15.208 1.00 84.75 344 LYS A CA 1
ATOM 2633 C C . LYS A 1 344 ? -1.968 -19.798 -15.316 1.00 84.75 344 LYS A C 1
ATOM 2635 O O . LYS A 1 344 ? -2.096 -19.018 -14.380 1.00 84.75 344 LYS A O 1
ATOM 2640 N N . TRP A 1 345 ? -1.354 -19.477 -16.454 1.00 90.25 345 TRP A N 1
ATOM 2641 C CA . TRP A 1 345 ? -0.544 -18.273 -16.656 1.00 90.25 345 TRP A CA 1
ATOM 2642 C C . TRP A 1 345 ? -0.900 -17.573 -17.965 1.00 90.25 345 TRP A C 1
ATOM 2644 O O . TRP A 1 345 ? -1.526 -18.163 -18.851 1.00 90.25 345 TRP A O 1
ATOM 2654 N N . PHE A 1 346 ? -0.471 -16.319 -18.091 1.00 92.31 346 PHE A N 1
ATOM 2655 C CA . PHE A 1 346 ? -0.525 -15.586 -19.349 1.00 92.31 346 PHE A CA 1
ATOM 2656 C C . PHE A 1 346 ? 0.242 -16.333 -20.453 1.00 92.31 346 PHE A C 1
ATOM 2658 O O . PHE A 1 346 ? 1.336 -16.849 -20.231 1.00 92.31 346 PHE A O 1
ATOM 2665 N N . THR A 1 347 ? -0.338 -16.381 -21.649 1.00 93.38 347 THR A N 1
ATOM 2666 C CA . THR A 1 347 ? 0.231 -17.028 -22.843 1.00 93.38 347 THR A CA 1
ATOM 2667 C C . THR A 1 347 ? -0.053 -16.171 -24.070 1.00 93.38 347 THR A C 1
ATOM 2669 O O . THR A 1 347 ? -0.976 -15.360 -24.056 1.00 93.38 347 THR A O 1
ATOM 2672 N N . ALA A 1 348 ? 0.731 -16.336 -25.131 1.00 94.31 348 ALA A N 1
ATOM 2673 C CA . ALA A 1 348 ? 0.659 -15.516 -26.338 1.00 94.31 348 ALA A CA 1
ATOM 2674 C C . ALA A 1 348 ? -0.685 -15.600 -27.081 1.00 94.31 348 ALA A C 1
ATOM 2676 O O . ALA A 1 348 ? -1.065 -14.677 -27.797 1.00 94.31 348 ALA A O 1
ATOM 2677 N N . ASP A 1 349 ? -1.406 -16.701 -26.899 1.00 93.19 349 ASP A N 1
ATOM 2678 C CA . ASP A 1 349 ? -2.722 -16.992 -27.465 1.00 93.19 349 ASP A CA 1
ATOM 2679 C C . ASP A 1 349 ? -3.858 -16.747 -26.449 1.00 93.19 349 ASP A C 1
ATOM 2681 O O . ASP A 1 349 ? -4.977 -17.234 -26.621 1.00 93.19 349 ASP A O 1
ATOM 2685 N N . ILE A 1 350 ? -3.591 -16.038 -25.343 1.00 91.69 350 ILE A N 1
ATOM 2686 C CA . ILE A 1 350 ? -4.641 -15.625 -24.407 1.00 91.69 350 ILE A CA 1
ATOM 2687 C C . ILE A 1 350 ? -5.652 -14.722 -25.123 1.00 91.69 350 ILE A C 1
ATOM 2689 O O . ILE A 1 350 ? -5.298 -13.818 -25.879 1.00 91.69 350 ILE A O 1
ATOM 2693 N N . ALA A 1 351 ? -6.932 -14.975 -24.878 1.00 88.31 351 ALA A N 1
ATOM 2694 C CA . ALA A 1 351 ? -8.031 -14.272 -25.520 1.00 88.31 351 ALA A CA 1
ATOM 2695 C C . ALA A 1 351 ? -9.071 -13.831 -24.487 1.00 88.31 351 ALA A C 1
ATOM 2697 O O . ALA A 1 351 ? -9.007 -14.192 -23.305 1.00 88.31 351 ALA A O 1
ATOM 2698 N N . GLU A 1 352 ? -10.034 -13.026 -24.928 1.00 82.00 352 GLU A N 1
ATOM 2699 C CA . GLU A 1 352 ? -11.196 -12.691 -24.109 1.00 82.00 352 GLU A CA 1
ATOM 2700 C C . GLU A 1 352 ? -11.932 -13.971 -23.658 1.00 82.00 352 GLU A C 1
ATOM 2702 O O . GLU A 1 352 ? -11.991 -14.944 -24.412 1.00 82.00 352 GLU A O 1
ATOM 2707 N N . PRO A 1 353 ? -12.473 -14.010 -22.423 1.00 84.69 353 PRO A N 1
ATOM 2708 C CA . PRO A 1 353 ? -12.583 -12.906 -21.462 1.00 84.69 353 PRO A CA 1
ATOM 2709 C C . PRO A 1 353 ? -11.387 -12.769 -20.496 1.00 84.69 353 PRO A C 1
ATOM 2711 O O . PRO A 1 353 ? -11.458 -11.976 -19.554 1.00 84.69 353 PRO A O 1
ATOM 2714 N N . LEU A 1 354 ? -10.311 -13.547 -20.675 1.00 86.94 354 LEU A N 1
ATOM 2715 C CA . LEU A 1 354 ? -9.177 -13.605 -19.737 1.00 86.94 354 LEU A CA 1
ATOM 2716 C C . LEU A 1 354 ? -8.240 -12.401 -19.830 1.00 86.94 354 LEU A C 1
ATOM 2718 O O . LEU A 1 354 ? -7.539 -12.102 -18.864 1.00 86.94 354 LEU A O 1
ATOM 2722 N N . VAL A 1 355 ? -8.235 -11.725 -20.974 1.00 92.56 355 VAL A N 1
ATOM 2723 C CA . VAL A 1 355 ? -7.431 -10.535 -21.238 1.00 92.56 355 VAL A CA 1
ATOM 2724 C C . VAL A 1 355 ? -8.326 -9.414 -21.758 1.00 92.56 355 VAL A C 1
ATOM 2726 O O . VAL A 1 355 ? -9.312 -9.689 -22.436 1.00 92.56 355 VAL A O 1
ATOM 2729 N N . LYS A 1 356 ? -7.992 -8.159 -21.455 1.00 93.75 356 LYS A N 1
ATOM 2730 C CA . LYS A 1 356 ? -8.590 -6.974 -22.085 1.00 93.75 356 LYS A CA 1
ATOM 2731 C C . LYS A 1 356 ? -7.517 -5.942 -22.396 1.00 93.75 356 LYS A C 1
ATOM 2733 O O . LYS A 1 356 ? -6.674 -5.659 -21.549 1.00 93.75 356 LYS A O 1
ATOM 2738 N N . ILE A 1 357 ? -7.566 -5.371 -23.595 1.00 94.56 357 ILE A N 1
ATOM 2739 C CA . ILE A 1 357 ? -6.685 -4.276 -24.013 1.00 94.56 357 ILE A CA 1
ATOM 2740 C C . ILE A 1 357 ? -7.497 -2.989 -23.956 1.00 94.56 357 ILE A C 1
ATOM 2742 O O . ILE A 1 357 ? -8.524 -2.886 -24.621 1.00 94.56 357 ILE A O 1
ATOM 2746 N N . LEU A 1 358 ? -7.041 -2.020 -23.170 1.00 92.88 358 LEU A N 1
ATOM 2747 C CA . LEU A 1 358 ? -7.647 -0.694 -23.090 1.00 92.88 358 LEU A CA 1
ATOM 2748 C C . LEU A 1 358 ? -6.569 0.373 -23.307 1.00 92.88 358 LEU A C 1
ATOM 2750 O O . LEU A 1 358 ? -5.420 0.153 -22.915 1.00 92.88 358 LEU A O 1
ATOM 2754 N N . PRO A 1 359 ? -6.899 1.536 -23.893 1.00 90.62 359 PRO A N 1
ATOM 2755 C CA . PRO A 1 359 ? -6.058 2.718 -23.756 1.00 90.62 359 PRO A CA 1
ATOM 2756 C C . PRO A 1 359 ? -5.816 3.015 -22.272 1.00 90.62 359 PRO A C 1
ATOM 2758 O O . PRO A 1 359 ? -6.687 2.774 -21.433 1.00 90.62 359 PRO A O 1
ATOM 2761 N N . ASN A 1 360 ? -4.635 3.523 -21.932 1.00 91.25 360 ASN A N 1
ATOM 2762 C CA . ASN A 1 360 ? -4.382 3.998 -20.583 1.00 91.25 360 ASN A CA 1
ATOM 2763 C C . ASN A 1 360 ? -5.194 5.276 -20.356 1.00 91.25 360 ASN A C 1
ATOM 2765 O O . ASN A 1 360 ? -4.907 6.298 -20.972 1.00 91.25 360 ASN A O 1
ATOM 2769 N N . ASP A 1 361 ? -6.176 5.208 -19.457 1.00 88.44 361 ASP A N 1
ATOM 2770 C CA . ASP A 1 361 ? -7.041 6.338 -19.087 1.00 88.44 361 ASP A CA 1
ATOM 2771 C C . ASP A 1 361 ? -6.234 7.551 -18.596 1.00 88.44 361 ASP A C 1
ATOM 2773 O O . ASP A 1 361 ? -6.651 8.697 -18.736 1.00 88.44 361 ASP A O 1
ATOM 2777 N N . TRP A 1 362 ? -5.047 7.301 -18.039 1.00 90.38 362 TRP A N 1
ATOM 2778 C CA . TRP A 1 362 ? -4.143 8.325 -17.532 1.00 90.38 362 TRP A CA 1
ATOM 2779 C C . TRP A 1 362 ? -2.733 8.059 -18.061 1.00 90.38 362 TRP A C 1
ATOM 2781 O O . TRP A 1 362 ? -1.887 7.529 -17.321 1.00 90.38 362 TRP A O 1
ATOM 2791 N N . PRO A 1 363 ? -2.461 8.382 -19.336 1.00 90.00 363 PRO A N 1
ATOM 2792 C CA . PRO A 1 363 ? -1.213 8.026 -19.988 1.00 90.00 363 PRO A CA 1
ATOM 2793 C C . PRO A 1 363 ? -0.043 8.838 -19.421 1.00 90.00 363 PRO A C 1
ATOM 2795 O O . PRO A 1 363 ? -0.201 9.970 -18.964 1.00 90.00 363 PRO A O 1
ATOM 2798 N N . TYR A 1 364 ? 1.155 8.254 -19.450 1.00 92.56 364 TYR A N 1
ATOM 2799 C CA . TYR A 1 364 ? 2.396 9.012 -19.283 1.00 92.56 364 TYR A CA 1
ATOM 2800 C C . TYR A 1 364 ? 2.573 10.024 -20.410 1.00 92.56 364 TYR A C 1
ATOM 2802 O O . TYR A 1 364 ? 1.998 9.865 -21.485 1.00 92.56 364 TYR A O 1
ATOM 2810 N N . SER A 1 365 ? 3.393 11.044 -20.165 1.00 92.44 365 SER A N 1
ATOM 2811 C CA . SER A 1 365 ? 3.617 12.151 -21.098 1.00 92.44 365 SER A CA 1
ATOM 2812 C C . SER A 1 365 ? 4.555 11.765 -22.240 1.00 92.44 365 SER A C 1
ATOM 2814 O O . SER A 1 365 ? 5.653 12.304 -22.375 1.00 92.44 365 SER A O 1
ATOM 2816 N N . VAL A 1 366 ? 4.114 10.798 -23.040 1.00 92.19 366 VAL A N 1
ATOM 2817 C CA . VAL A 1 366 ? 4.767 10.334 -24.264 1.00 92.19 366 VAL A CA 1
ATOM 2818 C C . VAL A 1 366 ? 4.331 11.183 -25.469 1.00 92.19 366 VAL A C 1
ATOM 2820 O O . VAL A 1 366 ? 3.295 11.846 -25.391 1.00 92.19 366 VAL A O 1
ATOM 2823 N N . PRO A 1 367 ? 5.104 11.189 -26.570 1.00 90.00 367 PRO A N 1
ATOM 2824 C CA . PRO A 1 367 ? 4.739 11.891 -27.800 1.00 90.00 367 PRO A CA 1
ATOM 2825 C C . PRO A 1 367 ? 3.349 11.497 -28.338 1.00 90.00 367 PRO A C 1
ATOM 2827 O O . PRO A 1 367 ? 2.950 10.340 -28.184 1.00 90.00 367 PRO A O 1
ATOM 2830 N N . PRO A 1 368 ? 2.609 12.424 -28.976 1.00 86.69 368 PRO A N 1
ATOM 2831 C CA . PRO A 1 368 ? 1.220 12.211 -29.400 1.00 86.69 368 PRO A CA 1
ATOM 2832 C C . PRO A 1 368 ? 1.044 11.106 -30.453 1.00 86.69 368 PRO A C 1
ATOM 2834 O O . PRO A 1 368 ? -0.035 10.532 -30.569 1.00 86.69 368 PRO A O 1
ATOM 2837 N N . GLU A 1 369 ? 2.091 10.770 -31.206 1.00 88.81 369 GLU A N 1
ATOM 2838 C CA . GLU A 1 369 ? 2.104 9.654 -32.153 1.00 88.81 369 GLU A CA 1
ATOM 2839 C C . GLU A 1 369 ? 2.192 8.266 -31.485 1.00 88.81 369 GLU A C 1
ATOM 2841 O O . GLU A 1 369 ? 2.097 7.241 -32.167 1.00 88.81 369 GLU A O 1
ATOM 2846 N N . ILE A 1 370 ? 2.382 8.210 -30.161 1.00 92.81 370 ILE A N 1
ATOM 2847 C CA . ILE A 1 370 ? 2.460 6.972 -29.383 1.00 92.81 370 ILE A CA 1
ATOM 2848 C C . ILE A 1 370 ? 1.147 6.730 -28.648 1.00 92.81 370 ILE A C 1
ATOM 2850 O O . ILE A 1 370 ? 0.733 7.488 -27.772 1.00 92.81 370 ILE A O 1
ATOM 2854 N N . CYS A 1 371 ? 0.534 5.587 -28.932 1.00 93.50 371 CYS A N 1
ATOM 2855 C CA . CYS A 1 371 ? -0.598 5.096 -28.165 1.00 93.50 371 CYS A CA 1
ATOM 2856 C C . CYS A 1 371 ? -0.101 4.300 -26.952 1.00 93.50 371 CYS A C 1
ATOM 2858 O O . CYS A 1 371 ? 0.621 3.312 -27.098 1.00 93.50 371 CYS A O 1
ATOM 2860 N N . HIS A 1 372 ? -0.510 4.711 -25.751 1.00 95.00 372 HIS A N 1
ATOM 2861 C CA . HIS A 1 372 ? -0.229 3.998 -24.506 1.00 95.00 372 HIS A CA 1
ATOM 2862 C C . HIS A 1 372 ? -1.417 3.105 -24.140 1.00 95.00 372 HIS A C 1
ATOM 2864 O O . HIS A 1 372 ? -2.448 3.589 -23.677 1.00 95.00 372 HIS A O 1
ATOM 2870 N N . TYR A 1 373 ? -1.263 1.798 -24.315 1.00 96.62 373 TYR A N 1
ATOM 2871 C CA . TYR A 1 373 ? -2.238 0.788 -23.920 1.00 96.62 373 TYR A CA 1
ATOM 2872 C C . TYR A 1 373 ? -1.848 0.109 -22.610 1.00 96.62 373 TYR A C 1
ATOM 2874 O O . TYR A 1 373 ? -0.671 0.006 -22.257 1.00 96.62 373 TYR A O 1
ATOM 2882 N N . VAL A 1 374 ? -2.853 -0.422 -21.923 1.00 96.38 374 VAL A N 1
ATOM 2883 C CA . VAL A 1 374 ? -2.690 -1.357 -20.814 1.00 96.38 374 VAL A CA 1
ATOM 2884 C C . VAL A 1 374 ? -3.397 -2.655 -21.180 1.00 96.38 374 VAL A C 1
ATOM 2886 O O . VAL A 1 374 ? -4.592 -2.669 -21.490 1.00 96.38 374 VAL A O 1
ATOM 2889 N N . VAL A 1 375 ? -2.649 -3.755 -21.154 1.00 96.75 375 VAL A N 1
ATOM 2890 C CA . VAL A 1 375 ? -3.192 -5.102 -21.326 1.00 96.75 375 VAL A CA 1
ATOM 2891 C C . VAL A 1 375 ? -3.413 -5.689 -19.939 1.00 96.75 375 VAL A C 1
ATOM 2893 O O . VAL A 1 375 ? -2.463 -5.997 -19.222 1.00 96.75 375 VAL A O 1
ATOM 2896 N N . TRP A 1 376 ? -4.678 -5.831 -19.565 1.00 94.62 376 TRP A N 1
ATOM 2897 C CA . TRP A 1 376 ? -5.121 -6.392 -18.294 1.00 94.62 376 TRP A CA 1
ATOM 2898 C C . TRP A 1 376 ? -5.329 -7.892 -18.433 1.00 94.62 376 TRP A C 1
ATOM 2900 O O . TRP A 1 376 ? -5.982 -8.335 -19.376 1.00 94.62 376 TRP A O 1
ATOM 2910 N N . SER A 1 377 ? -4.838 -8.670 -17.473 1.00 91.94 377 SER A N 1
ATOM 2911 C CA . SER A 1 377 ? -4.933 -10.127 -17.463 1.00 91.94 377 SER A CA 1
ATOM 2912 C C . SER A 1 377 ? -5.526 -10.648 -16.155 1.00 91.94 377 SER A C 1
ATOM 2914 O O . SER A 1 377 ? -5.124 -10.252 -15.061 1.00 91.94 377 SER A O 1
ATOM 2916 N N . ARG A 1 378 ? -6.455 -11.603 -16.268 1.00 86.75 378 ARG A N 1
ATOM 2917 C CA . ARG A 1 378 ? -6.941 -12.410 -15.136 1.00 86.75 378 ARG A CA 1
ATOM 2918 C C . ARG A 1 378 ? -5.940 -13.478 -14.696 1.00 86.75 378 ARG A C 1
ATOM 2920 O O . ARG A 1 378 ? -6.096 -14.044 -13.618 1.00 86.75 378 ARG A O 1
ATOM 2927 N N . LEU A 1 379 ? -4.954 -13.786 -15.537 1.00 88.38 379 LEU A N 1
ATOM 2928 C CA . LEU A 1 379 ? -3.895 -14.751 -15.252 1.00 88.38 379 LEU A CA 1
ATOM 2929 C C . LEU A 1 379 ? -2.572 -14.023 -14.970 1.00 88.38 379 LEU A C 1
ATOM 2931 O O . LEU A 1 379 ? -2.292 -13.014 -15.624 1.00 88.38 379 LEU A O 1
ATOM 2935 N N . PRO A 1 380 ? -1.728 -14.519 -14.051 1.00 87.88 380 PRO A N 1
ATOM 2936 C CA . PRO A 1 380 ? -0.434 -13.899 -13.786 1.00 87.88 380 PRO A CA 1
ATOM 2937 C C . PRO A 1 380 ? 0.443 -13.852 -15.042 1.00 87.88 380 PRO A C 1
ATOM 2939 O O . PRO A 1 380 ? 0.550 -14.842 -15.770 1.00 87.88 380 PRO A O 1
ATOM 2942 N N . ILE A 1 381 ? 1.056 -12.689 -15.282 1.00 91.12 381 ILE A N 1
ATOM 2943 C CA . ILE A 1 381 ? 1.985 -12.454 -16.401 1.00 91.12 381 ILE A CA 1
ATOM 2944 C C . ILE A 1 381 ? 3.403 -12.893 -16.018 1.00 91.12 381 ILE A C 1
ATOM 2946 O O . ILE A 1 381 ? 4.109 -13.485 -16.826 1.00 91.12 381 ILE A O 1
ATOM 2950 N N . THR A 1 382 ? 3.791 -12.655 -14.764 1.00 86.62 382 THR A N 1
ATOM 2951 C CA . THR A 1 382 ? 5.037 -13.120 -14.148 1.00 86.62 382 THR A CA 1
ATOM 2952 C C . THR A 1 382 ? 4.711 -14.015 -12.953 1.00 86.62 382 THR A C 1
ATOM 2954 O O . THR A 1 382 ? 3.839 -13.694 -12.146 1.00 86.62 382 THR A O 1
ATOM 2957 N N . HIS A 1 383 ? 5.376 -15.170 -12.843 1.00 83.81 383 HIS A N 1
ATOM 2958 C CA . HIS A 1 383 ? 5.182 -16.112 -11.736 1.00 83.81 383 HIS A CA 1
ATOM 2959 C C . HIS A 1 383 ? 6.436 -16.993 -11.529 1.00 83.81 383 HIS A C 1
ATOM 2961 O O . HIS A 1 383 ? 7.059 -17.368 -12.527 1.00 83.81 383 HIS A O 1
ATOM 2967 N N . PRO A 1 384 ? 6.787 -17.408 -10.290 1.00 79.25 384 PRO A N 1
ATOM 2968 C CA . PRO A 1 384 ? 7.954 -18.270 -10.032 1.00 79.25 384 PRO A CA 1
ATOM 2969 C C . PRO A 1 384 ? 7.927 -19.616 -10.771 1.00 79.25 384 PRO A C 1
ATOM 2971 O O . PRO A 1 384 ? 8.947 -20.253 -10.981 1.00 79.25 384 PRO A O 1
ATOM 2974 N N . GLY A 1 385 ? 6.735 -20.067 -11.162 1.00 79.44 385 GLY A N 1
ATOM 2975 C CA . GLY A 1 385 ? 6.535 -21.296 -11.935 1.00 79.44 385 GLY A CA 1
ATOM 2976 C C . GLY A 1 385 ? 6.771 -21.166 -13.445 1.00 79.44 385 GLY A C 1
ATOM 2977 O O . GLY A 1 385 ? 6.696 -22.178 -14.133 1.00 79.44 385 GLY A O 1
ATOM 2978 N N . ILE A 1 386 ? 6.997 -19.954 -13.967 1.00 82.19 386 ILE A N 1
ATOM 2979 C CA . ILE A 1 386 ? 7.301 -19.702 -15.393 1.00 82.19 386 ILE A CA 1
ATOM 2980 C C . ILE A 1 386 ? 8.616 -18.946 -15.594 1.00 82.19 386 ILE A C 1
ATOM 2982 O O . ILE A 1 386 ? 9.231 -19.065 -16.649 1.00 82.19 386 ILE A O 1
ATOM 2986 N N . VAL A 1 387 ? 9.050 -18.173 -14.597 1.00 86.06 387 VAL A N 1
ATOM 2987 C CA . VAL A 1 387 ? 10.321 -17.451 -14.625 1.00 86.06 387 VAL A CA 1
ATOM 2988 C C . VAL A 1 387 ? 11.399 -18.323 -13.969 1.00 86.06 387 VAL A C 1
ATOM 2990 O O . VAL A 1 387 ? 11.188 -18.772 -12.843 1.00 86.06 387 VAL A O 1
ATOM 2993 N N . PRO A 1 388 ? 12.551 -18.557 -14.626 1.00 86.75 388 PRO A N 1
ATOM 2994 C CA . PRO A 1 388 ? 13.667 -19.278 -14.023 1.00 86.75 388 PRO A CA 1
ATOM 2995 C C . PRO A 1 388 ? 14.109 -18.638 -12.702 1.00 86.75 388 PRO A C 1
ATOM 2997 O O . PRO A 1 388 ? 14.278 -17.420 -12.623 1.00 86.75 388 PRO A O 1
ATOM 3000 N N . ALA A 1 389 ? 14.340 -19.460 -11.676 1.00 86.19 389 ALA A N 1
ATOM 3001 C CA . ALA A 1 389 ? 14.705 -18.988 -10.339 1.00 86.19 389 ALA A CA 1
ATOM 3002 C C . ALA A 1 389 ? 15.958 -18.092 -10.343 1.00 86.19 389 ALA A C 1
ATOM 3004 O O . ALA A 1 389 ? 16.027 -17.140 -9.576 1.00 86.19 389 ALA A O 1
ATOM 3005 N N . GLN A 1 390 ? 16.901 -18.341 -11.260 1.00 90.12 390 GLN A N 1
ATOM 3006 C CA . GLN A 1 390 ? 18.148 -17.581 -11.417 1.00 90.12 390 GLN A CA 1
ATOM 3007 C C . GLN A 1 390 ? 17.932 -16.093 -11.713 1.00 90.12 390 GLN A C 1
ATOM 3009 O O . GLN A 1 390 ? 18.809 -15.285 -11.431 1.00 90.12 390 GLN A O 1
ATOM 3014 N N . ILE A 1 391 ? 16.795 -15.735 -12.314 1.00 89.19 391 ILE A N 1
ATOM 3015 C CA . ILE A 1 391 ? 16.476 -14.349 -12.675 1.00 89.19 391 ILE A CA 1
ATOM 3016 C C . ILE A 1 391 ? 15.257 -13.815 -11.925 1.00 89.19 391 ILE A C 1
ATOM 3018 O O . ILE A 1 391 ? 14.834 -12.693 -12.189 1.00 89.19 391 ILE A O 1
ATOM 3022 N N . TRP A 1 392 ? 14.675 -14.593 -11.006 1.00 86.88 392 TRP A N 1
ATOM 3023 C CA . TRP A 1 392 ? 13.442 -14.209 -10.322 1.00 86.88 392 TRP A CA 1
ATOM 3024 C C . TRP A 1 392 ? 13.597 -12.898 -9.552 1.00 86.88 392 TRP A C 1
ATOM 3026 O O . TRP A 1 392 ? 12.782 -11.997 -9.735 1.00 86.88 392 TRP A O 1
ATOM 3036 N N . ASP A 1 393 ? 14.675 -12.752 -8.782 1.00 82.69 393 ASP A N 1
ATOM 3037 C CA . ASP A 1 393 ? 14.940 -11.537 -8.004 1.00 82.69 393 ASP A CA 1
ATOM 3038 C C . ASP A 1 393 ? 15.062 -10.309 -8.910 1.00 82.69 393 ASP A C 1
ATOM 3040 O O . ASP A 1 393 ? 14.488 -9.256 -8.629 1.00 82.69 393 ASP A O 1
ATOM 3044 N N . ARG A 1 394 ? 15.703 -10.476 -10.072 1.00 83.69 394 ARG A N 1
ATOM 3045 C CA . ARG A 1 394 ? 15.789 -9.434 -11.098 1.00 83.69 394 ARG A CA 1
ATOM 3046 C C . ARG A 1 394 ? 14.414 -9.069 -11.653 1.00 83.69 394 ARG A C 1
ATOM 3048 O O . ARG A 1 394 ? 14.103 -7.891 -11.764 1.00 83.69 394 ARG A O 1
ATOM 3055 N N . ILE A 1 395 ? 13.554 -10.046 -11.950 1.00 85.75 395 ILE A N 1
ATOM 3056 C CA . ILE A 1 395 ? 12.180 -9.771 -12.408 1.00 85.75 395 ILE A CA 1
ATOM 3057 C C . ILE A 1 395 ? 11.351 -9.079 -11.317 1.00 85.75 395 ILE A C 1
ATOM 3059 O O . ILE A 1 395 ? 10.539 -8.203 -11.618 1.00 85.75 395 ILE A O 1
ATOM 3063 N N . VAL A 1 396 ? 11.551 -9.431 -10.046 1.00 80.81 396 VAL A N 1
ATOM 3064 C CA . VAL A 1 396 ? 10.892 -8.762 -8.915 1.00 80.81 396 VAL A CA 1
ATOM 3065 C C . VAL A 1 396 ? 11.380 -7.318 -8.756 1.00 80.81 396 VAL A C 1
ATOM 3067 O O . VAL A 1 396 ? 10.589 -6.441 -8.402 1.00 80.81 396 VAL A O 1
ATOM 3070 N N . GLN A 1 397 ? 12.655 -7.053 -9.037 1.00 79.81 397 GLN A N 1
ATOM 3071 C CA . GLN A 1 397 ? 13.260 -5.731 -8.905 1.00 79.81 397 GLN A CA 1
ATOM 3072 C C . GLN A 1 397 ? 12.958 -4.811 -10.097 1.00 79.81 397 GLN A C 1
ATOM 3074 O O . GLN A 1 397 ? 12.527 -3.669 -9.898 1.00 79.81 397 GLN A O 1
ATOM 3079 N N . ASP A 1 398 ? 13.156 -5.304 -11.314 1.00 83.00 398 ASP A N 1
ATOM 3080 C CA . ASP A 1 398 ? 13.192 -4.501 -12.543 1.00 83.00 398 ASP A CA 1
ATOM 3081 C C . ASP A 1 398 ? 11.931 -4.689 -13.398 1.00 83.00 398 ASP A C 1
ATOM 3083 O O . ASP A 1 398 ? 11.589 -3.839 -14.218 1.00 83.00 398 ASP A O 1
ATOM 3087 N N . GLY A 1 399 ? 11.198 -5.784 -13.184 1.00 88.62 399 GLY A N 1
ATOM 3088 C CA . GLY A 1 399 ? 10.074 -6.185 -14.020 1.00 88.62 399 GLY A CA 1
ATOM 3089 C C . GLY A 1 399 ? 10.523 -6.951 -15.263 1.00 88.62 399 GLY A C 1
ATOM 3090 O O . GLY A 1 399 ? 11.632 -7.477 -15.340 1.00 88.62 399 GLY A O 1
ATOM 3091 N N . LEU A 1 400 ? 9.630 -7.035 -16.248 1.00 91.12 400 LEU A N 1
ATOM 3092 C CA . LEU A 1 400 ? 9.943 -7.538 -17.588 1.00 91.12 400 LEU A CA 1
ATOM 3093 C C . LEU A 1 400 ? 9.692 -6.437 -18.596 1.00 91.12 400 LEU A C 1
ATOM 3095 O O . LEU A 1 400 ? 8.738 -5.683 -18.449 1.00 91.12 400 LEU A O 1
ATOM 3099 N N . TRP A 1 401 ? 10.473 -6.396 -19.661 1.00 93.19 401 TRP A N 1
ATOM 3100 C CA . TRP A 1 401 ? 10.250 -5.449 -20.739 1.00 93.19 401 TRP A CA 1
ATOM 3101 C C . TRP A 1 401 ? 10.800 -5.973 -22.058 1.00 93.19 401 TRP A C 1
ATOM 3103 O O . TRP A 1 401 ? 11.519 -6.976 -22.117 1.00 93.19 401 TRP A O 1
ATOM 3113 N N . GLY A 1 402 ? 10.427 -5.305 -23.142 1.00 93.12 402 GLY A N 1
ATOM 3114 C CA . GLY A 1 402 ? 10.935 -5.627 -24.459 1.00 93.12 402 GLY A CA 1
ATOM 3115 C C . GLY A 1 402 ? 10.474 -4.660 -25.532 1.00 93.12 402 GLY A C 1
ATOM 3116 O O . GLY A 1 402 ? 9.681 -3.748 -25.301 1.00 93.12 402 GLY A O 1
ATOM 3117 N N . PHE A 1 403 ? 10.984 -4.915 -26.732 1.00 94.38 403 PHE A N 1
ATOM 3118 C CA . PHE A 1 403 ? 10.723 -4.123 -27.924 1.00 94.38 403 PHE A CA 1
ATOM 3119 C C . PHE A 1 403 ? 10.351 -5.040 -29.091 1.00 94.38 403 PHE A C 1
ATOM 3121 O O . PHE A 1 403 ? 10.864 -6.160 -29.175 1.00 94.38 403 PHE A O 1
ATOM 3128 N N . SER A 1 404 ? 9.493 -4.566 -29.992 1.00 93.25 404 SER A N 1
ATOM 3129 C CA . SER A 1 404 ? 9.201 -5.210 -31.280 1.00 93.25 404 SER A CA 1
ATOM 3130 C C . SER A 1 404 ? 9.096 -4.163 -32.391 1.00 93.25 404 SER A C 1
ATOM 3132 O O . SER A 1 404 ? 8.816 -2.990 -32.139 1.00 93.25 404 SER A O 1
ATOM 3134 N N . GLY A 1 405 ? 9.424 -4.559 -33.625 1.00 88.81 405 GLY A N 1
ATOM 3135 C CA . GLY A 1 405 ? 9.423 -3.656 -34.785 1.00 88.81 405 GLY A CA 1
ATOM 3136 C C . GLY A 1 405 ? 10.406 -2.480 -34.708 1.00 88.81 405 GLY A C 1
ATOM 3137 O O . GLY A 1 405 ? 10.352 -1.590 -35.556 1.00 88.81 405 GLY A O 1
ATOM 3138 N N . SER A 1 406 ? 11.316 -2.485 -33.728 1.00 84.25 406 SER A N 1
ATOM 3139 C CA . SER A 1 406 ? 12.322 -1.448 -33.488 1.00 84.25 406 SER A CA 1
ATOM 3140 C C . SER A 1 406 ? 13.722 -1.910 -33.887 1.00 84.25 406 SER A C 1
ATOM 3142 O O . SER A 1 406 ? 14.081 -3.069 -33.692 1.00 84.25 406 SER A O 1
ATOM 3144 N N . THR A 1 407 ? 14.546 -0.985 -34.383 1.00 84.38 407 THR A N 1
ATOM 3145 C CA . THR A 1 407 ? 15.999 -1.182 -34.540 1.00 84.38 407 THR A CA 1
ATOM 3146 C C . THR A 1 407 ? 16.775 -0.903 -33.249 1.00 84.38 407 THR A C 1
ATOM 3148 O O . THR A 1 407 ? 18.005 -0.986 -33.244 1.00 84.38 407 THR A O 1
ATOM 3151 N N . TYR A 1 408 ? 16.077 -0.541 -32.166 1.00 85.62 408 TYR A N 1
ATOM 3152 C CA . TYR A 1 408 ? 16.664 -0.286 -30.858 1.00 85.62 408 TYR A CA 1
ATOM 3153 C C . TYR A 1 408 ? 17.396 -1.528 -30.351 1.00 85.62 408 TYR A C 1
ATOM 3155 O O . TYR A 1 408 ? 16.856 -2.636 -30.364 1.00 85.62 408 TYR A O 1
ATOM 3163 N N . LYS A 1 409 ? 18.642 -1.339 -29.912 1.00 82.94 409 LYS A N 1
ATOM 3164 C CA . LYS A 1 409 ? 19.472 -2.402 -29.349 1.00 82.94 409 LYS A CA 1
ATOM 3165 C C . LYS A 1 409 ? 19.523 -2.231 -27.832 1.00 82.94 409 LYS A C 1
ATOM 3167 O O . LYS A 1 409 ? 20.181 -1.292 -27.387 1.00 82.94 409 LYS A O 1
ATOM 3172 N N . PRO A 1 410 ? 18.867 -3.120 -27.065 1.00 83.50 410 PRO A N 1
ATOM 3173 C CA . PRO A 1 410 ? 18.961 -3.130 -25.612 1.00 83.50 410 PRO A CA 1
ATOM 3174 C C . PRO A 1 410 ? 20.410 -3.163 -25.140 1.00 83.50 410 PRO A C 1
ATOM 3176 O O . PRO A 1 410 ? 21.213 -3.911 -25.708 1.00 83.50 410 PRO A O 1
ATOM 3179 N N . LYS A 1 411 ? 20.740 -2.395 -24.098 1.00 83.12 411 LYS A N 1
ATOM 3180 C CA . LYS A 1 411 ? 22.105 -2.346 -23.544 1.00 83.12 411 LYS A CA 1
ATOM 3181 C C . LYS A 1 411 ? 22.532 -3.685 -22.933 1.00 83.12 411 LYS A C 1
ATOM 3183 O O . LYS A 1 411 ? 23.715 -4.015 -22.976 1.00 83.12 411 LYS A O 1
ATOM 3188 N N . GLY A 1 412 ? 21.568 -4.470 -22.441 1.00 77.00 412 GLY A N 1
ATOM 3189 C CA . GLY A 1 412 ? 21.803 -5.754 -21.768 1.00 77.00 412 GLY A CA 1
ATOM 3190 C C . GLY A 1 412 ? 22.437 -5.589 -20.383 1.00 77.00 412 GLY A C 1
ATOM 3191 O O . GLY A 1 412 ? 22.841 -4.492 -20.000 1.00 77.00 412 GLY A O 1
ATOM 3192 N N . SER A 1 413 ? 22.531 -6.673 -19.607 1.00 77.38 413 SER A N 1
ATOM 3193 C CA . SER A 1 413 ? 23.232 -6.650 -18.309 1.00 77.38 413 SER A CA 1
ATOM 3194 C C . SER A 1 413 ? 24.737 -6.889 -18.401 1.00 77.38 413 SER A C 1
ATOM 3196 O O . SER A 1 413 ? 25.411 -6.885 -17.375 1.00 77.38 413 SER A O 1
ATOM 3198 N N . GLY A 1 414 ? 25.270 -7.140 -19.600 1.00 81.06 414 GLY A N 1
ATOM 3199 C CA . GLY A 1 414 ? 26.659 -7.578 -19.785 1.00 81.06 414 GLY A CA 1
ATOM 3200 C C . GLY A 1 414 ? 26.886 -9.068 -19.491 1.00 81.06 414 GLY A C 1
ATOM 3201 O O . GLY A 1 414 ? 28.013 -9.540 -19.602 1.00 81.06 414 GLY A O 1
ATOM 3202 N N . ASP A 1 415 ? 25.820 -9.809 -19.171 1.00 85.62 415 ASP A N 1
ATOM 3203 C CA . ASP A 1 415 ? 25.806 -11.268 -19.027 1.00 85.62 415 ASP A CA 1
ATOM 3204 C C . ASP A 1 415 ? 24.800 -11.842 -20.027 1.00 85.62 415 ASP A C 1
ATOM 3206 O O . ASP A 1 415 ? 23.583 -11.757 -19.840 1.00 85.62 415 ASP A O 1
ATOM 3210 N N . GLU A 1 416 ? 25.323 -12.418 -21.106 1.00 87.00 416 GLU A N 1
ATOM 3211 C CA . GLU A 1 416 ? 24.520 -12.930 -22.215 1.00 87.00 416 GLU A CA 1
ATOM 3212 C C . GLU A 1 416 ? 23.599 -14.084 -21.792 1.00 87.00 416 GLU A C 1
ATOM 3214 O O . GLU A 1 416 ? 22.490 -14.212 -22.314 1.00 87.00 416 GLU A O 1
ATOM 3219 N N . SER A 1 417 ? 24.015 -14.888 -20.807 1.00 88.81 417 SER A N 1
ATOM 3220 C CA . SER A 1 417 ? 23.218 -16.008 -20.305 1.00 88.81 417 SER A CA 1
ATOM 3221 C C . SER A 1 417 ? 21.987 -15.514 -19.542 1.00 88.81 417 SER A C 1
ATOM 3223 O O . SER A 1 417 ? 20.870 -15.982 -19.776 1.00 88.81 417 SER A O 1
ATOM 3225 N N . ILE A 1 418 ? 22.166 -14.497 -18.696 1.00 87.38 418 ILE A N 1
ATOM 3226 C CA . ILE A 1 418 ? 21.078 -13.861 -17.954 1.00 87.38 418 ILE A CA 1
ATOM 3227 C C . ILE A 1 418 ? 20.153 -13.110 -18.912 1.00 87.38 418 ILE A C 1
ATOM 3229 O O . ILE A 1 418 ? 18.932 -13.250 -18.821 1.00 87.38 418 ILE A O 1
ATOM 3233 N N . ASP A 1 419 ? 20.706 -12.363 -19.869 1.00 85.69 419 ASP A N 1
ATOM 3234 C CA . ASP A 1 419 ? 19.912 -11.649 -20.869 1.00 85.69 419 ASP A CA 1
ATOM 3235 C C . ASP A 1 419 ? 19.079 -12.619 -21.727 1.00 85.69 419 ASP A C 1
ATOM 3237 O O . ASP A 1 419 ? 17.926 -12.329 -22.063 1.00 85.69 419 ASP A O 1
ATOM 3241 N N . GLN A 1 420 ? 19.606 -13.807 -22.043 1.00 88.88 420 GLN A N 1
ATOM 3242 C CA . GLN A 1 420 ? 18.851 -14.856 -22.729 1.00 88.88 420 GLN A CA 1
ATOM 3243 C C . GLN A 1 420 ? 17.694 -15.386 -21.872 1.00 88.88 420 GLN A C 1
ATOM 3245 O O . GLN A 1 420 ? 16.583 -15.532 -22.388 1.00 88.88 420 GLN A O 1
ATOM 3250 N N . LEU A 1 421 ? 17.912 -15.628 -20.576 1.00 90.69 421 LEU A N 1
ATOM 3251 C CA . LEU A 1 421 ? 16.856 -16.068 -19.657 1.00 90.69 421 LEU A CA 1
ATOM 3252 C C . LEU A 1 421 ? 15.753 -15.011 -19.509 1.00 90.69 421 LEU A C 1
ATOM 3254 O O . LEU A 1 421 ? 14.571 -15.353 -19.535 1.00 90.69 421 LEU A O 1
ATOM 3258 N N . VAL A 1 422 ? 16.109 -13.726 -19.418 1.00 88.06 422 VAL A N 1
ATOM 3259 C CA . VAL A 1 422 ? 15.131 -12.623 -19.354 1.00 88.06 422 VAL A CA 1
ATOM 3260 C C . VAL A 1 422 ? 14.305 -12.564 -20.640 1.00 88.06 422 VAL A C 1
ATOM 3262 O O . VAL A 1 422 ? 13.076 -12.465 -20.593 1.00 88.06 422 VAL A O 1
ATOM 3265 N N . ARG A 1 423 ? 14.950 -12.714 -21.806 1.00 88.44 423 ARG A N 1
ATOM 3266 C CA . ARG A 1 423 ? 14.249 -12.797 -23.100 1.00 88.44 423 ARG A CA 1
ATOM 3267 C C . ARG A 1 423 ? 13.300 -13.995 -23.164 1.00 88.44 423 ARG A C 1
ATOM 3269 O O . ARG A 1 423 ? 12.199 -13.849 -23.688 1.00 88.44 423 ARG A O 1
ATOM 3276 N N . GLN A 1 424 ? 13.700 -15.150 -22.631 1.00 90.25 424 GLN A N 1
ATOM 3277 C CA . GLN A 1 424 ? 12.849 -16.342 -22.558 1.00 90.25 424 GLN A CA 1
ATOM 3278 C C . GLN A 1 424 ? 11.647 -16.124 -21.631 1.00 90.25 424 GLN A C 1
ATOM 3280 O O . GLN A 1 424 ? 10.522 -16.436 -22.017 1.00 90.25 424 GLN A O 1
ATOM 3285 N N . ALA A 1 425 ? 11.853 -15.520 -20.457 1.00 90.75 425 ALA A N 1
ATOM 3286 C CA . ALA A 1 425 ? 10.776 -15.193 -19.523 1.00 90.75 425 ALA A CA 1
ATOM 3287 C C . ALA A 1 425 ? 9.746 -14.222 -20.131 1.00 90.75 425 ALA A C 1
ATOM 3289 O O . ALA A 1 425 ? 8.546 -14.364 -19.907 1.00 90.75 425 ALA A O 1
ATOM 3290 N N . GLY A 1 426 ? 10.198 -13.270 -20.954 1.00 92.69 426 GLY A N 1
ATOM 3291 C CA . GLY A 1 426 ? 9.340 -12.328 -21.677 1.00 92.69 426 GLY A CA 1
ATOM 3292 C C . GLY A 1 426 ? 8.738 -12.851 -22.988 1.00 92.69 426 GLY A C 1
ATOM 3293 O O . GLY A 1 426 ? 7.971 -12.125 -23.622 1.00 92.69 426 GLY A O 1
ATOM 3294 N N . ALA A 1 427 ? 9.056 -14.074 -23.429 1.00 93.19 427 ALA A N 1
ATOM 3295 C CA . ALA A 1 427 ? 8.736 -14.542 -24.783 1.00 93.19 427 ALA A CA 1
ATOM 3296 C C . ALA A 1 427 ? 7.227 -14.595 -25.076 1.00 93.19 427 ALA A C 1
ATOM 3298 O O . ALA A 1 427 ? 6.791 -14.203 -26.159 1.00 93.19 427 ALA A O 1
ATOM 3299 N N . GLN A 1 428 ? 6.417 -15.030 -24.103 1.00 95.25 428 GLN A N 1
ATOM 3300 C CA . GLN A 1 428 ? 4.956 -15.078 -24.246 1.00 95.25 428 GLN A CA 1
ATOM 3301 C C . GLN A 1 428 ? 4.352 -13.674 -24.382 1.00 95.25 428 GLN A C 1
ATOM 3303 O O . GLN A 1 428 ? 3.470 -13.462 -25.211 1.00 95.25 428 GLN A O 1
ATOM 3308 N N . VAL A 1 429 ? 4.858 -12.708 -23.609 1.00 95.94 429 VAL A N 1
ATOM 3309 C CA . VAL A 1 429 ? 4.423 -11.307 -23.690 1.00 95.94 429 VAL A CA 1
ATOM 3310 C C . VAL A 1 429 ? 4.831 -10.698 -25.024 1.00 95.94 429 VAL A C 1
ATOM 3312 O O . VAL A 1 429 ? 3.992 -10.107 -25.694 1.00 95.94 429 VAL A O 1
ATOM 3315 N N . ARG A 1 430 ? 6.084 -10.897 -25.449 1.00 95.19 430 ARG A N 1
ATOM 3316 C CA . ARG A 1 430 ? 6.573 -10.418 -26.747 1.00 95.19 430 ARG A CA 1
ATOM 3317 C C . ARG A 1 430 ? 5.708 -10.928 -27.893 1.00 95.19 430 ARG A C 1
ATOM 3319 O O . ARG A 1 430 ? 5.221 -10.126 -28.677 1.00 95.19 430 ARG A O 1
ATOM 3326 N N . THR A 1 431 ? 5.475 -12.238 -27.938 1.00 96.44 431 THR A N 1
ATOM 3327 C CA . THR A 1 431 ? 4.675 -12.866 -28.998 1.00 96.44 431 THR A CA 1
ATOM 3328 C C . THR A 1 431 ? 3.236 -12.339 -28.979 1.00 96.44 431 THR A C 1
ATOM 3330 O O . THR A 1 431 ? 2.675 -12.038 -30.026 1.00 96.44 431 THR A O 1
ATOM 3333 N N . TYR A 1 432 ? 2.634 -12.164 -27.793 1.00 97.06 432 TYR A N 1
ATOM 3334 C CA . TYR A 1 432 ? 1.310 -11.542 -27.673 1.00 97.06 432 TYR A CA 1
ATOM 3335 C C . TYR A 1 432 ? 1.289 -10.118 -28.243 1.00 97.06 432 TYR A C 1
ATOM 3337 O O . TYR A 1 432 ? 0.370 -9.756 -28.975 1.00 97.06 432 TYR A O 1
ATOM 3345 N N . VAL A 1 433 ? 2.294 -9.309 -27.898 1.00 97.12 433 VAL A N 1
ATOM 3346 C CA . VAL A 1 433 ? 2.422 -7.925 -28.361 1.00 97.12 433 VAL A CA 1
ATOM 3347 C C . VAL A 1 433 ? 2.602 -7.880 -29.877 1.00 97.12 433 VAL A C 1
ATOM 3349 O O . VAL A 1 433 ? 1.884 -7.134 -30.529 1.00 97.12 433 VAL A O 1
ATOM 3352 N N . GLU A 1 434 ? 3.470 -8.710 -30.451 1.00 95.88 434 GLU A N 1
ATOM 3353 C CA . GLU A 1 434 ? 3.686 -8.801 -31.904 1.00 95.88 434 GLU A CA 1
ATOM 3354 C C . GLU A 1 434 ? 2.422 -9.240 -32.656 1.00 95.88 434 GLU A C 1
ATOM 3356 O O . GLU A 1 434 ? 2.110 -8.688 -33.706 1.00 95.88 434 GLU A O 1
ATOM 3361 N N . ASN A 1 435 ? 1.627 -10.151 -32.086 1.00 95.69 435 ASN A N 1
ATOM 3362 C CA . ASN A 1 435 ? 0.344 -10.559 -32.670 1.00 95.69 435 ASN A CA 1
ATOM 3363 C C . ASN A 1 435 ? -0.709 -9.434 -32.681 1.00 95.69 435 ASN A C 1
ATOM 3365 O O . ASN A 1 435 ? -1.664 -9.494 -33.456 1.00 95.69 435 ASN A O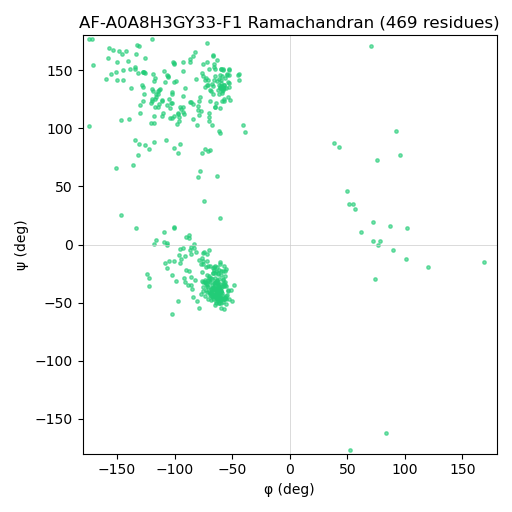 1
ATOM 3369 N N . LYS A 1 436 ? -0.600 -8.449 -31.780 1.00 96.12 436 LYS A N 1
ATOM 3370 C CA . LYS A 1 436 ? -1.554 -7.331 -31.651 1.00 96.12 436 LYS A CA 1
ATOM 3371 C C . LYS A 1 436 ? -1.076 -6.052 -32.332 1.00 96.12 436 LYS A C 1
ATOM 3373 O O . LYS A 1 436 ? -1.904 -5.293 -32.824 1.00 96.12 436 LYS A O 1
ATOM 3378 N N . TRP A 1 437 ? 0.233 -5.843 -32.367 1.00 96.94 437 TRP A N 1
ATOM 3379 C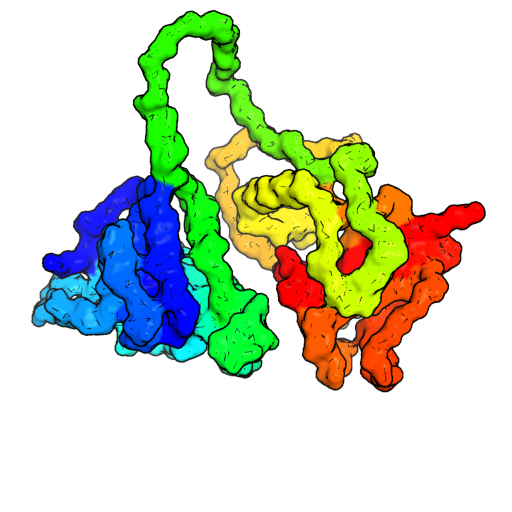 CA . TRP A 1 437 ? 0.917 -4.731 -33.012 1.00 96.94 437 TRP A CA 1
ATOM 3380 C C . TRP A 1 437 ? 2.047 -5.309 -33.876 1.00 96.94 437 TRP A C 1
ATOM 3382 O O . TRP A 1 437 ? 3.177 -5.442 -33.391 1.00 96.94 437 TRP A O 1
ATOM 3392 N N . PRO A 1 438 ? 1.738 -5.689 -35.131 1.00 95.62 438 PRO A N 1
ATOM 3393 C CA . PRO A 1 438 ? 2.695 -6.323 -36.031 1.00 95.62 438 PRO A CA 1
ATOM 3394 C C . PRO A 1 438 ? 3.938 -5.460 -36.239 1.00 95.62 438 PRO A C 1
ATOM 3396 O O . PRO A 1 438 ? 3.850 -4.241 -36.411 1.00 95.62 438 PRO A O 1
ATOM 3399 N N . ALA A 1 439 ? 5.108 -6.097 -36.214 1.00 93.31 439 ALA A N 1
ATOM 3400 C CA . ALA A 1 439 ? 6.401 -5.423 -36.274 1.00 93.31 439 ALA A CA 1
ATOM 3401 C C . ALA A 1 439 ? 6.642 -4.701 -37.611 1.00 93.31 439 ALA A C 1
ATOM 3403 O O . ALA A 1 439 ? 7.510 -3.830 -37.688 1.00 93.31 439 ALA A O 1
ATOM 3404 N N . GLU A 1 440 ? 5.903 -5.049 -38.662 1.00 93.25 440 GLU A N 1
ATOM 3405 C CA . GLU A 1 440 ? 5.933 -4.401 -39.972 1.00 93.25 440 GLU A CA 1
ATOM 3406 C C . GLU A 1 440 ? 5.294 -3.009 -39.921 1.00 93.25 440 GLU A C 1
ATOM 3408 O O . GLU A 1 440 ? 5.799 -2.082 -40.548 1.00 93.25 440 GLU A O 1
ATOM 3413 N N . GLU A 1 441 ? 4.238 -2.848 -39.122 1.00 95.50 441 GLU A N 1
ATOM 3414 C CA . GLU A 1 441 ? 3.420 -1.631 -39.055 1.00 95.50 441 GLU A CA 1
ATOM 3415 C C . GLU A 1 441 ? 3.728 -0.764 -37.829 1.00 95.50 441 GLU A C 1
ATOM 3417 O O . GLU A 1 441 ? 3.519 0.451 -37.849 1.00 95.50 441 GLU A O 1
ATOM 3422 N N . TYR A 1 442 ? 4.226 -1.369 -36.750 1.00 96.62 442 TYR A N 1
ATOM 3423 C CA . TYR A 1 442 ? 4.412 -0.702 -35.467 1.00 96.62 442 TYR A CA 1
ATOM 3424 C C . TYR A 1 442 ? 5.844 -0.818 -34.960 1.00 96.62 442 TYR A C 1
ATOM 3426 O O . TYR A 1 442 ? 6.537 -1.812 -35.161 1.00 96.62 442 TYR A O 1
ATOM 3434 N N . GLU A 1 443 ? 6.277 0.219 -34.253 1.00 96.25 443 GLU A N 1
ATOM 3435 C CA . GLU A 1 443 ? 7.387 0.149 -33.316 1.00 96.25 443 GLU A CA 1
ATOM 3436 C C . GLU A 1 443 ? 6.814 0.149 -31.900 1.00 96.25 443 GLU A C 1
ATOM 3438 O O . GLU A 1 443 ? 6.040 1.038 -31.536 1.00 96.25 443 GLU A O 1
ATOM 3443 N N . VAL A 1 444 ? 7.173 -0.857 -31.106 1.00 97.50 444 VAL A N 1
ATOM 3444 C CA . VAL A 1 444 ? 6.554 -1.085 -29.802 1.00 97.50 444 VAL A CA 1
ATOM 3445 C C . VAL A 1 444 ? 7.606 -1.217 -28.714 1.00 97.50 444 VAL A C 1
ATOM 3447 O O . VAL A 1 444 ? 8.600 -1.922 -28.880 1.00 97.50 444 VAL A O 1
ATOM 3450 N N . ALA A 1 445 ? 7.339 -0.577 -27.580 1.00 96.81 445 ALA A N 1
ATOM 3451 C CA . ALA A 1 445 ? 8.010 -0.810 -26.308 1.00 96.81 445 ALA A CA 1
ATOM 3452 C C . ALA A 1 445 ? 6.962 -1.276 -25.297 1.00 96.81 445 ALA A C 1
ATOM 3454 O O . ALA A 1 445 ? 5.895 -0.673 -25.186 1.00 96.81 445 ALA A O 1
ATOM 3455 N N . TRP A 1 446 ? 7.238 -2.342 -24.558 1.00 96.56 446 TRP A N 1
ATOM 3456 C CA . TRP A 1 446 ? 6.316 -2.866 -23.558 1.00 96.56 446 TRP A CA 1
ATOM 3457 C C . TRP A 1 446 ? 7.045 -3.194 -22.266 1.00 96.56 446 TRP A C 1
ATOM 3459 O O . TRP A 1 446 ? 8.230 -3.526 -22.278 1.00 96.56 446 TRP A O 1
ATOM 3469 N N . PHE A 1 447 ? 6.324 -3.127 -21.151 1.00 95.31 447 PHE A N 1
ATOM 3470 C CA . PHE A 1 447 ? 6.852 -3.525 -19.853 1.00 95.31 447 PHE A CA 1
ATOM 3471 C C . PHE A 1 447 ? 5.761 -4.033 -18.908 1.00 95.31 447 PHE A C 1
ATOM 3473 O O . PHE A 1 447 ? 4.609 -3.601 -18.934 1.00 95.31 447 PHE A O 1
ATOM 3480 N N . VAL A 1 448 ? 6.147 -4.960 -18.043 1.00 93.56 448 VAL A N 1
ATOM 3481 C CA . VAL A 1 448 ? 5.396 -5.452 -16.895 1.00 93.56 448 VAL A CA 1
ATOM 3482 C C . VAL A 1 448 ? 6.035 -4.817 -15.670 1.00 93.56 448 VAL A C 1
ATOM 3484 O O . VAL A 1 448 ? 7.208 -5.071 -15.393 1.00 93.56 448 VAL A O 1
ATOM 3487 N N . ASN A 1 449 ? 5.275 -4.003 -14.937 1.00 87.50 449 ASN A N 1
ATOM 3488 C CA . ASN A 1 449 ? 5.791 -3.365 -13.730 1.00 87.50 449 ASN A CA 1
ATOM 3489 C C . ASN A 1 449 ? 6.278 -4.424 -12.727 1.00 87.50 449 ASN A C 1
ATOM 3491 O O . ASN A 1 449 ? 5.534 -5.385 -12.468 1.00 87.50 449 ASN A O 1
ATOM 3495 N N . PRO A 1 450 ? 7.462 -4.236 -12.110 1.00 81.81 450 PRO A N 1
ATOM 3496 C CA . PRO A 1 450 ? 7.866 -5.061 -10.984 1.00 81.81 450 PRO A CA 1
ATOM 3497 C C . PRO A 1 450 ? 6.816 -4.954 -9.872 1.00 81.81 450 PRO A C 1
ATOM 3499 O O . PRO A 1 450 ? 6.194 -3.894 -9.728 1.00 81.81 450 PRO A O 1
ATOM 3502 N N . PRO A 1 451 ? 6.631 -5.994 -9.040 1.00 69.31 451 PRO A N 1
ATOM 3503 C CA . PRO A 1 451 ? 5.652 -5.980 -7.954 1.00 69.31 451 PRO A CA 1
ATOM 3504 C C . PRO A 1 451 ? 5.710 -4.718 -7.076 1.00 69.31 451 PRO A C 1
ATOM 3506 O O . PRO A 1 451 ? 4.669 -4.204 -6.679 1.00 69.31 451 PRO A O 1
ATOM 3509 N N . ARG A 1 452 ? 6.909 -4.159 -6.843 1.00 67.12 452 ARG A N 1
ATOM 3510 C CA . ARG A 1 452 ? 7.112 -2.929 -6.051 1.00 67.12 452 ARG A CA 1
ATOM 3511 C C . ARG A 1 452 ? 6.543 -1.648 -6.686 1.00 67.12 452 ARG A C 1
ATOM 3513 O O . ARG A 1 452 ? 6.310 -0.683 -5.969 1.00 67.12 452 ARG A O 1
ATOM 3520 N N . LEU A 1 453 ? 6.377 -1.610 -8.012 1.00 67.56 453 LEU A N 1
ATOM 3521 C CA . LEU A 1 453 ? 5.876 -0.448 -8.767 1.00 67.56 453 LEU A CA 1
ATOM 3522 C C . LEU A 1 453 ? 4.434 -0.639 -9.265 1.00 67.56 453 LEU A C 1
ATOM 3524 O O . LEU A 1 453 ? 3.882 0.253 -9.911 1.00 67.56 453 LEU A O 1
ATOM 3528 N N . GLN A 1 454 ? 3.799 -1.782 -8.984 1.00 69.94 454 GLN A N 1
ATOM 3529 C CA . GLN A 1 454 ? 2.420 -2.024 -9.400 1.00 69.94 454 GLN A CA 1
ATOM 3530 C C . GLN A 1 454 ? 1.451 -1.138 -8.613 1.00 69.94 454 GLN A C 1
ATOM 3532 O O . GLN A 1 454 ? 1.137 -1.386 -7.452 1.00 69.94 454 GLN A O 1
ATOM 3537 N N . SER A 1 455 ? 0.931 -0.116 -9.292 1.00 65.94 455 SER A N 1
ATOM 3538 C CA . SER A 1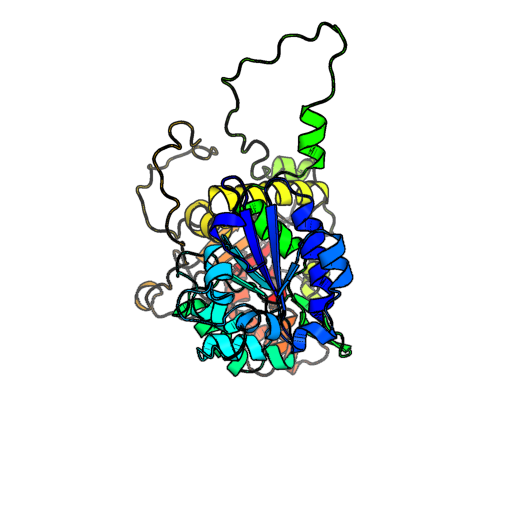 455 ? -0.069 0.807 -8.740 1.00 65.94 455 SER A CA 1
ATOM 3539 C C . SER A 1 455 ? -1.418 0.143 -8.440 1.00 65.94 455 SER A C 1
ATOM 3541 O O . SER A 1 455 ? -2.165 0.642 -7.598 1.00 65.94 455 SER A O 1
ATOM 3543 N N . ILE A 1 456 ? -1.713 -0.992 -9.088 1.00 73.44 456 ILE A N 1
ATOM 3544 C CA . ILE A 1 456 ? -2.929 -1.792 -8.896 1.00 73.44 456 ILE A CA 1
ATOM 3545 C C . ILE A 1 456 ? -2.545 -3.224 -8.485 1.00 73.44 456 ILE A C 1
ATOM 3547 O O . ILE A 1 456 ? -2.491 -4.122 -9.330 1.00 73.44 456 ILE A O 1
ATOM 3551 N N . PRO A 1 457 ? -2.254 -3.460 -7.193 1.00 62.97 457 PRO A N 1
ATOM 3552 C CA . PRO A 1 457 ? -1.931 -4.791 -6.695 1.00 62.97 457 PRO A CA 1
ATOM 3553 C C . PRO A 1 457 ? -3.108 -5.755 -6.895 1.00 62.97 457 PRO A C 1
ATOM 3555 O O . PRO A 1 457 ? -4.259 -5.408 -6.636 1.00 62.97 457 PRO A O 1
ATOM 3558 N N . GLY A 1 458 ? -2.826 -6.983 -7.337 1.00 67.81 458 GLY A N 1
ATOM 3559 C CA . GLY A 1 458 ? -3.837 -8.040 -7.495 1.00 67.81 458 GLY A CA 1
ATOM 3560 C C . GLY A 1 458 ? -4.529 -8.104 -8.863 1.00 67.81 458 GLY A C 1
ATOM 3561 O O . GLY A 1 458 ? -5.274 -9.048 -9.111 1.00 67.81 458 GLY A O 1
ATOM 3562 N N . LEU A 1 459 ? -4.247 -7.166 -9.773 1.00 79.00 459 LEU A N 1
ATOM 3563 C CA . LEU A 1 459 ? -4.628 -7.254 -11.185 1.00 79.00 459 LEU A CA 1
ATOM 3564 C C . LEU A 1 459 ? -3.369 -7.265 -12.046 1.00 79.00 459 LEU A C 1
ATOM 3566 O O . LEU A 1 459 ? -2.676 -6.254 -12.155 1.00 79.00 459 LEU A O 1
ATOM 3570 N N . ALA A 1 460 ? -3.073 -8.404 -12.671 1.00 89.00 460 ALA A N 1
ATOM 3571 C CA . ALA A 1 460 ? -1.922 -8.508 -13.555 1.00 89.00 460 ALA A CA 1
ATOM 3572 C C . ALA A 1 460 ? -2.136 -7.622 -14.788 1.00 89.00 460 ALA A C 1
ATOM 3574 O O . ALA A 1 460 ? -3.177 -7.689 -15.443 1.00 89.00 460 ALA A O 1
ATOM 3575 N N . HIS A 1 461 ? -1.154 -6.787 -15.103 1.00 94.31 461 HIS A N 1
ATOM 3576 C CA . HIS A 1 461 ? -1.203 -5.914 -16.265 1.00 94.31 461 HIS A CA 1
ATOM 3577 C C . HIS A 1 461 ? 0.196 -5.650 -16.813 1.00 94.31 461 HIS A C 1
ATOM 3579 O O . HIS A 1 461 ? 1.194 -5.763 -16.100 1.00 94.31 461 HIS A O 1
ATOM 3585 N N . LEU A 1 462 ? 0.250 -5.288 -18.088 1.00 95.56 462 LEU A N 1
ATOM 3586 C CA . LEU A 1 462 ? 1.450 -4.787 -18.745 1.00 95.56 462 LEU A CA 1
ATOM 3587 C C . LEU A 1 462 ? 1.098 -3.549 -19.566 1.00 95.56 462 LEU A C 1
ATOM 3589 O O . LEU A 1 462 ? -0.029 -3.395 -20.042 1.00 95.56 462 LEU A O 1
ATOM 3593 N N . HIS A 1 463 ? 2.074 -2.673 -19.720 1.00 96.94 463 HIS A N 1
ATOM 3594 C CA . HIS A 1 463 ? 1.973 -1.446 -20.487 1.00 96.94 463 HIS A CA 1
ATOM 3595 C C . HIS A 1 463 ? 2.577 -1.652 -21.871 1.00 96.94 463 HIS A C 1
ATOM 3597 O O . HIS A 1 463 ? 3.611 -2.305 -22.009 1.00 96.94 463 HIS A O 1
ATOM 3603 N N . VAL A 1 464 ? 1.935 -1.081 -22.889 1.00 97.75 464 VAL A N 1
ATOM 3604 C CA . VAL A 1 464 ? 2.392 -1.120 -24.280 1.00 97.75 464 VAL A CA 1
ATOM 3605 C C . VAL A 1 464 ? 2.370 0.294 -24.840 1.00 97.75 464 VAL A C 1
ATOM 3607 O O . VAL A 1 464 ? 1.316 0.922 -24.902 1.00 97.75 464 VAL A O 1
ATOM 3610 N N . PHE A 1 465 ? 3.523 0.786 -25.275 1.00 97.75 465 PHE A N 1
ATOM 3611 C CA . PHE A 1 465 ? 3.643 1.970 -26.113 1.00 97.75 465 PHE A CA 1
ATOM 3612 C C . PHE A 1 465 ? 3.773 1.528 -27.559 1.00 97.75 465 PHE A C 1
ATOM 3614 O O . PHE A 1 465 ? 4.780 0.923 -27.919 1.00 97.75 465 PHE A O 1
ATOM 3621 N N . ALA A 1 466 ? 2.773 1.828 -28.379 1.00 96.81 466 ALA A N 1
ATOM 3622 C CA . ALA A 1 466 ? 2.782 1.503 -29.796 1.00 96.81 466 ALA A CA 1
ATOM 3623 C C . ALA A 1 466 ? 2.840 2.788 -30.626 1.00 96.81 466 ALA A C 1
ATOM 3625 O O . ALA A 1 466 ? 1.942 3.628 -30.541 1.00 96.81 466 ALA A O 1
ATOM 3626 N N . ARG A 1 467 ? 3.886 2.922 -31.443 1.00 95.75 467 ARG A N 1
ATOM 3627 C CA . ARG A 1 467 ? 4.039 3.984 -32.439 1.00 95.75 467 ARG A CA 1
ATOM 3628 C C . ARG A 1 467 ? 3.828 3.388 -33.822 1.00 95.75 467 ARG A C 1
ATOM 3630 O O . ARG A 1 467 ? 4.560 2.479 -34.208 1.00 95.75 467 ARG A O 1
ATOM 3637 N N . LYS A 1 468 ? 2.844 3.879 -34.575 1.00 94.50 468 LYS A N 1
ATOM 3638 C CA . LYS A 1 468 ? 2.661 3.441 -35.965 1.00 94.50 468 LYS A CA 1
ATOM 3639 C C . LYS A 1 468 ? 3.818 3.976 -36.810 1.00 94.50 468 LYS A C 1
ATOM 3641 O O . LYS A 1 468 ? 4.177 5.147 -36.687 1.00 94.50 468 LYS A O 1
ATOM 3646 N N . LYS A 1 469 ? 4.420 3.126 -37.636 1.00 90.81 469 LYS A N 1
ATOM 3647 C CA . LYS A 1 469 ? 5.446 3.551 -38.589 1.00 90.81 469 LYS A CA 1
ATOM 3648 C C . LYS A 1 469 ? 4.789 4.445 -39.633 1.00 90.81 469 LYS A C 1
ATOM 3650 O O . LYS A 1 469 ? 3.666 4.191 -40.060 1.00 90.81 469 LYS A O 1
ATOM 3655 N N . SER A 1 470 ? 5.456 5.542 -39.961 1.00 80.44 470 SER A N 1
ATOM 3656 C CA . SER A 1 470 ? 5.061 6.361 -41.103 1.00 80.44 470 SER A CA 1
ATOM 3657 C C . SER A 1 470 ? 5.456 5.610 -42.373 1.00 80.44 470 SER A C 1
ATOM 3659 O O . SER A 1 470 ? 6.550 5.042 -42.396 1.00 80.44 470 SER A O 1
ATOM 3661 N N . ASP A 1 471 ? 4.556 5.576 -43.356 1.00 55.34 471 ASP A N 1
ATOM 3662 C CA . ASP A 1 471 ? 4.824 5.019 -44.690 1.00 55.34 471 ASP A CA 1
ATOM 3663 C C . ASP A 1 471 ? 5.973 5.748 -45.404 1.00 55.34 471 ASP A C 1
ATOM 3665 O O . ASP A 1 471 ? 6.110 6.984 -45.207 1.00 55.34 471 ASP A O 1
#

Sequence (471 aa):
MPFVASEERKEDHVHVLLVATGSVATIKVPLIVQKLLTYERVKVEVVATDAALNFIRTDQIQAAGSRVWTDSGDWSTWKEVGDPILHIELRRWADVVLVAPCSANTLAKIASGLCDNLATCILRALAPSTPTFVFPAMNTHMYEHPLTAQHLAIV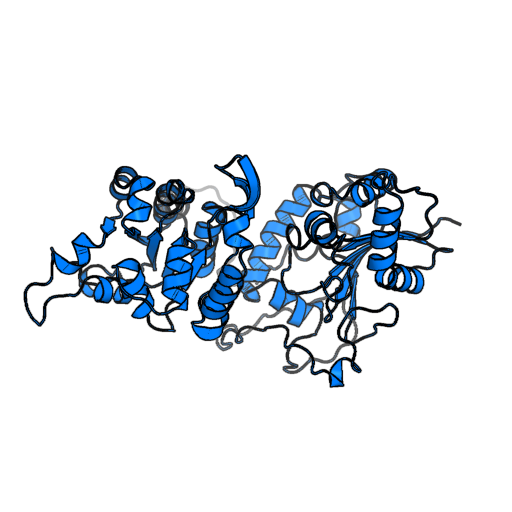KDVIGYTVIGPIGKALACGDIGMGAMTEWSDIVQLVVSRWSLIPKELASESLTTFAPAIVVEPPPTQTQMQNNLSAGIPPLEEIARDYPPMFTWDQVKDQVDSGDLAALKRHPALQQRYDKWIQQVKIVHGSVVNYLVNIRLGWGPTASRPASPGSHTEPTYADDVSALDPPETASVRPLTPSANNGKKWFTADIAEPLVKILPNDWPYSVPPEICHYVVWSRLPITHPGIVPAQIWDRIVQDGLWGFSGSTYKPKGSGDESIDQLVRQAGAQVRTYVENKWPAEEYEVAWFVNPPRLQSIPGLAHLHVFARKKSD

Radius of gyration: 26.01 Å; Cα contacts (8 Å, |Δi|>4): 730; chains: 1; bounding box: 58×70×87 Å

Secondary structure (DSSP, 8-state):
----HHHH--TTSEEEEEEE-SSGGGGGHHHHHHHHTTBTTEEEEEEE-HHHHTT--HHHHHHHT--EE-HHHHHHS--STTSPPHHHHHHHH-SEEEEEEE-HHHHHHHHHT---SHHHHHHHH--TTS-EEEEE---HHHHHSHHHHHHHHIIIIIS--EE-PPEEEE-TTS-EEEEE---HHHHHHHHHHHTTPPBHHHHHHTT----------PPPPSS------TT-SPPHHHHHHHS--SS-HHHHHHHHHH--GGG----HHHHHHHHHHHHHHHHHHSSHHHHIIIIIS--S----PPPP---S------S--SS-PPP-----PPPPTTTTTT--S--TT--TTTEEEEE-SS--S--TTEEEEEEEESS-SS-TTTS-HHHHHHHHHH-EEEEES--------S-HHHHHHHHHHTHHHHHHHHHHS-TTTEEEEEEE--GGG-SSTTSEEEEEEEEEPP-

pLDDT: mean 79.77, std 20.86, range [26.16, 98.81]

Foldseek 3Di:
DAQAQVVPADPQAAEEEEEEEQFLQLLCVLVLQLVLLLWPRYDYEYEYEPNSVVRHDQVSNVVSPYHYHWQVNQCPQDDDPPTDGRLLRSLSNHLAYEHVADELVNLLCCLVLHDPGSRSVNSSPHDLNRAYEYWFADDQVSCVPPVNVVSVCSVCVVSPHHYDFAAFDQDPVRDGHGGHTDPSVVVSVVVCLVVVIHGPVVVVVVPDDDDDDDDDPDDDDPPDPAPDPPVPLDPLVCCPPPWAFPDEPVRVVVCLLVLVVVVQAGRPVLVVSVVVSLSVCCNVQVHPLSCCCVPVLVPFDDDDDDDDDDDPDDDRPDDDPPDDDRDPDGASPQDDCVRQVNDQAQFLPDDPPQKDKDFDSRHGRYHSLKTKIKIWGSHALDDPVLQPPVCNVVCLRRNAKDKALDPDDRPDPPDVVNSVSSCSSCVRVVSNCCVVQPSVFWIKIKTFRRCSPPPDPNIGMMMMIIGTDDD

Nearest PDB structures (foldseek):
  1mvn-assembly1_A  TM=9.617E-01  e=2.610E-22  Arabidopsis thaliana
  6eoa-assembly1_A  TM=9.118E-01  e=4.047E-21  Cryptococcus neoformans
  1e20-assembly1_A  TM=9.210E-01  e=5.111E-21  Arabidopsis thaliana
  1mvl-assembly1_A  TM=9.535E-01  e=3.117E-20  Arabidopsis thaliana
  1qzu-assembly1_A  TM=9.711E-01  e=2.706E-17  Homo sapiens

Solvent-accessible surface area (backbone atoms only — not comparable to full-atom values): 27263 Å² total; per-residue (Å²): 129,78,68,46,29,86,76,72,55,52,95,83,40,50,28,38,33,37,32,28,23,53,29,82,62,18,59,46,41,42,58,37,53,48,56,49,59,47,26,48,52,48,45,56,41,34,36,37,38,77,62,14,60,79,45,41,58,63,70,58,31,45,75,66,74,27,57,79,43,39,55,74,54,41,60,72,57,49,84,57,97,84,49,64,48,39,41,61,22,51,45,68,40,34,61,30,39,37,29,50,24,26,11,68,66,59,44,47,32,58,47,70,67,47,57,88,45,46,66,35,40,21,66,72,66,48,59,91,83,48,53,39,39,38,23,40,19,43,57,36,69,60,50,70,31,69,66,44,55,53,26,52,46,38,36,35,76,72,70,62,34,47,72,47,67,42,36,73,41,77,41,100,87,71,50,76,36,51,13,39,44,52,58,55,68,57,59,42,47,52,54,35,64,75,67,67,53,49,50,43,70,67,62,54,63,76,75,69,87,90,82,85,89,75,96,65,80,80,77,81,68,102,82,70,84,68,89,72,69,80,73,64,73,64,53,70,70,52,44,63,72,77,45,65,52,79,38,54,72,66,54,51,50,52,33,56,66,67,40,46,59,83,73,69,46,49,40,69,72,59,43,55,50,48,59,55,51,54,51,50,42,27,69,77,46,72,29,63,67,36,37,40,33,50,65,77,62,63,69,45,85,86,75,79,80,78,80,84,82,91,71,103,62,79,85,78,91,70,90,78,87,86,79,69,77,82,78,73,85,70,66,85,72,78,70,52,60,75,77,46,78,68,54,79,51,57,48,47,83,66,48,76,91,48,40,50,80,41,72,43,72,78,53,58,22,52,41,83,73,46,48,46,34,33,42,38,29,80,32,47,75,73,51,81,92,71,33,60,75,93,49,40,68,53,35,49,70,46,21,47,62,53,73,42,48,58,91,76,77,76,84,70,82,87,41,70,70,59,46,49,50,53,52,58,55,37,41,39,58,51,51,31,46,40,76,75,48,43,44,91,52,20,32,34,43,36,36,30,65,12,72,88,67,45,89,56,79,95,55,36,53,34,41,35,40,40,27,68,60,79,132

Mean predicted aligned error: 17.27 Å